Protein AF-A0A556N0R2-F1 (afdb_monomer)

Sequence (476 aa):
MLWTFSFSLSFCFFCSICLAQSNTWTENSEFFKDQSPYQIGSYLFEDGSFQLSEGNYRFKFNSQGVLDRSLIQLIVEVEGSPDQKTSGCTAFDMKKNIRYTLADNIIHIERMFPDRNNEYKAIPLEKQEHVVKSVWDEYSNNSNHVDAGIITSIEGKIILYQTYFAISTNTHPGMFKPKGINTYMRLSIVNLEDYTVSYEYLLIDVFNPAYGKKKEVLDLFDFKCIGMNAEQELLFSVSKTSFKDRDAPPLSLSDYKGVDYCKSGIDIWSVNLSDYSQKKVYSTVIESVKSASSVSLVFGNGGWLLSWTEPREDYYTFHARRFKLDRDYDVQEATVHFPSREFKLEKSQTPNIRVYKDLIGRELYCTAIPNDPTIFMMDENSVLKIGHNDLLKWDLNKNFVLSDADLLCLPCLKDLSLEENKLLSDLPEAIPSQVPHTRILKLRKVGNTILVLHLESLEEAGKTKQLFLKTGKIEL

Mean predicted aligned error: 12.52 Å

Organism: NCBI:txid2597671

Nearest PDB structures (foldseek):
  8tv0-assembly1_E  TM=2.833E-01  e=6.458E-03  Xenorhabdus nematophila
  3f9s-assembly1_B  TM=4.931E-01  e=8.541E+00  Acidithiobacillus ferrooxidans ATCC 23270

Structure (mmCIF, N/CA/C/O backbone):
data_AF-A0A556N0R2-F1
#
_entry.id   AF-A0A556N0R2-F1
#
loop_
_atom_site.group_PDB
_atom_site.id
_atom_site.type_symbol
_atom_site.label_atom_id
_atom_site.label_alt_id
_atom_site.label_comp_id
_atom_site.label_asym_id
_atom_site.label_entity_id
_atom_site.label_seq_id
_atom_site.pdbx_PDB_ins_code
_atom_site.Cartn_x
_atom_site.Cartn_y
_atom_site.Cartn_z
_atom_site.occupancy
_atom_site.B_iso_or_equiv
_atom_site.auth_seq_id
_atom_site.auth_comp_id
_atom_site.auth_asym_id
_atom_site.auth_atom_id
_atom_site.pdbx_PDB_model_num
ATOM 1 N N . MET A 1 1 ? -45.059 59.357 -23.881 1.00 31.97 1 MET A N 1
ATOM 2 C CA . MET A 1 1 ? -46.206 58.732 -23.189 1.00 31.97 1 MET A CA 1
ATOM 3 C C . MET A 1 1 ? -45.993 57.225 -23.263 1.00 31.97 1 MET A C 1
ATOM 5 O O . MET A 1 1 ? -45.603 56.765 -24.325 1.00 31.97 1 MET A O 1
ATOM 9 N N . LEU A 1 2 ? -46.113 56.541 -22.119 1.00 32.69 2 LEU A N 1
ATOM 10 C CA . LEU A 1 2 ? -45.949 55.093 -21.871 1.00 32.69 2 LEU A CA 1
ATOM 11 C C . LEU A 1 2 ? -46.563 54.204 -22.990 1.00 32.69 2 LEU A C 1
ATOM 13 O O . LEU A 1 2 ? -47.506 54.644 -23.637 1.00 32.69 2 LEU A O 1
ATOM 17 N N . TRP A 1 3 ? -46.113 52.975 -23.277 1.00 27.77 3 TRP A N 1
ATOM 18 C CA . TRP A 1 3 ? -46.082 51.818 -22.368 1.00 27.77 3 TRP A CA 1
ATOM 19 C C . TRP A 1 3 ? -45.034 50.742 -22.727 1.00 27.77 3 TRP A C 1
ATOM 21 O O . TRP A 1 3 ? -44.687 50.510 -23.880 1.00 27.77 3 TRP A O 1
ATOM 31 N N . THR A 1 4 ? -44.590 50.087 -21.657 1.00 37.09 4 THR A N 1
ATOM 32 C CA . THR A 1 4 ? -43.730 48.910 -21.473 1.00 37.09 4 THR A CA 1
ATOM 33 C C . THR A 1 4 ? -44.309 47.593 -21.997 1.00 37.09 4 THR A C 1
ATOM 35 O O . THR A 1 4 ? -45.511 47.378 -21.875 1.00 37.09 4 THR A O 1
ATOM 38 N N . PHE A 1 5 ? -43.438 46.648 -22.371 1.00 31.53 5 PHE A N 1
ATOM 39 C CA . PHE A 1 5 ? -43.649 45.222 -22.088 1.00 31.53 5 PHE A CA 1
ATOM 40 C C . PHE A 1 5 ? -42.327 44.558 -21.678 1.00 31.53 5 PHE A C 1
ATOM 42 O O . PHE A 1 5 ? -41.337 44.593 -22.405 1.00 31.53 5 PHE A O 1
ATOM 49 N N . SER A 1 6 ? -42.338 43.997 -20.471 1.00 35.47 6 SER A N 1
ATOM 50 C CA . SER A 1 6 ? -41.269 43.226 -19.841 1.00 35.47 6 SER A CA 1
ATOM 51 C C . SER A 1 6 ? -41.214 41.811 -20.412 1.00 35.47 6 SER A C 1
ATOM 53 O O . SER A 1 6 ? -42.241 41.141 -20.444 1.00 35.47 6 SER A O 1
ATOM 55 N N . PHE A 1 7 ? -40.022 41.326 -20.764 1.00 31.05 7 PHE A N 1
ATOM 56 C CA . PHE A 1 7 ? -39.732 39.891 -20.874 1.00 31.05 7 PHE A CA 1
ATOM 57 C C . PHE A 1 7 ? -38.234 39.650 -20.649 1.00 31.05 7 PHE A C 1
ATOM 59 O O . PHE A 1 7 ? -37.439 39.597 -21.581 1.00 31.05 7 PHE A O 1
ATOM 66 N N . SER A 1 8 ? -37.835 39.531 -19.385 1.00 38.53 8 SER A N 1
ATOM 67 C CA . SER A 1 8 ? -36.486 39.086 -19.019 1.00 38.53 8 SER A CA 1
ATOM 68 C C . SER A 1 8 ? -36.459 38.627 -17.566 1.00 38.53 8 SER A C 1
ATOM 70 O O . SER A 1 8 ? -36.029 39.362 -16.686 1.00 38.53 8 SER A O 1
ATOM 72 N N . LEU A 1 9 ? -36.937 37.405 -17.301 1.00 30.64 9 LEU A N 1
ATOM 73 C CA . LEU A 1 9 ? -36.637 36.713 -16.040 1.00 30.64 9 LEU A CA 1
ATOM 74 C C . LEU A 1 9 ? -36.921 35.200 -16.088 1.00 30.64 9 LEU A C 1
ATOM 76 O O . LEU A 1 9 ? -37.638 34.682 -15.240 1.00 30.64 9 LEU A O 1
ATOM 80 N N . SER A 1 10 ? -36.428 34.455 -17.084 1.00 29.67 10 SER A N 1
ATOM 81 C CA . SER A 1 10 ? -36.564 32.977 -17.052 1.00 29.67 10 SER A CA 1
ATOM 82 C C . SER A 1 10 ? -35.460 32.180 -17.761 1.00 29.67 10 SER A C 1
ATOM 84 O O . SER A 1 10 ? -35.628 30.982 -17.945 1.00 29.67 10 SER A O 1
ATOM 86 N N . PHE A 1 11 ? -34.319 32.777 -18.131 1.00 30.83 11 PHE A N 1
ATOM 87 C CA . PHE A 1 11 ? -33.275 32.055 -18.888 1.00 30.83 11 PHE A CA 1
ATOM 88 C C . PHE A 1 11 ? -31.900 31.954 -18.200 1.00 30.83 11 PHE A C 1
ATOM 90 O O . PHE A 1 11 ? -30.912 31.657 -18.859 1.00 30.83 11 PHE A O 1
ATOM 97 N N . CYS A 1 12 ? -31.818 32.161 -16.878 1.00 31.48 12 CYS A N 1
ATOM 98 C CA . CYS A 1 12 ? -30.542 32.101 -16.139 1.00 31.48 12 CYS A CA 1
ATOM 99 C C . CYS A 1 12 ? -30.458 31.013 -15.051 1.00 31.48 12 CYS A C 1
ATOM 101 O O . CYS A 1 12 ? -29.541 31.073 -14.242 1.00 31.48 12 CYS A O 1
ATOM 103 N N . PHE A 1 13 ? -31.370 30.032 -14.987 1.00 33.03 13 PHE A N 1
ATOM 104 C CA . PHE A 1 13 ? -31.418 29.103 -13.838 1.00 33.03 13 PHE A CA 1
ATOM 105 C C . PHE A 1 13 ? -31.115 27.623 -14.112 1.00 33.03 13 PHE A C 1
ATOM 107 O O . PHE A 1 13 ? -31.261 26.809 -13.210 1.00 33.03 13 PHE A O 1
ATOM 114 N N . PHE A 1 14 ? -30.638 27.256 -15.303 1.00 32.34 14 PHE A N 1
ATOM 115 C CA . PHE A 1 14 ? -30.213 25.877 -15.583 1.00 32.34 14 PHE A CA 1
ATOM 116 C C . PHE A 1 14 ? -28.912 25.831 -16.393 1.00 32.34 14 PHE A C 1
ATOM 118 O O . PHE A 1 14 ? -28.831 25.226 -17.454 1.00 32.34 14 PHE A O 1
ATOM 125 N N . CYS A 1 15 ? -27.866 26.461 -15.859 1.00 28.64 15 CYS A N 1
ATOM 126 C CA . CYS A 1 15 ? -26.525 25.905 -15.995 1.00 28.64 15 CYS A CA 1
ATOM 127 C C . CYS A 1 15 ? -26.230 25.224 -14.661 1.00 28.64 15 CYS A C 1
ATOM 129 O O . CYS A 1 15 ? -25.943 25.894 -13.673 1.00 28.64 15 CYS A O 1
ATOM 131 N N . SER A 1 16 ? -26.357 23.900 -14.610 1.00 31.83 16 SER A N 1
ATOM 132 C CA . SER A 1 16 ? -25.751 23.093 -13.555 1.00 31.83 16 SER A CA 1
ATOM 133 C C . SER A 1 16 ? -24.237 23.246 -13.694 1.00 31.83 16 SER A C 1
ATOM 135 O O . SER A 1 16 ? -23.599 22.519 -14.447 1.00 31.83 16 SER A O 1
ATOM 137 N N . ILE A 1 17 ? -23.681 24.277 -13.056 1.00 38.41 17 ILE A N 1
ATOM 138 C CA . ILE A 1 17 ? -22.241 24.489 -12.995 1.00 38.41 17 ILE A CA 1
ATOM 139 C C . ILE A 1 17 ? -21.702 23.428 -12.034 1.00 38.41 17 ILE A C 1
ATOM 141 O O . ILE A 1 17 ? -21.929 23.503 -10.827 1.00 38.41 17 ILE A O 1
ATOM 145 N N . CYS A 1 18 ? -21.017 22.425 -12.575 1.00 36.31 18 CYS A N 1
ATOM 146 C CA . CYS A 1 18 ? -20.079 21.606 -11.819 1.00 36.31 18 CYS A CA 1
ATOM 147 C C . CYS A 1 18 ? -18.981 22.546 -11.294 1.00 36.31 18 CYS A C 1
ATOM 149 O O . CYS A 1 18 ? -18.075 22.915 -12.037 1.00 36.31 18 CYS A O 1
ATOM 151 N N . LEU A 1 19 ? -19.127 23.023 -10.056 1.00 44.66 19 LEU A N 1
ATOM 152 C CA . LEU A 1 19 ? -18.196 23.958 -9.422 1.00 44.66 19 LEU A CA 1
ATOM 153 C C . LEU A 1 19 ? -17.159 23.182 -8.614 1.00 44.66 19 LEU A C 1
ATOM 155 O O . LEU A 1 19 ? -17.518 22.397 -7.736 1.00 44.66 19 LEU A O 1
ATOM 159 N N . ALA A 1 20 ? -15.880 23.470 -8.847 1.00 50.41 20 ALA A N 1
ATOM 160 C CA . ALA A 1 20 ? -14.851 23.163 -7.867 1.00 50.41 20 ALA A CA 1
ATOM 161 C C . ALA A 1 20 ? -15.043 24.084 -6.654 1.00 50.41 20 ALA A C 1
ATOM 163 O O . ALA A 1 20 ? -15.220 25.294 -6.797 1.00 50.41 20 ALA A O 1
ATOM 164 N N . GLN A 1 21 ? -15.025 23.520 -5.449 1.00 57.56 21 GLN A N 1
ATOM 165 C CA . GLN A 1 21 ? -15.114 24.297 -4.211 1.00 57.56 21 GLN A CA 1
ATOM 166 C C . GLN A 1 21 ? -13.819 24.120 -3.421 1.00 57.56 21 GLN A C 1
ATOM 168 O O . GLN A 1 21 ? -13.419 22.989 -3.143 1.00 57.56 21 GLN A O 1
ATOM 173 N N . SER A 1 22 ? -13.179 25.238 -3.062 1.00 62.50 22 SER A N 1
ATOM 174 C CA . SER A 1 22 ? -12.029 25.282 -2.143 1.00 62.50 22 SER A CA 1
ATOM 175 C C . SER A 1 22 ? -12.413 25.983 -0.860 1.00 62.50 22 SER A C 1
ATOM 177 O O . SER A 1 22 ? -13.106 26.999 -0.910 1.00 62.50 22 SER A O 1
ATOM 179 N N . ASN A 1 23 ? -11.820 25.553 0.247 1.00 75.38 23 ASN A N 1
ATOM 180 C CA . ASN A 1 23 ? -11.706 26.408 1.424 1.00 75.38 23 ASN A CA 1
ATOM 181 C C . ASN A 1 23 ? -10.421 27.248 1.379 1.00 75.38 23 ASN A C 1
ATOM 183 O O . ASN A 1 23 ? -9.516 27.008 0.574 1.00 75.38 23 ASN A O 1
ATOM 187 N N . THR A 1 24 ? -10.358 28.262 2.240 1.00 76.50 24 THR A N 1
ATOM 188 C CA . THR A 1 24 ? -9.143 29.046 2.480 1.00 76.50 24 THR A CA 1
ATOM 189 C C . THR A 1 24 ? -8.084 28.210 3.191 1.00 76.50 24 THR A C 1
ATOM 191 O O . THR A 1 24 ? -8.408 27.262 3.904 1.00 76.50 24 THR A O 1
ATOM 194 N N . TRP A 1 25 ? -6.819 28.599 3.044 1.00 81.44 25 TRP A N 1
ATOM 195 C CA . TRP A 1 25 ? -5.718 28.004 3.794 1.00 81.44 25 TRP A CA 1
ATOM 196 C C . TRP A 1 25 ? -5.876 28.216 5.305 1.00 81.44 25 TRP A C 1
ATOM 198 O O . TRP A 1 25 ? -6.157 29.327 5.754 1.00 81.44 25 TRP A O 1
ATOM 208 N N . THR A 1 26 ? -5.642 27.161 6.084 1.00 81.50 26 THR A N 1
ATOM 209 C CA . THR A 1 26 ? -5.604 27.208 7.554 1.00 81.50 26 THR A CA 1
ATOM 210 C C . THR A 1 26 ? -4.230 26.779 8.066 1.00 81.50 26 THR A C 1
ATOM 212 O O . THR A 1 26 ? -3.767 25.689 7.720 1.00 81.50 26 THR A O 1
ATOM 215 N N . GLU A 1 27 ? -3.584 27.603 8.895 1.00 83.31 27 GLU A N 1
ATOM 216 C CA . GLU A 1 27 ? -2.310 27.270 9.550 1.00 83.31 27 GLU A CA 1
ATOM 217 C C . GLU A 1 27 ? -2.547 26.418 10.809 1.00 83.31 27 GLU A C 1
ATOM 219 O O . GLU A 1 27 ? -3.364 26.766 11.658 1.00 83.31 27 GLU A O 1
ATOM 224 N N . ASN A 1 28 ? -1.819 25.307 10.937 1.00 81.69 28 ASN A N 1
ATOM 225 C CA . ASN A 1 28 ? -1.956 24.322 12.015 1.00 81.69 28 ASN A CA 1
ATOM 226 C C . ASN A 1 28 ? -0.588 23.856 12.550 1.00 81.69 28 ASN A C 1
ATOM 228 O O . ASN A 1 28 ? -0.343 22.671 12.765 1.00 81.69 28 ASN A O 1
ATOM 232 N N . SER A 1 29 ? 0.317 24.809 12.768 1.00 79.06 29 SER A N 1
ATOM 233 C CA . SER A 1 29 ? 1.717 24.565 13.142 1.00 79.06 29 SER A CA 1
ATOM 234 C C . SER A 1 29 ? 1.915 24.035 14.571 1.00 79.06 29 SER A C 1
ATOM 236 O O . SER A 1 29 ? 2.936 23.415 14.847 1.00 79.06 29 SER A O 1
ATOM 238 N N . GLU A 1 30 ? 0.961 24.265 15.483 1.00 82.38 30 GLU A N 1
ATOM 239 C CA . GLU A 1 30 ? 1.096 23.960 16.922 1.00 82.38 30 GLU A CA 1
ATOM 240 C C . GLU A 1 30 ? 1.386 22.474 17.194 1.00 82.38 30 GLU A C 1
ATOM 242 O O . GLU A 1 30 ? 2.231 22.161 18.028 1.00 82.38 30 GLU A O 1
ATOM 247 N N . PHE A 1 31 ? 0.726 21.571 16.463 1.00 81.81 31 PHE A N 1
ATOM 248 C CA . PHE A 1 31 ? 0.748 20.131 16.741 1.00 81.81 31 PHE A CA 1
ATOM 249 C C . PHE A 1 31 ? 1.758 19.339 15.914 1.00 81.81 31 PHE A C 1
ATOM 251 O O . PHE A 1 31 ? 2.041 18.206 16.246 1.00 81.81 31 PHE A O 1
ATOM 258 N N . PHE A 1 32 ? 2.297 19.894 14.830 1.00 85.75 32 PHE A N 1
ATOM 259 C CA . PHE A 1 32 ? 3.178 19.145 13.918 1.00 85.75 32 PHE A CA 1
ATOM 260 C C . PHE A 1 32 ? 4.583 19.735 13.849 1.00 85.75 32 PHE A C 1
ATOM 262 O O . PHE A 1 32 ? 5.372 19.385 12.970 1.00 85.75 32 PHE A O 1
ATOM 269 N N . LYS A 1 33 ? 4.896 20.658 14.760 1.00 82.81 33 LYS A N 1
ATOM 270 C CA . LYS A 1 33 ? 6.194 21.313 14.814 1.00 82.81 33 LYS A CA 1
ATOM 271 C C . LYS A 1 33 ? 7.297 20.283 15.049 1.00 82.81 33 LYS A C 1
ATOM 273 O O . LYS A 1 33 ? 7.153 19.365 15.847 1.00 82.81 33 LYS A O 1
ATOM 278 N N . ASP A 1 34 ? 8.412 20.457 14.352 1.00 83.25 34 ASP A N 1
ATOM 279 C CA . ASP A 1 34 ? 9.619 19.639 14.467 1.00 83.25 34 ASP A CA 1
ATOM 280 C C . ASP A 1 34 ? 9.484 18.175 13.989 1.00 83.25 34 ASP A C 1
ATOM 282 O O . ASP A 1 34 ? 10.440 17.401 14.122 1.00 83.25 34 ASP A O 1
ATOM 286 N N . GLN A 1 35 ? 8.353 17.813 13.369 1.00 82.50 35 GLN A N 1
ATOM 287 C CA . GLN A 1 35 ? 8.120 16.506 12.745 1.00 82.50 35 GLN A CA 1
ATOM 288 C C . GLN A 1 35 ? 8.557 16.487 11.283 1.00 82.50 35 GLN A C 1
ATOM 290 O O . GLN A 1 35 ? 8.437 17.492 10.576 1.00 82.50 35 GLN A O 1
ATOM 295 N N . SER A 1 36 ? 9.016 15.337 10.785 1.00 82.62 36 SER A N 1
ATOM 296 C CA . SER A 1 36 ? 9.219 15.196 9.341 1.00 82.62 36 SER A CA 1
ATOM 297 C C . SER A 1 36 ? 7.855 15.215 8.632 1.00 82.62 36 SER A C 1
ATOM 299 O O . SER A 1 36 ? 6.965 14.472 9.052 1.00 82.62 36 SER A O 1
ATOM 301 N N . PRO A 1 37 ? 7.662 15.993 7.548 1.00 76.06 37 PRO A N 1
ATOM 302 C CA . PRO A 1 37 ? 6.373 16.069 6.850 1.00 76.06 37 PRO A CA 1
ATOM 303 C C . PRO A 1 37 ? 5.814 14.697 6.441 1.00 76.06 37 PRO A C 1
ATOM 305 O O . PRO A 1 37 ? 4.616 14.443 6.537 1.00 76.06 37 PRO A O 1
ATOM 308 N N . TYR A 1 38 ? 6.694 13.769 6.057 1.00 73.75 38 TYR A N 1
ATOM 309 C CA . TYR A 1 38 ? 6.328 12.414 5.634 1.00 73.75 38 TYR A CA 1
ATOM 310 C C . TYR A 1 38 ? 5.860 11.503 6.780 1.00 73.75 38 TYR A C 1
ATOM 312 O O . TYR A 1 38 ? 5.322 10.430 6.520 1.00 73.75 38 TYR A O 1
ATOM 320 N N . GLN A 1 39 ? 6.060 11.908 8.038 1.00 78.06 39 GLN A N 1
ATOM 321 C CA . GLN A 1 39 ? 5.574 11.188 9.219 1.00 78.06 39 GLN A CA 1
ATOM 322 C C . GLN A 1 39 ? 4.146 11.595 9.608 1.00 78.06 39 GLN A C 1
ATOM 324 O O . GLN A 1 39 ? 3.543 10.945 10.461 1.00 78.06 39 GLN A O 1
ATOM 329 N N . ILE A 1 40 ? 3.584 12.634 8.979 1.00 81.62 40 ILE A N 1
ATOM 330 C CA . ILE A 1 40 ? 2.209 13.071 9.223 1.00 81.62 40 ILE A CA 1
ATOM 331 C C . ILE A 1 40 ? 1.255 12.084 8.540 1.00 81.62 40 ILE A C 1
ATOM 333 O O . ILE A 1 40 ? 1.015 12.130 7.329 1.00 81.62 40 ILE A O 1
ATOM 337 N N . GLY A 1 41 ? 0.690 11.173 9.333 1.00 81.56 41 GLY A N 1
ATOM 338 C CA . GLY A 1 41 ? -0.340 10.254 8.860 1.00 81.56 41 GLY A CA 1
ATOM 339 C C . GLY A 1 41 ? -1.593 11.036 8.475 1.00 81.56 41 GLY A C 1
ATOM 340 O O . GLY A 1 41 ? -2.022 11.912 9.218 1.00 81.56 41 GLY A O 1
ATOM 341 N N . SER A 1 42 ? -2.195 10.741 7.326 1.00 84.06 42 SER A N 1
ATOM 342 C CA . SER A 1 42 ? -3.386 11.451 6.842 1.00 84.06 42 SER A CA 1
ATOM 343 C C . SER A 1 42 ? -4.454 10.479 6.358 1.00 84.06 42 SER A C 1
ATOM 345 O O . SER A 1 42 ? -4.156 9.510 5.661 1.00 84.06 42 SER A O 1
ATOM 347 N N . TYR A 1 43 ? -5.703 10.755 6.731 1.00 86.75 43 TYR A N 1
ATOM 348 C CA . TYR A 1 43 ? -6.880 9.986 6.342 1.00 86.75 43 TYR A CA 1
ATOM 349 C C . TYR A 1 43 ? -8.022 10.929 5.950 1.00 86.75 43 TYR A C 1
ATOM 351 O O . TYR A 1 43 ? -8.370 11.814 6.727 1.00 86.75 43 TYR A O 1
ATOM 359 N N . LEU A 1 44 ? -8.603 10.748 4.762 1.00 87.00 44 LEU A N 1
ATOM 360 C CA . LEU A 1 44 ? -9.680 11.588 4.221 1.00 87.00 44 LEU A CA 1
ATOM 361 C C . LEU A 1 44 ? -11.006 10.812 4.232 1.00 87.00 44 LEU A C 1
ATOM 363 O O . LEU A 1 44 ? -11.087 9.724 3.656 1.00 87.00 44 LEU A O 1
ATOM 367 N N . PHE A 1 45 ? -12.038 11.349 4.884 1.00 89.38 45 PHE A N 1
ATOM 368 C CA . PHE A 1 45 ? -13.374 10.746 4.974 1.00 89.38 45 PHE A CA 1
ATOM 369 C C . PHE A 1 45 ? -14.253 11.114 3.766 1.00 89.38 45 PHE A C 1
ATOM 371 O O . PHE A 1 45 ? -13.912 11.995 2.979 1.00 89.38 45 PHE A O 1
ATOM 378 N N . GLU A 1 46 ? -15.393 10.432 3.601 1.00 88.81 46 GLU A N 1
ATOM 379 C CA . GLU A 1 46 ? -16.310 10.648 2.463 1.00 88.81 46 GLU A CA 1
ATOM 380 C C . GLU A 1 46 ? -17.093 11.961 2.521 1.00 88.81 46 GLU A C 1
ATOM 382 O O . GLU A 1 46 ? -17.564 12.449 1.497 1.00 88.81 46 GLU A O 1
ATOM 387 N N . ASP A 1 47 ? -17.226 12.556 3.704 1.00 88.88 47 ASP A N 1
ATOM 388 C CA . ASP A 1 47 ? -17.844 13.872 3.879 1.00 88.88 47 ASP A CA 1
ATOM 389 C C . ASP A 1 47 ? -16.866 15.031 3.582 1.00 88.88 47 ASP A C 1
ATOM 391 O O . ASP A 1 47 ? -17.276 16.191 3.480 1.00 88.88 47 ASP A O 1
ATOM 395 N N . GLY A 1 48 ? -15.579 14.721 3.377 1.00 87.25 48 GLY A N 1
ATOM 396 C CA . GLY A 1 48 ? -14.498 15.681 3.158 1.00 87.25 48 GLY A CA 1
ATOM 397 C C . GLY A 1 48 ? -13.818 16.166 4.439 1.00 87.25 48 GLY A C 1
ATOM 398 O O . GLY A 1 48 ? -12.857 16.926 4.346 1.00 87.25 48 GLY A O 1
ATOM 399 N N . SER A 1 49 ? -14.280 15.735 5.617 1.00 92.81 49 SER A N 1
ATOM 400 C CA . SER A 1 49 ? -13.502 15.846 6.854 1.00 92.81 49 SER A CA 1
ATOM 401 C C . SER A 1 49 ? -12.263 14.952 6.776 1.00 92.81 49 SER A C 1
ATOM 403 O O . SER A 1 49 ? -12.172 14.045 5.940 1.00 92.81 49 SER A O 1
ATOM 405 N N . PHE A 1 50 ? -11.277 15.196 7.632 1.00 92.06 50 PHE A N 1
ATOM 406 C CA . PHE A 1 50 ? -10.044 14.418 7.615 1.00 92.06 50 PHE A CA 1
ATOM 407 C C . PHE A 1 50 ? -9.408 14.308 8.993 1.00 92.06 50 PHE A C 1
ATOM 409 O O . PHE A 1 50 ? -9.665 15.090 9.907 1.00 92.06 50 PHE A O 1
ATOM 416 N N . GLN A 1 51 ? -8.546 13.310 9.128 1.00 92.62 51 GLN A N 1
ATOM 417 C CA . GLN A 1 51 ? -7.746 13.072 10.312 1.00 92.62 51 GLN A CA 1
ATOM 418 C C . GLN A 1 51 ? -6.268 13.192 9.964 1.00 92.62 51 GLN A C 1
ATOM 420 O O . GLN A 1 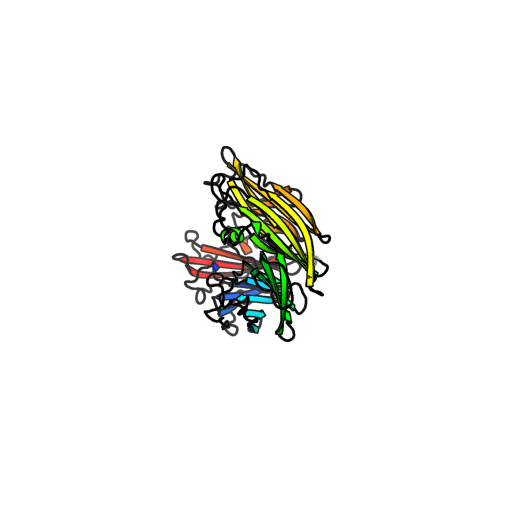51 ? -5.799 12.567 9.009 1.00 92.62 51 GLN A O 1
ATOM 425 N N . LEU A 1 52 ? -5.532 13.944 10.778 1.00 91.69 52 LEU A N 1
ATOM 426 C CA . LEU A 1 52 ? -4.075 13.922 10.800 1.00 91.69 52 LEU A CA 1
ATOM 427 C C . LEU A 1 52 ? -3.595 13.167 12.039 1.00 91.69 52 LEU A C 1
ATOM 429 O O . LEU A 1 52 ? -4.222 13.221 13.098 1.00 91.69 52 LEU A O 1
ATOM 433 N N . SER A 1 53 ? -2.500 12.430 11.894 1.00 87.62 53 SER A N 1
ATOM 434 C CA . SER A 1 53 ? -1.913 11.615 12.956 1.00 87.62 53 SER A CA 1
ATOM 435 C C . SER A 1 53 ? -0.463 12.012 13.182 1.00 87.62 53 SER A C 1
ATOM 437 O O . SER A 1 53 ? 0.315 12.085 12.231 1.00 87.62 53 SER A O 1
ATOM 439 N N . GLU A 1 54 ? -0.110 12.219 14.447 1.00 86.12 54 GLU A N 1
ATOM 440 C CA . GLU A 1 54 ? 1.260 12.440 14.910 1.00 86.12 54 GLU A CA 1
ATOM 441 C C . GLU A 1 54 ? 1.579 11.363 15.951 1.00 86.12 54 GLU A C 1
ATOM 443 O O . GLU A 1 54 ? 1.111 11.421 17.091 1.00 86.12 54 GLU A O 1
ATOM 448 N N . GLY A 1 55 ? 2.306 10.321 15.541 1.00 83.19 55 GLY A N 1
ATOM 449 C CA . GLY A 1 55 ? 2.509 9.136 16.377 1.00 83.19 55 GLY A CA 1
ATOM 450 C C . GLY A 1 55 ? 1.175 8.571 16.882 1.00 83.19 55 GLY A C 1
ATOM 451 O O . GLY A 1 55 ? 0.344 8.111 16.097 1.00 83.19 55 GLY A O 1
ATOM 452 N N . ASN A 1 56 ? 0.948 8.663 18.193 1.00 87.06 56 ASN A N 1
ATOM 453 C CA . ASN A 1 56 ? -0.249 8.166 18.877 1.00 87.06 56 ASN A CA 1
ATOM 454 C C . ASN A 1 56 ? -1.415 9.165 18.914 1.00 87.06 56 ASN A C 1
ATOM 456 O O . ASN A 1 56 ? -2.538 8.783 19.243 1.00 87.06 56 ASN A O 1
ATOM 460 N N . TYR A 1 57 ? -1.188 10.433 18.576 1.00 91.00 57 TYR A N 1
ATOM 461 C CA . TYR A 1 57 ? -2.245 11.438 18.562 1.00 91.00 57 TYR A CA 1
ATOM 462 C C . TYR A 1 57 ? -3.046 11.391 17.262 1.00 91.00 57 TYR A C 1
ATOM 464 O O . TYR A 1 57 ? -2.509 11.128 16.181 1.00 91.00 57 TYR A O 1
ATOM 472 N N . ARG A 1 58 ? -4.350 11.645 17.380 1.00 93.81 58 ARG A N 1
ATOM 473 C CA . ARG A 1 58 ? -5.304 11.822 16.285 1.00 93.81 58 ARG A CA 1
ATOM 474 C C . ARG A 1 58 ? -5.936 13.199 16.413 1.00 93.81 58 ARG A C 1
ATOM 476 O O . ARG A 1 58 ? -6.491 13.535 17.458 1.00 93.81 58 ARG A O 1
ATOM 483 N N . PHE A 1 59 ? -5.865 13.964 15.334 1.00 94.75 59 PHE A N 1
ATOM 484 C CA . PHE A 1 59 ? -6.420 15.306 15.216 1.00 94.75 59 PHE A CA 1
ATOM 485 C C . PHE A 1 59 ? -7.467 15.298 14.109 1.00 94.75 59 PHE A C 1
ATOM 487 O O . PHE A 1 59 ? -7.152 14.918 12.979 1.00 94.75 59 PHE A O 1
ATOM 494 N N . LYS A 1 60 ? -8.704 15.691 14.424 1.00 95.19 60 LYS A N 1
ATOM 495 C CA . LYS A 1 60 ? -9.816 15.671 13.466 1.00 95.19 60 LYS A CA 1
ATOM 496 C C . LYS A 1 60 ? -10.177 17.061 13.008 1.00 95.19 60 LYS A C 1
ATOM 498 O O . LYS A 1 60 ? -10.371 17.964 13.815 1.00 95.19 60 LYS A O 1
ATOM 503 N N . PHE A 1 61 ? -10.297 17.201 11.704 1.00 94.06 61 PHE A N 1
ATOM 504 C CA . PHE A 1 61 ? -10.596 18.451 11.044 1.00 94.06 61 PHE A CA 1
ATOM 505 C C . PHE A 1 61 ? -11.893 18.287 10.276 1.00 94.06 61 PHE A C 1
ATOM 507 O O . PHE A 1 61 ? -12.097 17.287 9.585 1.00 94.06 61 PHE A O 1
ATOM 514 N N . ASN A 1 62 ? -12.767 19.282 10.373 1.00 91.56 62 ASN A N 1
ATOM 515 C CA . ASN A 1 62 ? -13.951 19.318 9.531 1.00 91.56 62 ASN A CA 1
ATOM 516 C C . ASN A 1 62 ? -13.567 19.549 8.057 1.00 91.56 62 ASN A C 1
ATOM 518 O O . ASN A 1 62 ? -12.408 19.790 7.708 1.00 91.56 62 ASN A O 1
ATOM 522 N N . SER A 1 63 ? -14.564 19.527 7.173 1.00 88.88 63 SER A N 1
ATOM 523 C CA . SER A 1 63 ? -14.344 19.736 5.739 1.00 88.88 63 SER A CA 1
ATOM 524 C C . SER A 1 63 ? -13.736 21.096 5.377 1.00 88.88 63 SER A C 1
ATOM 526 O O . SER A 1 63 ? -13.288 21.258 4.249 1.00 88.88 63 SER A O 1
ATOM 528 N N . GLN A 1 64 ? -13.700 22.062 6.301 1.00 85.75 64 GLN A N 1
ATOM 529 C CA . GLN A 1 64 ? -13.128 23.400 6.141 1.00 85.75 64 GLN A CA 1
ATOM 530 C C . GLN A 1 64 ? -11.679 23.500 6.648 1.00 85.75 64 GLN A C 1
ATOM 532 O O . GLN A 1 64 ? -11.094 24.576 6.575 1.00 85.75 64 GLN A O 1
ATOM 537 N N . GLY A 1 65 ? -11.096 22.412 7.164 1.00 86.38 65 GLY A N 1
ATOM 538 C CA . GLY A 1 65 ? -9.744 22.425 7.734 1.00 86.38 65 GLY A CA 1
ATOM 539 C C . GLY A 1 65 ? -9.671 22.976 9.159 1.00 86.38 65 GLY A C 1
ATOM 540 O O . GLY A 1 65 ? -8.580 23.243 9.658 1.00 86.38 65 GLY A O 1
ATOM 541 N N . VAL A 1 66 ? 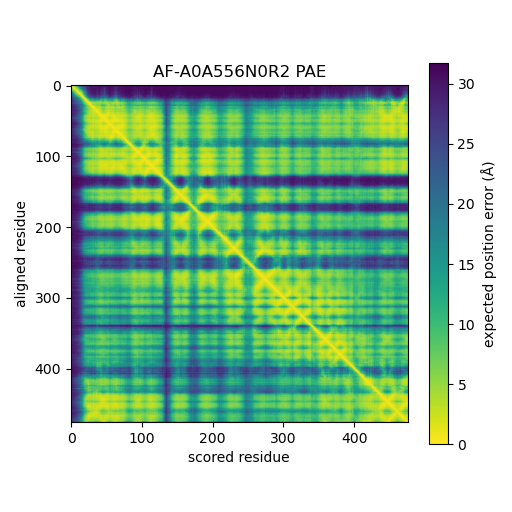-10.810 23.134 9.841 1.00 88.75 66 VAL A N 1
ATOM 542 C CA . VAL A 1 66 ? -10.849 23.580 11.239 1.00 88.75 66 VAL A CA 1
ATOM 543 C C . VAL A 1 66 ? -10.750 22.369 12.162 1.00 88.75 66 VAL A C 1
ATOM 545 O O . VAL A 1 66 ? -11.566 21.450 12.070 1.00 88.75 66 VAL A O 1
ATOM 548 N N . LEU A 1 67 ? -9.760 22.388 13.058 1.00 91.62 67 LEU A N 1
ATOM 549 C CA . LEU A 1 67 ? -9.552 21.371 14.089 1.00 91.62 67 LEU A CA 1
ATOM 550 C C . LEU A 1 67 ? -10.701 21.368 15.102 1.00 91.62 67 LEU A C 1
ATOM 552 O O . LEU A 1 67 ? -10.960 22.380 15.758 1.00 91.62 67 LEU A O 1
ATOM 556 N N . ASP A 1 68 ? -11.311 20.207 15.311 1.00 93.75 68 ASP A N 1
ATOM 557 C CA . ASP A 1 68 ? -12.183 19.973 16.453 1.00 93.75 68 ASP A CA 1
ATOM 558 C C . ASP A 1 68 ? -11.346 19.543 17.664 1.00 93.75 68 ASP A C 1
ATOM 560 O O . ASP A 1 68 ? -10.935 18.388 17.805 1.00 93.75 68 ASP A O 1
ATOM 564 N N . ARG A 1 69 ? -11.089 20.498 18.565 1.00 92.56 69 ARG A N 1
ATOM 565 C CA . ARG A 1 69 ? -10.294 20.255 19.777 1.00 92.56 69 ARG A CA 1
ATOM 566 C C . ARG A 1 69 ? -10.950 19.252 20.733 1.00 92.56 69 ARG A C 1
ATOM 568 O O . ARG A 1 69 ? -10.238 18.662 21.540 1.00 92.56 69 ARG A O 1
ATOM 575 N N . SER A 1 70 ? -12.268 19.040 20.650 1.00 94.00 70 SER A N 1
ATOM 576 C CA . SER A 1 70 ? -12.972 18.051 21.479 1.00 94.00 70 SER A CA 1
ATOM 577 C C . SER A 1 70 ? -12.729 16.606 21.029 1.00 94.00 70 SER A C 1
ATOM 579 O O . SER A 1 70 ? -12.928 15.680 21.814 1.00 94.00 70 SER A O 1
ATOM 581 N N . LEU A 1 71 ? -12.244 16.423 19.795 1.00 95.19 71 LEU A N 1
ATOM 582 C CA . LEU A 1 71 ? -11.958 15.129 19.175 1.00 95.19 71 LEU A CA 1
ATOM 583 C C . LEU A 1 71 ? -10.456 14.824 19.076 1.00 95.19 71 LEU A C 1
ATOM 585 O O . LEU A 1 71 ? -10.050 13.915 18.348 1.00 95.19 71 LEU A O 1
ATOM 589 N N . ILE A 1 72 ? -9.617 15.579 19.795 1.00 94.50 72 ILE A N 1
ATOM 590 C CA . ILE A 1 72 ? -8.204 15.229 19.956 1.00 94.50 72 ILE A CA 1
ATOM 591 C C . ILE A 1 72 ? -8.131 13.968 20.812 1.00 94.50 72 ILE A C 1
ATOM 593 O O . ILE A 1 72 ? -8.571 13.949 21.962 1.00 94.50 72 ILE A O 1
ATOM 597 N N . GLN A 1 73 ? -7.546 12.916 20.252 1.00 95.00 73 GLN A N 1
ATOM 598 C CA . GLN A 1 73 ? -7.481 11.608 20.889 1.00 95.00 73 GLN A CA 1
ATOM 599 C C . GLN A 1 73 ? -6.043 11.102 20.934 1.00 95.00 73 GLN A C 1
ATOM 601 O O . GLN A 1 73 ? -5.330 11.151 19.936 1.00 95.00 73 GLN A O 1
ATOM 606 N N . LEU A 1 74 ? -5.639 10.555 22.080 1.00 93.38 74 LEU A N 1
ATOM 607 C CA . LEU A 1 74 ? -4.434 9.741 22.207 1.00 93.38 74 LEU A CA 1
ATOM 608 C C . LEU A 1 74 ? -4.823 8.264 22.093 1.00 93.38 74 LEU A C 1
ATOM 610 O O . LEU A 1 74 ? -5.602 7.762 22.904 1.00 93.38 74 LEU A O 1
ATOM 614 N N . ILE A 1 75 ? -4.272 7.566 21.106 1.00 89.00 75 ILE A N 1
ATOM 615 C CA . ILE A 1 75 ? -4.370 6.113 20.988 1.00 89.00 75 ILE A CA 1
ATOM 616 C C . ILE A 1 75 ? -3.138 5.511 21.646 1.00 89.00 75 ILE A C 1
ATOM 618 O O . ILE A 1 75 ? -2.036 5.589 21.115 1.00 89.00 75 ILE A O 1
ATOM 622 N N . VAL A 1 76 ? -3.322 4.923 22.825 1.00 85.69 76 VAL A N 1
ATOM 623 C CA . VAL A 1 76 ? -2.253 4.186 23.502 1.00 85.69 76 VAL A CA 1
ATOM 624 C C . VAL A 1 76 ? -2.159 2.814 22.848 1.00 85.69 76 VAL A C 1
ATOM 626 O O . VAL A 1 76 ? -2.957 1.917 23.136 1.00 85.69 76 VAL A O 1
ATOM 629 N N . GLU A 1 77 ? -1.225 2.684 21.909 1.00 81.25 77 GLU A N 1
ATOM 630 C CA . GLU A 1 77 ? -0.960 1.409 21.256 1.00 81.25 77 GLU A CA 1
ATOM 631 C C . GLU A 1 77 ? -0.432 0.401 22.287 1.00 81.25 77 GLU A C 1
ATOM 633 O O . GLU A 1 77 ? 0.355 0.740 23.172 1.00 81.25 77 GLU A O 1
ATOM 638 N N . VAL A 1 78 ? -0.941 -0.833 22.232 1.00 81.00 78 VAL A N 1
ATOM 639 C CA . VAL A 1 78 ? -0.468 -1.896 23.125 1.00 81.00 78 VAL A CA 1
ATOM 640 C C . VAL A 1 78 ? 0.856 -2.374 22.558 1.00 81.00 78 VAL A C 1
ATOM 642 O O . VAL A 1 78 ? 0.879 -2.898 21.451 1.00 81.00 78 VAL A O 1
ATOM 645 N N . GLU A 1 79 ? 1.941 -2.175 23.294 1.00 75.50 79 GLU A N 1
ATOM 646 C CA . GLU A 1 79 ? 3.257 -2.631 22.859 1.00 75.50 79 GLU A CA 1
ATOM 647 C C . GLU A 1 79 ? 3.393 -4.145 23.049 1.00 75.50 79 GLU A C 1
ATOM 649 O O . GLU A 1 79 ? 2.931 -4.718 24.045 1.00 75.50 79 GLU A O 1
ATOM 654 N N . GLY A 1 80 ? 4.038 -4.800 22.083 1.00 67.31 80 GLY A N 1
ATOM 655 C CA . GLY A 1 80 ? 4.428 -6.194 22.226 1.00 67.31 80 GLY A CA 1
ATOM 656 C C . GLY A 1 80 ? 5.547 -6.371 23.251 1.00 67.31 80 GLY A C 1
ATOM 657 O O . GLY A 1 80 ? 6.206 -5.428 23.690 1.00 67.31 80 GLY A O 1
ATOM 658 N N . SER A 1 81 ? 5.785 -7.620 23.649 1.00 66.44 81 SER A N 1
ATOM 659 C CA . SER A 1 81 ? 6.937 -7.942 24.494 1.00 66.44 81 SER A CA 1
ATOM 660 C C . SER A 1 81 ? 8.245 -7.632 23.742 1.00 66.44 81 SER A C 1
ATOM 662 O O . SER A 1 81 ? 8.334 -7.960 22.558 1.00 66.44 81 SER A O 1
ATOM 664 N N . PRO A 1 82 ? 9.290 -7.083 24.400 1.00 60.69 82 PRO A N 1
ATOM 665 C CA . PRO A 1 82 ? 10.591 -6.824 23.768 1.00 60.69 82 PRO A CA 1
ATOM 666 C C . PRO A 1 82 ? 11.212 -8.055 23.097 1.00 60.69 82 PRO A C 1
ATOM 668 O O . PRO A 1 82 ? 11.981 -7.921 22.145 1.00 60.69 82 PRO A O 1
ATOM 671 N N . ASP A 1 83 ? 10.845 -9.245 23.578 1.00 56.03 83 ASP A N 1
ATOM 672 C CA . ASP A 1 83 ? 11.283 -10.542 23.066 1.00 56.03 83 ASP A CA 1
ATOM 673 C C . ASP A 1 83 ? 10.593 -10.930 21.742 1.00 56.03 83 ASP A C 1
ATOM 675 O O . ASP A 1 83 ? 10.864 -11.993 21.184 1.00 56.03 83 ASP A O 1
ATOM 679 N N . GLN A 1 84 ? 9.674 -10.100 21.234 1.00 54.72 84 GLN A N 1
ATOM 680 C CA . GLN A 1 84 ? 8.810 -10.403 20.097 1.00 54.72 84 GLN A CA 1
ATOM 681 C C . GLN A 1 84 ? 8.703 -9.224 19.134 1.00 54.72 84 GLN A C 1
ATOM 683 O 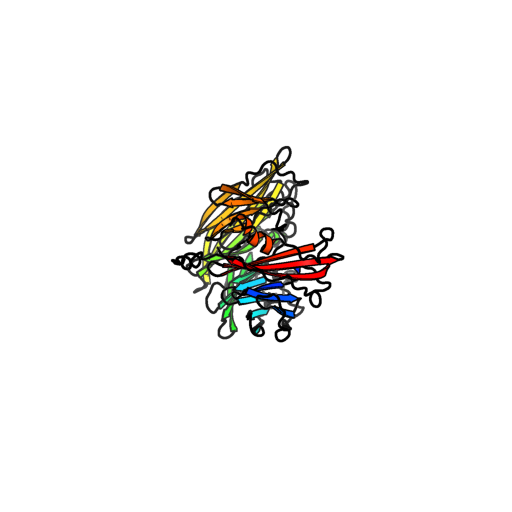O . GLN A 1 84 ? 7.708 -8.510 19.117 1.00 54.72 84 GLN A O 1
ATOM 688 N N . LYS A 1 85 ? 9.709 -9.062 18.274 1.00 56.44 85 LYS A N 1
ATOM 689 C CA . LYS A 1 85 ? 9.627 -8.123 17.151 1.00 56.44 85 LYS A CA 1
ATOM 690 C C . LYS A 1 85 ? 9.272 -8.867 15.875 1.00 56.44 85 LYS A C 1
ATOM 692 O O . LYS A 1 85 ? 10.032 -9.720 15.421 1.00 56.44 85 LYS A O 1
ATOM 697 N N . THR A 1 86 ? 8.131 -8.530 15.287 1.00 57.09 86 THR A N 1
ATOM 698 C CA . THR A 1 86 ? 7.741 -8.996 13.948 1.00 57.09 86 THR A CA 1
ATOM 699 C C . THR A 1 86 ? 7.702 -7.821 12.986 1.00 57.09 86 THR A C 1
ATOM 701 O O . THR A 1 86 ? 7.434 -6.696 13.397 1.00 57.09 86 THR A O 1
ATOM 704 N N . SER A 1 87 ? 7.928 -8.067 11.694 1.00 59.97 87 SER A N 1
ATOM 705 C CA . SER A 1 87 ? 7.664 -7.062 10.662 1.00 59.97 87 SER A CA 1
ATOM 706 C C . SER A 1 87 ? 6.218 -6.571 10.766 1.00 59.97 87 SER A C 1
ATOM 708 O O . SER A 1 87 ? 5.297 -7.385 10.872 1.00 59.97 87 SER A O 1
ATOM 710 N N . GLY A 1 88 ? 6.025 -5.254 10.747 1.00 71.44 88 GLY A N 1
ATOM 711 C CA . GLY A 1 88 ? 4.699 -4.651 10.775 1.00 71.44 88 GLY A CA 1
ATOM 712 C C . GLY A 1 88 ? 4.121 -4.455 9.379 1.00 71.44 88 GLY A C 1
ATOM 713 O O . GLY A 1 88 ? 4.854 -4.287 8.405 1.00 71.44 88 GLY A O 1
ATOM 714 N N . CYS A 1 89 ? 2.797 -4.454 9.283 1.00 77.94 89 CYS A N 1
ATOM 715 C CA . CYS A 1 89 ? 2.090 -4.075 8.063 1.00 77.94 89 CYS A CA 1
ATOM 716 C C . CYS A 1 89 ? 0.805 -3.329 8.416 1.00 77.94 89 CYS A C 1
ATOM 718 O O . CYS A 1 89 ? 0.270 -3.465 9.518 1.00 77.94 89 CYS A O 1
ATOM 720 N N . THR A 1 90 ? 0.311 -2.519 7.485 1.00 82.81 90 THR A N 1
ATOM 721 C CA . THR A 1 90 ? -0.928 -1.764 7.668 1.00 82.81 90 THR A CA 1
ATOM 722 C C . THR A 1 90 ? -1.803 -1.920 6.438 1.00 82.81 90 THR A C 1
ATOM 724 O O . THR A 1 90 ? -1.323 -1.778 5.317 1.00 82.81 90 THR A O 1
ATOM 727 N N . ALA A 1 91 ? -3.087 -2.185 6.654 1.00 82.88 91 ALA A N 1
ATOM 728 C CA . ALA A 1 91 ? -4.112 -2.211 5.622 1.00 82.88 91 ALA A CA 1
ATOM 729 C C . ALA A 1 91 ? -5.273 -1.296 6.014 1.00 82.88 91 ALA A C 1
ATOM 731 O O . ALA A 1 91 ? -5.554 -1.097 7.199 1.00 82.88 91 ALA A O 1
ATOM 732 N N . PHE A 1 92 ? -5.959 -0.751 5.015 1.00 80.00 92 PHE A N 1
ATOM 733 C CA . PHE A 1 92 ? -7.101 0.133 5.207 1.00 80.00 92 PHE A CA 1
ATOM 734 C C . PHE A 1 92 ? -8.325 -0.453 4.508 1.00 80.00 92 PHE A C 1
ATOM 736 O O . PHE A 1 92 ? -8.292 -0.725 3.316 1.00 80.00 92 PHE A O 1
ATOM 743 N N . ASP A 1 93 ? -9.420 -0.621 5.244 1.00 82.75 93 ASP A N 1
ATOM 744 C CA . ASP A 1 93 ? -10.748 -0.802 4.664 1.00 82.75 93 ASP A CA 1
ATOM 745 C C . ASP A 1 93 ? -11.399 0.579 4.577 1.00 82.75 93 ASP A C 1
ATOM 747 O O . ASP A 1 93 ? -12.027 1.064 5.523 1.00 82.75 93 ASP A O 1
ATOM 751 N N . MET A 1 94 ? -11.206 1.236 3.433 1.00 76.50 94 MET A N 1
ATOM 752 C CA . MET A 1 94 ? -11.705 2.592 3.196 1.00 76.50 94 MET A CA 1
ATOM 753 C C . MET A 1 94 ? -13.238 2.665 3.224 1.00 76.50 94 MET A C 1
ATOM 755 O O . MET A 1 94 ? -13.787 3.699 3.606 1.00 76.50 94 MET A O 1
ATOM 759 N N . LYS A 1 95 ? -13.939 1.578 2.862 1.00 79.69 95 LYS A N 1
ATOM 760 C CA . LYS A 1 95 ? -15.412 1.526 2.874 1.00 79.69 95 LYS A CA 1
ATOM 761 C C . LYS A 1 95 ? -15.950 1.545 4.298 1.00 79.69 95 LYS A C 1
ATOM 763 O O . LYS A 1 95 ? -16.933 2.223 4.577 1.00 79.69 95 LYS A O 1
ATOM 768 N N . LYS A 1 96 ? -15.304 0.813 5.207 1.00 84.50 96 LYS A N 1
ATOM 769 C CA . LYS A 1 96 ? -15.689 0.772 6.627 1.00 84.50 96 LYS A CA 1
ATOM 770 C C . LYS A 1 96 ? -14.973 1.825 7.476 1.00 84.50 96 LYS A C 1
ATOM 772 O O . LYS A 1 96 ? -15.302 1.970 8.653 1.00 84.50 96 LYS A O 1
ATOM 777 N N . ASN A 1 97 ? -14.030 2.558 6.882 1.00 88.06 97 ASN A N 1
ATOM 778 C CA . ASN A 1 97 ? -13.095 3.467 7.540 1.00 88.06 97 ASN A CA 1
ATOM 779 C C . ASN A 1 97 ? -12.323 2.792 8.682 1.00 88.06 97 ASN A C 1
ATOM 781 O O . ASN A 1 97 ? -12.272 3.304 9.797 1.00 88.06 97 ASN A O 1
ATOM 785 N N . ILE A 1 98 ? -11.737 1.624 8.419 1.00 88.75 98 ILE A N 1
ATOM 786 C CA . ILE A 1 98 ? -10.974 0.871 9.421 1.00 88.75 98 ILE A CA 1
ATOM 787 C C . ILE A 1 98 ? -9.516 0.773 8.990 1.00 88.75 98 ILE A C 1
ATOM 789 O O . ILE A 1 98 ? -9.219 0.406 7.857 1.00 88.75 98 ILE A O 1
ATOM 793 N N . ARG A 1 99 ? -8.608 1.081 9.914 1.00 88.88 99 ARG A N 1
ATOM 794 C CA . ARG A 1 99 ? -7.174 0.844 9.790 1.00 88.88 99 ARG A CA 1
ATOM 795 C C . ARG A 1 99 ? -6.815 -0.389 10.606 1.00 88.88 99 ARG A C 1
ATOM 797 O O . ARG A 1 99 ? -7.100 -0.446 11.800 1.00 88.88 99 ARG A O 1
ATOM 804 N N . TYR A 1 100 ? -6.169 -1.345 9.960 1.00 89.50 100 TYR A N 1
ATOM 805 C CA . TYR A 1 100 ? -5.621 -2.532 10.595 1.00 89.50 100 TYR A CA 1
ATOM 806 C C . TYR A 1 100 ? -4.105 -2.432 10.564 1.00 89.50 100 TYR A C 1
ATOM 808 O O . TYR A 1 100 ? -3.533 -2.305 9.485 1.00 89.50 100 TYR A O 1
ATOM 816 N N . THR A 1 101 ? -3.460 -2.514 11.719 1.00 88.50 101 THR A N 1
ATOM 817 C CA . THR A 1 101 ? -2.001 -2.536 11.827 1.00 88.50 101 THR A CA 1
ATOM 818 C C . THR A 1 101 ? -1.580 -3.796 12.560 1.00 88.50 101 THR A C 1
ATOM 820 O O . THR A 1 101 ? -2.038 -4.049 13.668 1.00 88.50 101 THR A O 1
ATOM 823 N N . LEU A 1 102 ? -0.705 -4.585 11.947 1.00 85.56 102 LEU A N 1
ATOM 824 C CA . LEU A 1 102 ? 0.056 -5.609 12.648 1.00 85.56 102 LEU A CA 1
ATOM 825 C C . LEU A 1 102 ? 1.342 -4.965 13.158 1.00 85.56 102 LEU A C 1
ATOM 827 O O . LEU A 1 102 ? 2.120 -4.458 12.351 1.00 85.56 102 LEU A O 1
ATOM 831 N N . ALA A 1 103 ? 1.583 -5.043 14.459 1.00 83.12 103 ALA A N 1
ATOM 832 C CA . ALA A 1 103 ? 2.866 -4.726 15.074 1.00 83.12 103 ALA A CA 1
ATOM 833 C C . ALA A 1 103 ? 3.106 -5.705 16.226 1.00 83.12 103 ALA A C 1
ATOM 835 O O . ALA A 1 103 ? 2.192 -5.974 16.994 1.00 83.12 103 ALA A O 1
ATOM 836 N N . ASP A 1 104 ? 4.300 -6.292 16.308 1.00 77.38 104 ASP A N 1
ATOM 837 C CA . ASP A 1 104 ? 4.711 -7.167 17.418 1.00 77.38 104 ASP A CA 1
ATOM 838 C C . ASP A 1 104 ? 3.699 -8.277 17.793 1.00 77.38 104 ASP A C 1
ATOM 840 O O . ASP A 1 104 ? 3.414 -8.525 18.964 1.00 77.38 104 ASP A O 1
ATOM 844 N N . ASN A 1 105 ? 3.140 -8.966 16.785 1.00 78.75 105 ASN A N 1
ATOM 845 C CA . ASN A 1 105 ? 2.062 -9.965 16.933 1.00 78.75 105 ASN A CA 1
ATOM 846 C C . ASN A 1 105 ? 0.777 -9.448 17.607 1.00 78.75 105 ASN A C 1
ATOM 848 O O . ASN A 1 105 ? -0.016 -10.228 18.135 1.00 78.75 105 ASN A O 1
ATOM 852 N N . ILE A 1 106 ? 0.533 -8.147 17.552 1.00 87.06 106 ILE A N 1
ATOM 853 C CA . ILE A 1 106 ? -0.710 -7.516 17.972 1.00 87.06 106 ILE A CA 1
ATOM 854 C C . ILE A 1 106 ? -1.390 -6.965 16.727 1.00 87.06 106 ILE A C 1
ATOM 856 O O . ILE A 1 106 ? -0.783 -6.266 15.914 1.00 87.06 106 ILE A O 1
ATOM 860 N N . ILE A 1 107 ? -2.670 -7.296 16.568 1.00 91.06 107 ILE A N 1
ATOM 861 C CA . ILE A 1 107 ? -3.517 -6.643 15.578 1.00 91.06 107 ILE A CA 1
ATOM 862 C C . ILE A 1 107 ? -4.198 -5.456 16.239 1.00 91.06 107 ILE A C 1
ATOM 864 O O . ILE A 1 107 ? -5.067 -5.603 17.099 1.00 91.06 107 ILE A O 1
ATOM 868 N N . HIS A 1 108 ? -3.799 -4.273 15.805 1.00 92.25 108 HIS A N 1
ATOM 869 C CA . HIS A 1 108 ? -4.410 -3.003 16.140 1.00 92.25 108 HIS A CA 1
ATOM 870 C C . HIS A 1 108 ? -5.511 -2.718 15.123 1.00 92.25 108 HIS A C 1
ATOM 872 O O . HIS A 1 108 ? -5.253 -2.606 13.925 1.00 92.25 108 HIS A O 1
ATOM 878 N N . ILE A 1 109 ? -6.742 -2.605 15.600 1.00 93.62 109 ILE A N 1
ATOM 879 C CA . ILE A 1 109 ? -7.915 -2.261 14.806 1.00 93.62 109 ILE A CA 1
ATOM 880 C C . ILE A 1 109 ? -8.369 -0.881 15.252 1.00 93.62 109 ILE A C 1
ATOM 882 O O . ILE A 1 109 ? -8.842 -0.704 16.374 1.00 93.62 109 ILE A O 1
ATOM 886 N N . GLU A 1 110 ? -8.223 0.098 14.370 1.00 93.19 110 GLU A N 1
ATOM 887 C CA . GLU A 1 110 ? -8.685 1.461 14.586 1.00 93.19 110 GLU A CA 1
ATOM 888 C C . GLU A 1 110 ? -9.815 1.762 13.608 1.00 93.19 110 GLU A C 1
ATOM 890 O O . GLU A 1 110 ? -9.597 1.948 12.410 1.00 93.19 110 GLU A O 1
ATOM 895 N N . ARG A 1 111 ? -11.041 1.814 14.123 1.00 93.69 111 ARG A N 1
ATOM 896 C CA . ARG A 1 111 ? -12.195 2.269 13.359 1.00 93.69 111 ARG A CA 1
ATOM 897 C C . ARG A 1 111 ? -12.305 3.780 13.489 1.00 93.69 111 ARG A C 1
ATOM 899 O O . ARG A 1 111 ? -12.468 4.324 14.583 1.00 93.69 111 ARG A O 1
ATOM 906 N N . MET A 1 112 ? -12.201 4.443 12.350 1.00 92.69 112 MET A N 1
ATOM 907 C CA . MET A 1 112 ? -12.131 5.886 12.243 1.00 92.69 112 MET A CA 1
ATOM 908 C C . MET A 1 112 ? -13.518 6.469 11.991 1.00 92.69 112 MET A C 1
ATOM 910 O O . MET A 1 112 ? -14.252 6.004 11.118 1.00 92.69 112 MET A O 1
ATOM 914 N N . PHE A 1 113 ? -13.858 7.514 12.740 1.00 94.25 113 PHE A N 1
ATOM 915 C CA . PHE A 1 113 ? -15.113 8.256 12.586 1.00 94.25 113 PHE A CA 1
ATOM 916 C C . PHE A 1 113 ? -14.829 9.731 12.292 1.00 94.25 113 PHE A C 1
ATOM 918 O O . PHE A 1 113 ? -13.873 10.268 12.850 1.00 94.25 113 PHE A O 1
ATOM 925 N N . PRO A 1 114 ? -15.628 10.412 11.464 1.00 92.00 114 PRO A N 1
ATOM 926 C CA . PRO A 1 114 ? -15.436 11.839 11.211 1.00 92.00 114 PRO A CA 1
ATOM 927 C C . PRO A 1 114 ? -15.882 12.727 12.391 1.00 92.00 114 PRO A C 1
ATOM 929 O O . PRO A 1 114 ? -15.289 13.771 12.637 1.00 92.00 114 PRO A O 1
ATOM 932 N N . ASP A 1 115 ? -16.889 12.295 13.153 1.00 92.81 115 ASP A N 1
ATOM 933 C CA . ASP A 1 115 ? -17.705 13.125 14.057 1.00 92.81 115 ASP A CA 1
ATOM 934 C C . ASP A 1 115 ? -17.577 12.778 15.552 1.00 92.81 115 ASP A C 1
ATOM 936 O O . ASP A 1 115 ? -18.163 13.430 16.413 1.00 92.81 115 ASP A O 1
ATOM 940 N N . ARG A 1 116 ? -16.816 11.736 15.884 1.00 95.12 116 ARG A N 1
ATOM 941 C CA . ARG A 1 116 ? -16.576 11.260 17.258 1.00 95.12 116 ARG A CA 1
ATOM 942 C C . ARG A 1 116 ? -15.213 10.603 17.355 1.00 95.12 116 ARG A C 1
ATOM 944 O O . ARG A 1 116 ? -14.649 10.278 16.322 1.00 95.12 116 ARG A O 1
ATOM 951 N N . ASN A 1 117 ? -14.679 10.359 18.550 1.00 96.00 117 ASN A N 1
ATOM 952 C CA . ASN A 1 117 ? -13.388 9.671 18.724 1.00 96.00 117 ASN A CA 1
ATOM 953 C C . ASN A 1 117 ? -13.337 8.307 18.011 1.00 96.00 117 ASN A C 1
ATOM 955 O O . ASN A 1 117 ? -14.355 7.633 17.857 1.00 96.00 117 ASN A O 1
ATOM 959 N N . ASN A 1 118 ? -12.143 7.906 17.570 1.00 95.50 118 ASN A N 1
ATOM 960 C CA . ASN A 1 118 ? -11.924 6.591 16.974 1.00 95.50 118 ASN A CA 1
ATOM 961 C C . ASN A 1 118 ? -12.155 5.496 18.007 1.00 95.50 118 ASN A C 1
ATOM 963 O O . ASN A 1 118 ? -11.801 5.634 19.182 1.00 95.50 118 ASN A O 1
ATOM 967 N N . GLU A 1 119 ? -12.700 4.381 17.540 1.00 94.81 119 GLU A N 1
ATOM 968 C CA . GLU A 1 119 ? -12.745 3.152 18.318 1.00 94.81 119 GLU A CA 1
ATOM 969 C C . GLU A 1 119 ? -11.445 2.392 18.066 1.00 94.81 119 GLU A C 1
ATOM 971 O O . GLU A 1 119 ? -11.042 2.192 16.920 1.00 94.81 119 GLU A O 1
ATOM 976 N N . TYR A 1 120 ? -10.784 1.978 19.141 1.00 94.44 120 TYR A N 1
ATOM 977 C CA . TYR A 1 120 ? -9.515 1.270 19.075 1.00 94.44 120 TYR A CA 1
ATOM 978 C C . TYR A 1 120 ? -9.604 -0.045 19.845 1.00 94.44 120 TYR A C 1
ATOM 980 O O . TYR A 1 120 ? -10.059 -0.086 20.991 1.00 94.44 120 TYR A O 1
ATOM 988 N N . LYS A 1 121 ? -9.148 -1.121 19.208 1.00 93.56 121 LYS A N 1
ATOM 989 C CA . LYS A 1 121 ? -9.055 -2.461 19.781 1.00 93.56 121 LYS A CA 1
ATOM 990 C C . LYS A 1 121 ? -7.683 -3.031 19.449 1.00 93.56 121 LYS A C 1
ATOM 992 O O . LYS A 1 121 ? -7.270 -3.009 18.297 1.00 93.56 121 LYS A O 1
ATOM 997 N N . ALA A 1 122 ? -7.003 -3.576 20.447 1.00 92.81 122 ALA A N 1
ATOM 998 C CA . ALA A 1 122 ? -5.810 -4.386 20.248 1.00 92.81 122 ALA A CA 1
ATOM 999 C C . ALA A 1 122 ? -6.161 -5.847 20.518 1.00 92.81 122 ALA A C 1
ATOM 1001 O O . ALA A 1 122 ? -6.786 -6.159 21.535 1.00 92.81 122 ALA A O 1
ATOM 1002 N N . ILE A 1 123 ? -5.776 -6.727 19.603 1.00 91.75 123 ILE A N 1
ATOM 1003 C CA . ILE A 1 123 ? -6.003 -8.163 19.709 1.00 91.75 123 ILE A CA 1
ATOM 1004 C C . ILE A 1 123 ? -4.629 -8.830 19.730 1.00 91.75 123 ILE A C 1
ATOM 1006 O O . ILE A 1 123 ? -3.958 -8.856 18.693 1.00 91.75 123 ILE A O 1
ATOM 1010 N N . PRO A 1 124 ? -4.176 -9.332 20.892 1.00 88.94 124 PRO A N 1
ATOM 1011 C CA . PRO A 1 124 ? -2.940 -10.090 20.953 1.00 88.94 124 PRO A CA 1
ATOM 1012 C C . PRO A 1 124 ? -3.130 -11.398 20.190 1.00 88.94 124 PRO A C 1
ATOM 1014 O O . PRO A 1 124 ? -4.112 -12.112 20.397 1.00 88.94 124 PRO A O 1
ATOM 1017 N N . LEU A 1 125 ? -2.193 -11.713 19.303 1.00 85.69 125 LEU A N 1
ATOM 1018 C CA . LEU A 1 125 ? -2.165 -13.003 18.637 1.00 85.69 125 LEU A CA 1
ATOM 1019 C C . LEU A 1 125 ? -1.380 -14.011 19.475 1.00 85.69 125 LEU A C 1
ATOM 1021 O O . LEU A 1 125 ? -0.493 -13.647 20.248 1.00 85.69 125 LEU A O 1
ATOM 1025 N N . GLU A 1 126 ? -1.674 -15.296 19.281 1.00 79.94 126 GLU A N 1
ATOM 1026 C CA . GLU A 1 126 ? -0.868 -16.378 19.821 1.00 79.94 126 GLU A CA 1
ATOM 1027 C C . GLU A 1 126 ? 0.590 -16.143 19.429 1.00 79.94 126 GLU A C 1
ATOM 1029 O O . GLU A 1 126 ? 0.942 -15.895 18.266 1.00 79.94 126 GLU A O 1
ATOM 1034 N N . LYS A 1 127 ? 1.440 -16.197 20.443 1.00 71.56 127 LYS A N 1
ATOM 1035 C CA . LYS A 1 127 ? 2.867 -16.059 20.273 1.00 71.56 127 LYS A CA 1
ATOM 1036 C C . LYS A 1 127 ? 3.396 -17.266 19.512 1.00 71.56 127 LYS A C 1
ATOM 1038 O O . LYS A 1 127 ? 3.108 -18.405 19.863 1.00 71.56 127 LYS A O 1
ATOM 1043 N N . GLN A 1 128 ? 4.260 -17.031 18.533 1.00 64.94 128 GLN A N 1
ATOM 1044 C CA . GLN A 1 128 ? 5.016 -18.114 17.908 1.00 64.94 128 GLN A CA 1
ATOM 1045 C C . GLN A 1 128 ? 6.176 -18.555 18.822 1.00 64.94 128 GLN A C 1
ATOM 1047 O O . GLN A 1 128 ? 7.340 -18.409 18.475 1.00 64.94 128 GLN A O 1
ATOM 1052 N N . GLU A 1 129 ? 5.880 -19.062 20.024 1.00 50.72 129 GLU A N 1
ATOM 1053 C CA . GLU A 1 129 ? 6.910 -19.517 20.981 1.00 50.72 129 GLU A CA 1
ATOM 1054 C C . GLU A 1 129 ? 7.566 -20.843 20.551 1.00 50.72 129 GLU A C 1
ATOM 1056 O O . GLU A 1 129 ? 8.644 -21.200 21.037 1.00 50.72 129 GLU A O 1
ATOM 1061 N N . HIS A 1 130 ? 6.918 -21.601 19.653 1.00 44.56 130 HIS A N 1
ATOM 1062 C CA . HIS A 1 130 ? 7.185 -23.028 19.452 1.00 44.56 130 HIS A CA 1
ATOM 1063 C C . HIS A 1 130 ? 7.213 -23.497 17.989 1.00 44.56 130 HIS A C 1
ATOM 1065 O O . HIS A 1 130 ? 6.763 -24.600 17.680 1.00 44.56 130 HIS A O 1
ATOM 1071 N N . VAL A 1 131 ? 7.905 -22.774 17.105 1.00 41.22 131 VAL A N 1
ATOM 1072 C CA . VAL A 1 131 ? 8.574 -23.433 15.958 1.00 41.22 131 VAL A CA 1
ATOM 1073 C C . VAL A 1 131 ? 9.854 -24.128 16.492 1.00 41.22 131 VAL A C 1
ATOM 1075 O O . VAL A 1 131 ? 10.977 -23.772 16.176 1.00 41.22 131 VAL A O 1
ATOM 1078 N N . VAL A 1 132 ? 9.614 -25.057 17.432 1.00 36.69 132 VAL A N 1
ATOM 1079 C CA . VAL A 1 132 ? 10.452 -26.010 18.193 1.00 36.69 132 VAL A CA 1
ATOM 1080 C C . VAL A 1 132 ? 11.861 -25.567 18.638 1.00 36.69 132 VAL A C 1
ATOM 1082 O O . VAL A 1 132 ? 12.849 -25.760 17.935 1.00 36.69 132 VAL A O 1
ATOM 1085 N N . LYS A 1 133 ? 11.981 -25.197 19.926 1.00 32.41 133 LYS A N 1
ATOM 1086 C CA . LYS A 1 133 ? 13.179 -25.500 20.735 1.00 32.41 133 LYS A CA 1
ATOM 1087 C C . LYS A 1 133 ? 13.438 -27.011 20.677 1.00 32.41 133 LYS A C 1
ATOM 1089 O O . LYS A 1 133 ? 12.700 -27.789 21.280 1.00 32.41 133 LYS A O 1
ATOM 1094 N N . SER A 1 134 ? 14.487 -27.432 19.981 1.00 31.86 134 SER A N 1
ATOM 1095 C CA . SER A 1 134 ? 15.057 -28.771 20.129 1.00 31.86 134 SER A CA 1
ATOM 1096 C C . SER A 1 134 ? 16.151 -28.708 21.189 1.00 31.86 134 SER A C 1
ATOM 1098 O O . SER A 1 134 ? 17.088 -27.929 21.066 1.00 31.86 134 SER A O 1
ATOM 1100 N N . VAL A 1 135 ? 16.075 -29.568 22.203 1.00 32.62 135 VAL A N 1
ATOM 1101 C CA . VAL A 1 135 ? 17.111 -29.749 23.244 1.00 32.62 135 VAL A CA 1
ATOM 1102 C C . VAL A 1 135 ? 18.404 -30.379 22.669 1.00 32.62 135 VAL A C 1
ATOM 1104 O O . VAL A 1 135 ? 19.282 -30.796 23.413 1.00 32.62 135 VAL A O 1
ATOM 1107 N N . TRP A 1 136 ? 18.528 -30.477 21.340 1.00 32.72 136 TRP A N 1
ATOM 1108 C CA . TRP A 1 136 ? 19.578 -31.226 20.646 1.00 32.72 136 TRP A CA 1
ATOM 1109 C C . TRP A 1 136 ? 20.261 -30.457 19.503 1.00 32.72 136 TRP A C 1
ATOM 1111 O O . TRP A 1 136 ? 21.041 -31.065 18.775 1.00 32.72 136 TRP A O 1
ATOM 1121 N N . ASP A 1 137 ? 19.982 -29.160 19.308 1.00 31.03 137 ASP A N 1
ATOM 1122 C CA . ASP A 1 137 ? 20.625 -28.373 18.241 1.00 31.03 137 ASP A CA 1
ATOM 1123 C C . ASP A 1 137 ? 20.849 -26.907 18.670 1.00 31.03 137 ASP A C 1
ATOM 1125 O O . ASP A 1 137 ? 19.899 -26.149 18.849 1.00 31.03 137 ASP A O 1
ATOM 1129 N N . GLU A 1 138 ? 22.112 -26.503 18.846 1.00 32.25 138 GLU A N 1
ATOM 1130 C CA . GLU A 1 138 ? 22.527 -25.152 19.278 1.00 32.25 138 GLU A CA 1
ATOM 1131 C C . GLU A 1 138 ? 22.490 -24.096 18.148 1.00 32.25 138 GLU A C 1
ATOM 1133 O O . GLU A 1 138 ? 22.783 -22.927 18.396 1.00 32.25 138 GLU A O 1
ATOM 1138 N N . TYR A 1 139 ? 22.113 -24.459 16.911 1.00 36.06 139 TYR A N 1
ATOM 1139 C CA . TYR A 1 139 ? 22.321 -23.595 15.732 1.00 36.06 139 TYR A CA 1
ATOM 1140 C C . TYR A 1 139 ? 21.074 -23.221 14.904 1.00 36.06 139 TYR A C 1
ATOM 1142 O O . TYR A 1 139 ? 21.220 -22.635 13.831 1.00 36.06 139 TYR A O 1
ATOM 1150 N N . SER A 1 140 ? 19.846 -23.486 15.362 1.00 33.91 140 SER A N 1
ATOM 1151 C CA . SER A 1 140 ? 18.620 -23.159 14.602 1.00 33.91 140 SER A CA 1
ATOM 1152 C C . SER A 1 140 ? 17.611 -22.364 15.439 1.00 33.91 140 SER A C 1
ATOM 1154 O O . SER A 1 140 ? 16.640 -22.927 15.936 1.00 33.91 140 SER A O 1
ATOM 1156 N N . ASN A 1 141 ? 17.828 -21.050 15.566 1.00 36.03 141 ASN A N 1
ATOM 1157 C CA . ASN A 1 141 ? 17.020 -20.159 16.417 1.00 36.03 141 ASN A CA 1
ATOM 1158 C C . ASN A 1 141 ? 16.130 -19.136 15.687 1.00 36.03 141 ASN A C 1
ATOM 1160 O O . ASN A 1 141 ? 15.476 -18.350 16.362 1.00 36.03 141 ASN A O 1
ATOM 1164 N N . ASN A 1 142 ? 16.056 -19.110 14.353 1.00 42.31 142 ASN A N 1
ATOM 1165 C CA . ASN A 1 142 ? 15.364 -18.011 13.669 1.00 42.31 142 ASN A CA 1
ATOM 1166 C C . ASN A 1 142 ? 14.222 -18.493 12.767 1.00 42.31 142 ASN A C 1
ATOM 1168 O O . ASN A 1 142 ? 14.437 -18.804 11.596 1.00 42.31 142 ASN A O 1
ATOM 1172 N N . SER A 1 143 ? 12.987 -18.446 13.276 1.00 47.69 143 SER A N 1
ATOM 1173 C CA . SER A 1 143 ? 11.816 -18.201 12.428 1.00 47.69 143 SER A CA 1
ATOM 1174 C C . SER A 1 143 ? 11.874 -16.740 11.974 1.00 47.69 143 SER A C 1
ATOM 1176 O O . SER A 1 143 ? 11.250 -15.858 12.562 1.00 47.69 143 SER A O 1
ATOM 1178 N N . ASN A 1 144 ? 12.695 -16.449 10.965 1.00 50.72 144 ASN A N 1
ATOM 1179 C CA . ASN A 1 144 ? 12.628 -15.149 10.313 1.00 50.72 144 ASN A CA 1
ATOM 1180 C C . ASN A 1 144 ? 11.291 -15.102 9.563 1.00 50.72 144 ASN A C 1
ATOM 1182 O O . ASN A 1 144 ? 11.093 -15.858 8.609 1.00 50.72 144 ASN A O 1
ATOM 1186 N N . HIS A 1 145 ? 10.370 -14.252 10.013 1.00 53.06 145 HIS A N 1
ATOM 1187 C CA . HIS A 1 145 ? 9.244 -13.848 9.181 1.00 53.06 145 HIS A CA 1
ATOM 1188 C C . HIS A 1 145 ? 9.792 -13.166 7.931 1.00 53.06 145 HIS A C 1
ATOM 1190 O O . HIS A 1 145 ? 10.645 -12.284 8.042 1.00 53.06 145 HIS A O 1
ATOM 1196 N N . VAL A 1 146 ? 9.335 -13.597 6.760 1.00 58.38 146 VAL A N 1
ATOM 1197 C CA . VAL A 1 146 ? 9.821 -13.065 5.474 1.00 58.38 146 VAL A CA 1
ATOM 1198 C C . VAL A 1 146 ? 8.811 -12.094 4.888 1.00 58.38 146 VAL A C 1
ATOM 1200 O O . VAL A 1 146 ? 9.189 -11.076 4.315 1.00 58.38 146 VAL A O 1
ATOM 1203 N N . ASP A 1 147 ? 7.526 -12.371 5.098 1.00 69.00 147 ASP A N 1
ATOM 1204 C CA . ASP A 1 147 ? 6.453 -11.481 4.696 1.00 69.00 147 ASP A CA 1
ATOM 1205 C C . ASP A 1 147 ? 5.265 -11.562 5.652 1.00 69.00 147 ASP A C 1
ATOM 1207 O O . ASP A 1 147 ? 4.995 -12.600 6.271 1.00 69.00 147 ASP A O 1
ATOM 1211 N N . ALA A 1 148 ? 4.553 -10.445 5.756 1.00 76.12 148 ALA A N 1
ATOM 1212 C CA . ALA A 1 148 ? 3.304 -10.347 6.485 1.00 76.12 148 ALA A CA 1
ATOM 1213 C C . ALA A 1 148 ? 2.371 -9.359 5.787 1.00 76.12 148 ALA A C 1
ATOM 1215 O O . ALA A 1 148 ? 2.805 -8.321 5.287 1.00 76.12 148 ALA A O 1
ATOM 1216 N N . GLY A 1 149 ? 1.079 -9.662 5.803 1.00 80.69 149 GLY A N 1
ATOM 1217 C CA . GLY A 1 149 ? 0.064 -8.778 5.248 1.00 80.69 149 GLY A CA 1
ATOM 1218 C C . GLY A 1 149 ? -1.321 -9.082 5.791 1.00 80.69 149 GLY A C 1
ATOM 1219 O O . GLY A 1 149 ? -1.565 -10.134 6.385 1.00 80.69 149 GLY A O 1
ATOM 1220 N N . ILE A 1 150 ? -2.230 -8.130 5.597 1.00 85.06 150 ILE A N 1
ATOM 1221 C CA . ILE A 1 150 ? -3.600 -8.180 6.106 1.00 85.06 150 ILE A CA 1
ATOM 1222 C C . ILE A 1 150 ? -4.552 -8.195 4.915 1.00 85.06 150 ILE A C 1
ATOM 1224 O O . ILE A 1 150 ? -4.507 -7.316 4.057 1.00 85.06 150 ILE A O 1
ATOM 1228 N N . ILE A 1 151 ? -5.431 -9.187 4.888 1.00 84.12 151 ILE A N 1
ATOM 1229 C CA . ILE A 1 151 ? -6.497 -9.336 3.904 1.00 84.12 151 ILE A CA 1
ATOM 1230 C C . ILE A 1 151 ? -7.807 -8.914 4.569 1.00 84.12 151 ILE A C 1
ATOM 1232 O O . ILE A 1 151 ? -8.209 -9.480 5.587 1.00 84.12 151 ILE A O 1
ATOM 1236 N N . THR A 1 152 ? -8.470 -7.921 3.980 1.00 83.12 152 THR A N 1
ATOM 1237 C CA . THR A 1 152 ? -9.714 -7.303 4.480 1.00 83.12 152 THR A CA 1
ATOM 1238 C C . THR A 1 152 ? -10.910 -7.535 3.552 1.00 83.12 152 THR A C 1
ATOM 1240 O O . THR A 1 152 ? -12.011 -7.059 3.816 1.00 83.12 152 THR A O 1
ATOM 1243 N N . SER A 1 153 ? -10.712 -8.269 2.455 1.00 77.06 153 SER A N 1
ATOM 1244 C CA . SER A 1 153 ? -11.708 -8.498 1.400 1.00 77.06 153 SER A CA 1
ATOM 1245 C C . SER A 1 153 ? -12.855 -9.432 1.801 1.00 77.06 153 SER A C 1
ATOM 1247 O O . SER A 1 153 ? -13.818 -9.565 1.047 1.00 77.06 153 SER A O 1
ATOM 1249 N N . ILE A 1 154 ? -12.767 -10.081 2.964 1.00 82.00 154 ILE A N 1
ATOM 1250 C CA . ILE A 1 154 ? -13.772 -11.020 3.465 1.00 82.00 154 ILE A CA 1
ATOM 1251 C C . ILE A 1 154 ? -14.657 -10.298 4.468 1.00 82.00 154 ILE A C 1
ATOM 1253 O O . ILE A 1 154 ? -14.194 -9.719 5.448 1.00 82.00 154 ILE A O 1
ATOM 1257 N N . GLU A 1 155 ? -15.962 -10.331 4.231 1.00 84.88 155 GLU A N 1
ATOM 1258 C CA . GLU A 1 155 ? -16.906 -9.689 5.130 1.00 84.88 155 GLU A CA 1
ATOM 1259 C C . GLU A 1 155 ? -16.858 -10.312 6.536 1.00 84.88 155 GLU A C 1
ATOM 1261 O O . GLU A 1 155 ? -16.743 -11.525 6.700 1.00 84.88 155 GLU A O 1
ATOM 1266 N N . GLY A 1 156 ? -16.897 -9.457 7.562 1.00 86.88 156 GLY A N 1
ATOM 1267 C CA . GLY A 1 156 ? -16.863 -9.870 8.967 1.00 86.88 156 GLY A CA 1
ATOM 1268 C C . GLY A 1 156 ? -15.523 -10.427 9.462 1.00 86.88 156 GLY A C 1
ATOM 1269 O O . GLY A 1 156 ? -15.426 -10.765 10.638 1.00 86.88 156 GLY A O 1
ATOM 1270 N N . LYS A 1 157 ? -14.481 -10.516 8.624 1.00 90.31 157 LYS A N 1
ATOM 1271 C CA . LYS A 1 157 ? -13.192 -11.108 9.007 1.00 90.31 157 LYS A CA 1
ATOM 1272 C C . LYS A 1 157 ? -12.011 -10.292 8.499 1.00 90.31 157 LYS A C 1
ATOM 1274 O O . LYS A 1 157 ? -12.086 -9.631 7.469 1.00 90.31 157 LYS A O 1
ATOM 1279 N N . ILE A 1 158 ? -10.888 -10.408 9.194 1.00 91.06 158 ILE A N 1
ATOM 1280 C CA . ILE A 1 158 ? -9.575 -10.113 8.616 1.00 91.06 158 ILE A CA 1
ATOM 1281 C C . ILE A 1 158 ? -8.714 -11.364 8.681 1.00 91.06 158 ILE A C 1
ATOM 1283 O O . ILE A 1 158 ? -8.791 -12.137 9.639 1.00 91.06 158 ILE A O 1
ATOM 1287 N N . ILE A 1 159 ? -7.888 -11.556 7.661 1.00 89.12 159 ILE A N 1
ATOM 1288 C CA . ILE A 1 159 ? -6.899 -12.629 7.634 1.00 89.12 159 ILE A CA 1
ATOM 1289 C C . ILE A 1 159 ? -5.526 -11.984 7.628 1.00 89.12 159 ILE A C 1
ATOM 1291 O O . ILE A 1 159 ? -5.135 -11.341 6.657 1.00 89.12 159 ILE A O 1
ATOM 1295 N N . LEU A 1 160 ? -4.789 -12.164 8.717 1.00 88.19 160 LEU A N 1
ATOM 1296 C CA . LEU A 1 160 ? -3.362 -11.907 8.730 1.00 88.19 160 LEU A CA 1
ATOM 1297 C C . LEU A 1 160 ? -2.654 -13.147 8.197 1.00 88.19 160 LEU A C 1
ATOM 1299 O O . LEU A 1 160 ? -2.812 -14.228 8.762 1.00 88.19 160 LEU A O 1
ATOM 1303 N N . TYR A 1 161 ? -1.817 -12.986 7.182 1.00 83.88 161 TYR A N 1
ATOM 1304 C CA . TYR A 1 161 ? -0.879 -14.028 6.790 1.00 83.88 161 TYR A CA 1
ATOM 1305 C C . TYR A 1 161 ? 0.533 -13.663 7.260 1.00 83.88 161 TYR A C 1
ATOM 1307 O O . TYR A 1 161 ? 0.937 -12.502 7.216 1.00 83.88 161 TYR A O 1
ATOM 1315 N N . GLN A 1 162 ? 1.282 -14.660 7.724 1.00 79.56 162 GLN A N 1
ATOM 1316 C CA . GLN A 1 162 ? 2.697 -14.552 8.081 1.00 79.56 162 GLN A CA 1
ATOM 1317 C C . GLN A 1 162 ? 3.431 -15.750 7.478 1.00 79.56 162 GLN A C 1
ATOM 1319 O O . GLN A 1 162 ? 3.074 -16.895 7.770 1.00 79.56 162 GLN A O 1
ATOM 1324 N N . THR A 1 163 ? 4.459 -15.520 6.664 1.00 74.69 163 THR A N 1
ATOM 1325 C CA . THR A 1 163 ? 5.279 -16.604 6.097 1.00 74.69 163 THR A CA 1
ATOM 1326 C C . THR A 1 163 ? 6.583 -16.762 6.864 1.00 74.69 163 THR A C 1
ATOM 1328 O O . THR A 1 163 ? 7.179 -15.782 7.318 1.00 74.69 163 THR A O 1
ATOM 1331 N N . TYR A 1 164 ? 7.020 -18.009 7.044 1.00 70.06 164 TYR A N 1
ATOM 1332 C CA . TYR A 1 164 ? 8.266 -18.332 7.738 1.00 70.06 164 TYR A CA 1
ATOM 1333 C C . TYR A 1 164 ? 8.863 -19.654 7.246 1.00 70.06 164 TYR A C 1
ATOM 1335 O O . TYR A 1 164 ? 8.165 -20.538 6.746 1.00 70.06 164 TYR A O 1
ATOM 1343 N N . PHE A 1 165 ? 10.173 -19.808 7.423 1.00 67.88 165 PHE A N 1
ATOM 1344 C CA . PHE A 1 165 ? 10.887 -21.050 7.138 1.00 67.88 165 PHE A CA 1
ATOM 1345 C C . PHE A 1 165 ? 11.126 -21.850 8.419 1.00 67.88 165 PHE A C 1
ATOM 1347 O O . PHE A 1 165 ? 11.411 -21.272 9.467 1.00 67.88 165 PHE A O 1
ATOM 1354 N N . ALA A 1 166 ? 11.089 -23.180 8.330 1.00 63.53 166 ALA A N 1
ATOM 1355 C CA . ALA A 1 166 ? 11.603 -24.047 9.388 1.00 63.53 166 ALA A CA 1
ATOM 1356 C C . ALA A 1 166 ? 12.366 -25.247 8.815 1.00 63.53 166 ALA A C 1
ATOM 1358 O O . ALA A 1 166 ? 11.957 -25.853 7.824 1.00 63.53 166 ALA A O 1
ATOM 1359 N N . ILE A 1 167 ? 13.472 -25.616 9.462 1.00 57.34 167 ILE A N 1
ATOM 1360 C CA . ILE A 1 167 ? 14.244 -26.819 9.135 1.00 57.34 167 ILE A CA 1
ATOM 1361 C C . ILE A 1 167 ? 13.616 -27.984 9.899 1.00 57.34 167 ILE A C 1
ATOM 1363 O O . ILE A 1 167 ? 13.700 -28.045 11.123 1.00 57.34 167 ILE A O 1
ATOM 1367 N N . SER A 1 168 ? 12.963 -28.913 9.202 1.00 52.31 168 SER A N 1
ATOM 1368 C CA . SER A 1 168 ? 12.285 -30.021 9.875 1.00 52.31 168 SER A CA 1
ATOM 1369 C C . SER A 1 168 ? 13.250 -31.167 10.193 1.00 52.31 168 SER A C 1
ATOM 1371 O O . SER A 1 168 ? 13.818 -31.799 9.298 1.00 52.31 168 SER A O 1
ATOM 1373 N N . THR A 1 169 ? 13.395 -31.465 11.487 1.00 49.00 169 THR A N 1
ATOM 1374 C CA . THR A 1 169 ? 13.819 -32.783 11.999 1.00 49.00 169 THR A CA 1
ATOM 1375 C C . THR A 1 169 ? 12.676 -33.531 12.688 1.00 49.00 169 THR A C 1
ATOM 1377 O O . THR A 1 169 ? 12.703 -34.757 12.699 1.00 49.00 169 THR A O 1
ATOM 1380 N N . ASN A 1 170 ? 11.664 -32.807 13.181 1.00 48.59 170 ASN A N 1
ATOM 1381 C CA . ASN A 1 170 ? 10.350 -33.288 13.603 1.00 48.59 170 ASN A CA 1
ATOM 1382 C C . ASN A 1 170 ? 9.279 -32.286 13.142 1.00 48.59 170 ASN A C 1
ATOM 1384 O O . ASN A 1 170 ? 9.560 -31.124 12.845 1.00 48.59 170 ASN A O 1
ATOM 1388 N N . THR A 1 171 ? 8.065 -32.784 12.992 1.00 46.94 171 THR A N 1
ATOM 1389 C CA . THR A 1 171 ? 6.958 -32.179 12.248 1.00 46.94 171 THR A CA 1
ATOM 1390 C C . THR A 1 171 ? 6.176 -31.158 13.071 1.00 46.94 171 THR A C 1
ATOM 1392 O O . THR A 1 171 ? 6.019 -31.340 14.276 1.00 46.94 171 THR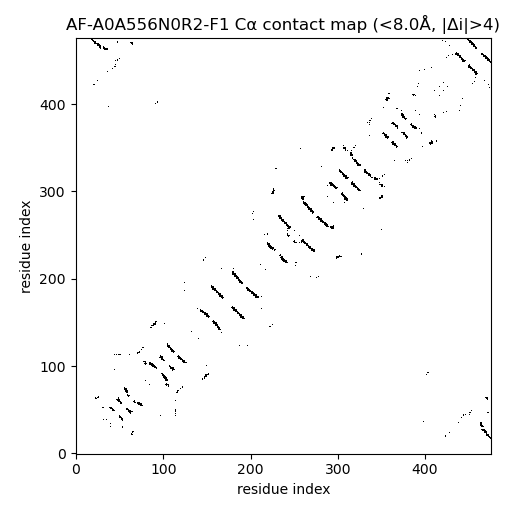 A O 1
ATOM 1395 N N . HIS A 1 172 ? 5.643 -30.114 12.420 1.00 49.47 172 HIS A N 1
ATOM 1396 C CA . HIS A 1 172 ? 4.617 -29.240 13.011 1.00 49.47 172 HIS A CA 1
ATOM 1397 C C . HIS A 1 172 ? 3.431 -30.097 13.518 1.00 49.47 172 HIS A C 1
ATOM 1399 O O . HIS A 1 172 ? 3.183 -31.164 12.937 1.00 49.47 172 HIS A O 1
ATOM 1405 N N . PRO A 1 173 ? 2.687 -29.673 14.561 1.00 45.28 173 PRO A N 1
ATOM 1406 C CA . PRO A 1 173 ? 1.523 -30.416 15.041 1.00 45.28 173 PRO A CA 1
ATOM 1407 C C . PRO A 1 173 ? 0.559 -30.709 13.880 1.00 45.28 173 PRO A C 1
ATOM 1409 O O . PRO A 1 173 ? 0.075 -29.788 13.233 1.00 45.28 173 PRO A O 1
ATOM 1412 N N . GLY A 1 174 ? 0.332 -31.992 13.575 1.00 45.81 174 GLY A N 1
ATOM 1413 C CA . GLY A 1 174 ? -0.648 -32.435 12.573 1.00 45.81 174 GLY A CA 1
ATOM 1414 C C . GLY A 1 174 ? -0.151 -32.707 11.143 1.00 45.81 174 GLY A C 1
ATOM 1415 O O . GLY A 1 174 ? -0.934 -33.230 10.356 1.00 45.81 174 GLY A O 1
ATOM 1416 N N . MET A 1 175 ? 1.114 -32.446 10.776 1.00 49.84 175 MET A N 1
ATOM 1417 C CA . MET A 1 175 ? 1.599 -32.690 9.398 1.00 49.84 175 MET A CA 1
ATOM 1418 C C . MET A 1 175 ? 2.931 -33.447 9.337 1.00 49.84 175 MET A C 1
ATOM 1420 O O . MET A 1 175 ? 3.997 -32.847 9.453 1.00 49.84 175 MET A O 1
ATOM 1424 N N . PHE A 1 176 ? 2.894 -34.760 9.082 1.00 47.28 176 PHE A N 1
ATOM 1425 C CA . PHE A 1 176 ? 4.102 -35.568 8.866 1.00 47.28 176 PHE A CA 1
ATOM 1426 C C . PHE A 1 176 ? 4.711 -35.321 7.471 1.00 47.28 176 PHE A C 1
ATOM 1428 O O . PHE A 1 176 ? 4.050 -35.613 6.477 1.00 47.28 176 PHE A O 1
ATOM 1435 N N . LYS A 1 177 ? 5.953 -34.811 7.370 1.00 54.31 177 LYS A N 1
ATOM 1436 C CA . LYS A 1 177 ? 6.669 -34.536 6.098 1.00 54.31 177 LYS A CA 1
ATOM 1437 C C . LYS A 1 177 ? 8.202 -34.746 6.218 1.00 54.31 177 LYS A C 1
ATOM 1439 O O . LYS A 1 177 ? 8.717 -34.762 7.335 1.00 54.31 177 LYS A O 1
ATOM 1444 N N . PRO A 1 178 ? 8.929 -34.969 5.095 1.00 49.81 178 PRO A N 1
ATOM 1445 C CA . PRO A 1 178 ? 10.341 -35.391 5.085 1.00 49.81 178 PRO A CA 1
ATOM 1446 C C . PRO A 1 178 ? 11.341 -34.322 5.568 1.00 49.81 178 PRO A C 1
ATOM 1448 O O . PRO A 1 178 ? 11.039 -33.132 5.602 1.00 49.81 178 PRO A O 1
ATOM 1451 N N . LYS A 1 179 ? 12.565 -34.763 5.906 1.00 56.75 179 LYS A N 1
ATOM 1452 C CA . LYS A 1 179 ? 13.692 -33.906 6.323 1.00 56.75 179 LYS A CA 1
ATOM 1453 C C . LYS A 1 179 ? 14.054 -32.895 5.222 1.00 56.75 179 LYS A C 1
ATOM 1455 O O . LYS A 1 179 ? 14.432 -33.303 4.126 1.00 56.75 179 LYS A O 1
ATOM 1460 N N . GLY A 1 180 ? 14.007 -31.600 5.537 1.00 59.16 180 GLY A N 1
ATOM 1461 C CA . GLY A 1 180 ? 14.302 -30.506 4.605 1.00 59.16 180 GLY A CA 1
ATOM 1462 C C . GLY A 1 180 ? 14.064 -29.127 5.225 1.00 59.16 180 GLY A C 1
ATOM 1463 O O . GLY A 1 180 ? 13.613 -29.025 6.369 1.00 59.16 180 GLY A O 1
ATOM 1464 N N . ILE A 1 181 ? 14.387 -28.067 4.481 1.00 65.06 181 ILE A N 1
ATOM 1465 C CA . ILE A 1 181 ? 13.866 -26.726 4.781 1.00 65.06 181 ILE A CA 1
ATOM 1466 C C . ILE A 1 181 ? 12.422 -26.718 4.270 1.00 65.06 181 ILE A C 1
ATOM 1468 O O . ILE A 1 181 ? 12.164 -27.175 3.161 1.00 65.06 181 ILE A O 1
ATOM 1472 N N . ASN A 1 182 ? 11.487 -26.218 5.063 1.00 69.12 182 ASN A N 1
ATOM 1473 C CA . ASN A 1 182 ? 10.071 -26.144 4.723 1.00 69.12 182 ASN A CA 1
ATOM 1474 C C . ASN A 1 182 ? 9.603 -24.697 4.858 1.00 69.12 182 ASN A C 1
ATOM 1476 O O . ASN A 1 182 ? 9.991 -24.027 5.819 1.00 69.12 182 ASN A O 1
ATOM 1480 N N . THR A 1 183 ? 8.750 -24.234 3.942 1.00 71.69 183 THR A N 1
ATOM 1481 C CA . THR A 1 183 ? 8.043 -22.960 4.126 1.00 71.69 183 THR A CA 1
ATOM 1482 C C . THR A 1 183 ? 6.652 -23.194 4.659 1.00 71.69 183 THR A C 1
ATOM 1484 O O . THR A 1 183 ? 5.866 -23.950 4.089 1.00 71.69 183 THR A O 1
ATOM 1487 N N . TYR A 1 184 ? 6.328 -22.457 5.707 1.00 75.94 184 TYR A N 1
ATOM 1488 C CA . TYR A 1 184 ? 5.009 -22.426 6.289 1.00 75.94 184 TYR A CA 1
ATOM 1489 C C . TYR A 1 184 ? 4.390 -21.048 6.120 1.00 75.94 184 TYR A C 1
ATOM 1491 O O . TYR A 1 184 ? 5.063 -20.016 6.110 1.00 75.94 184 TYR A O 1
ATOM 1499 N N . MET A 1 185 ? 3.074 -21.057 6.027 1.00 78.88 185 MET A N 1
ATOM 1500 C CA . MET A 1 185 ? 2.233 -19.893 6.139 1.00 78.88 185 MET A CA 1
ATOM 1501 C C . MET A 1 185 ? 1.340 -20.083 7.350 1.00 78.88 185 MET A C 1
ATOM 1503 O O . MET A 1 185 ? 0.646 -21.091 7.468 1.00 78.88 185 MET A O 1
ATOM 1507 N N . ARG A 1 186 ? 1.350 -19.103 8.244 1.00 82.12 186 ARG A N 1
ATOM 1508 C CA . ARG A 1 186 ? 0.352 -18.989 9.293 1.00 82.12 186 ARG A CA 1
ATOM 1509 C C . ARG A 1 186 ? -0.719 -18.020 8.833 1.00 82.12 186 ARG A C 1
ATOM 1511 O O . ARG A 1 186 ? -0.402 -16.881 8.497 1.00 82.12 186 ARG A O 1
ATOM 1518 N N . LEU A 1 187 ? -1.968 -18.453 8.880 1.00 86.81 187 LEU A N 1
ATOM 1519 C CA . LEU A 1 187 ? -3.129 -17.586 8.774 1.00 86.81 187 LEU A CA 1
ATOM 1520 C C . LEU A 1 187 ? -3.668 -17.349 10.183 1.00 86.81 187 LEU A C 1
ATOM 1522 O O . LEU A 1 187 ? -3.969 -18.300 10.898 1.00 86.81 187 LEU A O 1
ATOM 1526 N N . SER A 1 188 ? -3.761 -16.089 10.593 1.00 89.56 188 SER A N 1
ATOM 1527 C CA . SER A 1 188 ? -4.491 -15.680 11.793 1.00 89.56 188 SER A CA 1
ATOM 1528 C C . SER A 1 188 ? -5.786 -15.027 11.337 1.00 89.56 188 SER A C 1
ATOM 1530 O O . SER A 1 188 ? -5.770 -13.943 10.752 1.00 89.56 188 SER A O 1
ATOM 1532 N N . ILE A 1 189 ? -6.900 -15.713 11.556 1.00 91.94 189 ILE A N 1
ATOM 1533 C CA . ILE A 1 189 ? -8.221 -15.290 11.107 1.00 91.94 189 ILE A CA 1
ATOM 1534 C C . ILE A 1 189 ? -8.922 -14.669 12.306 1.00 91.94 189 ILE A C 1
ATOM 1536 O O . ILE A 1 189 ? -9.249 -15.366 13.268 1.00 91.94 189 ILE A O 1
ATOM 1540 N N . VAL A 1 190 ? -9.140 -13.359 12.247 1.00 93.50 190 VAL A N 1
ATOM 1541 C CA . VAL A 1 190 ? -9.841 -12.611 13.291 1.00 93.50 190 VAL A CA 1
ATOM 1542 C C . VAL A 1 190 ? -11.280 -12.395 12.842 1.00 93.50 190 VAL A C 1
ATOM 1544 O O . VAL A 1 190 ? -11.523 -11.777 11.802 1.00 93.50 190 VAL A O 1
ATOM 1547 N N . ASN A 1 191 ? -12.233 -12.886 13.630 1.00 92.75 191 ASN A N 1
ATOM 1548 C CA . ASN A 1 191 ? -13.641 -12.546 13.474 1.00 92.75 191 ASN A CA 1
ATOM 1549 C C . ASN A 1 191 ? -13.875 -11.141 14.045 1.00 92.75 191 ASN A C 1
ATOM 1551 O O . ASN A 1 191 ? -13.531 -10.864 15.189 1.00 92.75 191 ASN A O 1
ATOM 1555 N N . LEU A 1 192 ? -14.426 -10.229 13.248 1.00 90.44 192 LEU A N 1
ATOM 1556 C CA . LEU A 1 192 ? -14.632 -8.837 13.650 1.00 90.44 192 LEU A CA 1
ATOM 1557 C C . LEU A 1 192 ? -15.892 -8.626 14.504 1.00 90.44 192 LEU A C 1
ATOM 1559 O O . LEU A 1 192 ? -16.044 -7.544 15.068 1.00 90.44 192 LEU A O 1
ATOM 1563 N N . GLU A 1 193 ? -16.786 -9.614 14.601 1.00 90.88 193 GLU A N 1
ATOM 1564 C CA . GLU A 1 193 ? -18.007 -9.528 15.415 1.00 90.88 193 GLU A CA 1
ATOM 1565 C C . GLU A 1 193 ? -17.721 -9.741 16.905 1.00 90.88 193 GLU A C 1
ATOM 1567 O O . GLU A 1 193 ? -18.211 -8.992 17.750 1.00 90.88 193 GLU A O 1
ATOM 1572 N N . ASP A 1 194 ? -16.904 -10.744 17.231 1.00 93.06 194 ASP A N 1
ATOM 1573 C CA . ASP A 1 194 ? -16.587 -11.146 18.606 1.00 93.06 194 ASP A CA 1
ATOM 1574 C C . ASP A 1 194 ? -15.094 -11.021 18.958 1.00 93.06 194 ASP A C 1
ATOM 1576 O O . ASP A 1 194 ? -14.707 -11.236 20.109 1.00 93.06 194 ASP A O 1
ATOM 1580 N N . TYR A 1 195 ? -14.256 -10.624 17.992 1.00 91.38 195 TYR A N 1
ATOM 1581 C CA . TYR A 1 195 ? -12.799 -10.507 18.116 1.00 91.38 195 TYR A CA 1
ATOM 1582 C C . TYR A 1 195 ? -12.090 -11.819 18.466 1.00 91.38 195 TYR A C 1
ATOM 1584 O O . TYR A 1 195 ? -10.957 -11.799 18.953 1.00 91.38 195 TYR A O 1
ATOM 1592 N N . THR A 1 196 ? -12.732 -12.962 18.210 1.00 93.88 196 THR A N 1
ATOM 1593 C CA . THR A 1 196 ? -12.090 -14.269 18.340 1.00 93.88 196 THR A CA 1
ATOM 1594 C C . THR A 1 196 ? -11.050 -14.464 17.243 1.00 93.88 196 THR A C 1
ATOM 1596 O O . THR A 1 196 ? -11.189 -13.965 16.122 1.00 93.88 196 THR A O 1
ATOM 1599 N N . VAL A 1 197 ? -9.981 -15.188 17.576 1.00 93.06 197 VAL A N 1
ATOM 1600 C CA . VAL A 1 197 ? -8.899 -15.494 16.641 1.00 93.06 197 VAL A CA 1
ATOM 1601 C C . VAL A 1 197 ? -8.781 -16.999 16.484 1.00 93.06 197 VAL A C 1
ATOM 1603 O O . VAL A 1 197 ? -8.755 -17.734 17.469 1.00 93.06 197 VAL A O 1
ATOM 1606 N N . SER A 1 198 ? -8.692 -17.444 15.237 1.00 91.00 198 SER A N 1
ATOM 1607 C CA . SER A 1 198 ? -8.347 -18.818 14.875 1.00 91.00 198 SER A CA 1
ATOM 1608 C C . SER A 1 198 ? -7.051 -18.831 14.071 1.00 91.00 198 SER A C 1
ATOM 1610 O O . SER A 1 198 ? -6.701 -17.836 13.428 1.00 91.00 198 SER A O 1
ATOM 1612 N N . TYR A 1 199 ? -6.320 -19.941 14.144 1.00 86.31 199 TYR A N 1
ATOM 1613 C CA . TYR A 1 199 ? -5.013 -20.085 13.516 1.00 86.31 199 TYR A CA 1
ATOM 1614 C C . TYR A 1 199 ? -4.981 -21.306 12.622 1.00 86.31 199 TYR A C 1
ATOM 1616 O O . TYR A 1 199 ? -5.362 -22.392 13.047 1.00 86.31 199 TYR A O 1
ATOM 1624 N N . GLU A 1 200 ? -4.439 -21.124 11.425 1.00 85.25 200 GLU A N 1
ATOM 1625 C CA . GLU A 1 200 ? -4.179 -22.208 10.489 1.00 85.25 200 GLU A CA 1
ATOM 1626 C C . GLU A 1 200 ? -2.728 -22.179 10.045 1.00 85.25 200 GLU A C 1
ATOM 1628 O O . GLU A 1 200 ? -2.158 -21.116 9.783 1.00 85.25 200 GLU A O 1
ATOM 1633 N N . TYR A 1 201 ? -2.129 -23.362 9.960 1.00 79.69 201 TYR A N 1
ATOM 1634 C CA . TYR A 1 201 ? -0.721 -23.535 9.629 1.00 79.69 201 TYR A CA 1
ATOM 1635 C C . TYR A 1 201 ? -0.594 -24.404 8.389 1.00 79.69 201 TYR A C 1
ATOM 1637 O O . TYR A 1 201 ? -0.915 -25.590 8.390 1.00 79.69 201 TYR A O 1
ATOM 1645 N N . LEU A 1 202 ? -0.094 -23.799 7.321 1.00 76.38 202 LEU A N 1
ATOM 1646 C CA . LEU A 1 202 ? -0.120 -24.353 5.981 1.00 76.38 202 LEU A CA 1
ATOM 1647 C C . LEU A 1 202 ? 1.298 -24.537 5.467 1.00 76.38 202 LEU A C 1
ATOM 1649 O O . LEU A 1 202 ? 2.088 -23.601 5.440 1.00 76.38 202 LEU A O 1
ATOM 1653 N N . LEU A 1 203 ? 1.633 -25.761 5.066 1.00 76.56 203 LEU A N 1
ATOM 1654 C CA . LEU A 1 203 ? 2.932 -26.080 4.482 1.00 76.56 203 LEU A CA 1
ATOM 1655 C C . LEU A 1 203 ? 2.883 -25.886 2.968 1.00 76.56 203 LEU A C 1
ATOM 1657 O O . LEU A 1 203 ? 2.353 -26.753 2.277 1.00 76.56 203 LEU A O 1
ATOM 1661 N N . ILE A 1 204 ? 3.476 -24.785 2.502 1.00 72.94 204 ILE A N 1
ATOM 1662 C CA . ILE A 1 204 ? 3.392 -24.299 1.119 1.00 72.94 204 ILE A CA 1
ATOM 1663 C C . ILE A 1 204 ? 4.377 -25.018 0.192 1.00 72.94 204 ILE A C 1
ATOM 1665 O O . ILE A 1 204 ? 3.982 -25.541 -0.843 1.00 72.94 204 ILE A O 1
ATOM 1669 N N . ASP A 1 205 ? 5.662 -25.072 0.555 1.00 68.50 205 ASP A N 1
ATOM 1670 C CA . ASP A 1 205 ? 6.696 -25.724 -0.262 1.00 68.50 205 ASP A CA 1
ATOM 1671 C C . ASP A 1 205 ? 7.686 -26.495 0.624 1.00 68.50 205 ASP A C 1
ATOM 1673 O O . ASP A 1 205 ? 7.952 -26.127 1.774 1.00 68.50 205 ASP A O 1
ATOM 1677 N N . VAL A 1 206 ? 8.216 -27.589 0.079 1.00 59.53 206 VAL A N 1
ATOM 1678 C CA . VAL A 1 206 ? 9.226 -28.445 0.715 1.00 59.53 206 VAL A CA 1
ATOM 1679 C C . VAL A 1 206 ? 10.496 -28.331 -0.114 1.00 59.53 206 VAL A C 1
ATOM 1681 O O . VAL A 1 206 ? 10.547 -28.786 -1.258 1.00 59.53 206 VAL A O 1
ATOM 1684 N N . PHE A 1 207 ? 11.541 -27.730 0.449 1.00 64.38 207 PHE A N 1
ATOM 1685 C CA . PHE A 1 207 ? 12.786 -27.534 -0.281 1.00 64.38 207 PHE A CA 1
ATOM 1686 C C . PHE A 1 207 ? 13.589 -28.825 -0.382 1.00 64.38 207 PHE A C 1
ATOM 1688 O O . PHE A 1 207 ? 13.713 -29.604 0.567 1.00 64.38 207 PHE A O 1
ATOM 1695 N N . ASN A 1 208 ? 14.202 -29.010 -1.551 1.00 53.53 208 ASN A N 1
ATOM 1696 C CA . ASN A 1 208 ? 15.082 -30.136 -1.807 1.00 53.53 208 ASN A CA 1
ATOM 1697 C C . ASN A 1 208 ? 16.307 -30.075 -0.864 1.00 53.53 208 ASN A C 1
ATOM 1699 O O . ASN A 1 208 ? 17.001 -29.054 -0.840 1.00 53.53 208 ASN A O 1
ATOM 1703 N N . PRO A 1 209 ? 16.633 -31.161 -0.138 1.00 53.12 209 PRO A N 1
ATOM 1704 C CA . PRO A 1 209 ? 17.818 -31.225 0.719 1.00 53.12 209 PRO A CA 1
ATOM 1705 C C . PRO A 1 209 ? 19.148 -30.955 -0.013 1.00 53.12 209 PRO A C 1
ATOM 1707 O O . PRO A 1 209 ? 20.134 -30.613 0.640 1.00 53.12 209 PRO A O 1
ATOM 1710 N N . ALA A 1 210 ? 19.185 -31.045 -1.349 1.00 48.81 210 ALA A N 1
ATOM 1711 C CA . ALA A 1 210 ? 20.347 -30.718 -2.178 1.00 48.81 210 ALA A CA 1
ATOM 1712 C C . ALA A 1 210 ? 20.793 -29.245 -2.095 1.00 48.81 210 ALA A C 1
ATOM 1714 O O . ALA A 1 210 ? 21.965 -28.965 -2.338 1.00 48.81 210 ALA A O 1
ATOM 1715 N N . TYR A 1 211 ? 19.908 -28.311 -1.719 1.00 50.41 211 TYR A N 1
ATOM 1716 C CA . TYR A 1 211 ? 20.283 -26.903 -1.518 1.00 50.41 211 TYR A CA 1
ATOM 1717 C C . TYR A 1 211 ? 21.114 -26.681 -0.240 1.00 50.41 211 TYR A C 1
ATOM 1719 O O . TYR A 1 211 ? 21.708 -25.622 -0.060 1.00 50.41 211 TYR A O 1
ATOM 1727 N N . GLY A 1 212 ? 21.249 -27.702 0.614 1.00 48.38 212 GLY A N 1
ATOM 1728 C CA . GLY A 1 212 ? 22.011 -27.623 1.855 1.00 48.38 212 GLY A CA 1
ATOM 1729 C C . GLY A 1 212 ? 21.342 -26.728 2.904 1.00 48.38 212 GLY A C 1
ATOM 1730 O O . GLY A 1 212 ? 20.470 -25.915 2.619 1.00 48.38 212 GLY A O 1
ATOM 1731 N N . LYS A 1 213 ? 21.751 -26.873 4.166 1.00 52.97 213 LYS A N 1
ATOM 1732 C CA . LYS A 1 213 ? 21.211 -26.109 5.309 1.00 52.97 213 LYS A CA 1
ATOM 1733 C C . LYS A 1 213 ? 21.705 -24.646 5.365 1.00 52.97 213 LYS A C 1
ATOM 1735 O O . LYS A 1 213 ? 21.821 -24.088 6.452 1.00 52.97 213 LYS A O 1
ATOM 1740 N N . LYS A 1 214 ? 22.105 -24.041 4.242 1.00 53.84 214 LYS A N 1
ATOM 1741 C CA . LYS A 1 214 ? 22.824 -22.758 4.252 1.00 53.84 214 LYS A CA 1
ATOM 1742 C C . LYS A 1 214 ? 21.861 -21.572 4.218 1.00 53.84 214 LYS A C 1
ATOM 1744 O O . LYS A 1 214 ? 20.980 -21.519 3.369 1.00 53.84 214 LYS A O 1
ATOM 1749 N N . LYS A 1 215 ? 22.070 -20.601 5.114 1.00 51.44 215 LYS A N 1
ATOM 1750 C CA . LYS A 1 215 ? 21.298 -19.348 5.207 1.00 51.44 215 LYS A CA 1
ATOM 1751 C C . LYS A 1 215 ? 21.255 -18.579 3.878 1.00 51.44 215 LYS A C 1
ATOM 1753 O O . LYS A 1 215 ? 20.209 -18.045 3.543 1.00 51.44 215 LYS A O 1
ATOM 1758 N N . GLU A 1 216 ? 22.336 -18.627 3.096 1.00 54.94 216 GLU A N 1
ATOM 1759 C CA . GLU A 1 216 ? 22.441 -17.982 1.774 1.00 54.94 216 GLU A CA 1
ATOM 1760 C C . GLU A 1 216 ? 21.374 -18.458 0.773 1.00 54.94 216 GLU A C 1
ATOM 1762 O O . GLU A 1 216 ? 21.060 -17.754 -0.179 1.00 54.94 216 GLU A O 1
ATOM 1767 N N . VAL A 1 217 ? 20.808 -19.654 0.977 1.00 57.03 217 VAL A N 1
ATOM 1768 C CA . VAL A 1 217 ? 19.690 -20.158 0.174 1.00 57.03 217 VAL A CA 1
ATOM 1769 C C . VAL A 1 217 ? 18.432 -19.360 0.486 1.00 57.03 217 VAL A C 1
ATOM 1771 O O . VAL A 1 217 ? 17.764 -18.946 -0.445 1.00 57.03 217 VAL A O 1
ATOM 1774 N N . LEU A 1 218 ? 18.130 -19.094 1.762 1.00 55.88 218 LEU A N 1
ATOM 1775 C CA . LEU A 1 218 ? 16.902 -18.408 2.189 1.00 55.88 218 LEU A CA 1
ATOM 1776 C C . LEU A 1 218 ? 16.801 -16.981 1.639 1.00 55.88 218 LEU A C 1
ATOM 1778 O O . LEU A 1 218 ? 15.707 -16.545 1.297 1.00 55.88 218 LEU A O 1
ATOM 1782 N N . ASP A 1 219 ? 17.936 -16.298 1.482 1.00 54.72 219 ASP A N 1
ATOM 1783 C CA . ASP A 1 219 ? 18.000 -14.924 0.970 1.00 54.72 219 ASP A CA 1
ATOM 1784 C C . ASP A 1 219 ? 17.672 -14.807 -0.535 1.00 54.72 219 ASP A C 1
ATOM 1786 O O . ASP A 1 219 ? 17.592 -13.696 -1.058 1.00 54.72 219 ASP A O 1
ATOM 1790 N N . LEU A 1 220 ? 17.473 -15.936 -1.232 1.00 60.06 220 LEU A N 1
ATOM 1791 C CA . LEU A 1 220 ? 17.061 -16.007 -2.642 1.00 60.06 220 LEU A CA 1
ATOM 1792 C C . LEU A 1 220 ? 15.547 -16.199 -2.821 1.00 60.06 220 LEU A C 1
ATOM 1794 O O . LEU A 1 220 ? 15.069 -16.254 -3.956 1.00 60.06 220 LEU A O 1
ATOM 1798 N N . PHE A 1 221 ? 14.789 -16.352 -1.733 1.00 64.00 221 PHE A N 1
ATOM 1799 C CA . PHE A 1 221 ? 13.360 -16.647 -1.796 1.00 64.00 221 PHE A CA 1
ATOM 1800 C C . PHE A 1 221 ? 12.537 -15.508 -1.218 1.00 64.00 221 PHE A C 1
ATOM 1802 O O . PHE A 1 221 ? 12.821 -15.018 -0.130 1.00 64.00 221 PHE A O 1
ATOM 1809 N N . ASP A 1 222 ? 11.473 -15.143 -1.927 1.00 69.00 222 ASP A N 1
ATOM 1810 C CA . ASP A 1 222 ? 10.489 -14.182 -1.437 1.00 69.00 222 ASP A CA 1
ATOM 1811 C C . ASP A 1 222 ? 9.083 -14.766 -1.562 1.00 69.00 222 ASP A C 1
ATOM 1813 O O . ASP A 1 222 ? 8.748 -15.405 -2.565 1.00 69.00 222 ASP A O 1
ATOM 1817 N N . PHE A 1 223 ? 8.280 -14.551 -0.526 1.00 72.06 223 PHE A N 1
ATOM 1818 C CA . PHE A 1 223 ? 6.906 -15.022 -0.429 1.00 72.06 223 PHE A CA 1
ATOM 1819 C C . PHE A 1 223 ? 6.002 -13.807 -0.363 1.00 72.06 223 PHE A C 1
ATOM 1821 O O . PHE A 1 223 ? 6.180 -12.975 0.518 1.00 72.06 223 PHE A O 1
ATOM 1828 N N . LYS A 1 224 ? 5.031 -13.699 -1.268 1.00 76.62 224 LYS A N 1
ATOM 1829 C CA . LYS A 1 224 ? 4.122 -12.547 -1.303 1.00 76.62 224 LYS A CA 1
ATOM 1830 C C . LYS A 1 224 ? 2.699 -13.008 -1.542 1.00 76.62 224 LYS A C 1
ATOM 1832 O O . LYS A 1 224 ? 2.453 -13.764 -2.481 1.00 76.62 224 LYS A O 1
ATOM 1837 N N . CYS A 1 225 ? 1.755 -12.535 -0.732 1.00 77.50 225 CYS A N 1
ATOM 1838 C CA . CYS A 1 225 ? 0.352 -12.594 -1.128 1.00 77.50 225 CYS A CA 1
ATOM 1839 C C . CYS A 1 225 ? 0.170 -11.681 -2.338 1.00 77.50 225 CYS A C 1
ATOM 1841 O O . CYS A 1 225 ? 0.565 -10.516 -2.313 1.00 77.50 225 CYS A O 1
ATOM 1843 N N . ILE A 1 226 ? -0.402 -12.221 -3.404 1.00 76.81 226 ILE A N 1
ATOM 1844 C CA . ILE A 1 226 ? -0.662 -11.482 -4.641 1.00 76.81 226 ILE A CA 1
ATOM 1845 C C . ILE A 1 226 ? -2.156 -11.294 -4.877 1.00 76.81 226 ILE A C 1
ATOM 1847 O O . ILE A 1 226 ? -2.549 -10.820 -5.936 1.00 76.81 226 ILE A O 1
ATOM 1851 N N . GLY A 1 227 ? -3.001 -11.644 -3.908 1.00 77.12 227 GLY A N 1
ATOM 1852 C CA . GLY A 1 227 ? -4.424 -11.329 -3.912 1.00 77.12 227 GLY A CA 1
ATOM 1853 C C . GLY A 1 227 ? -5.315 -12.519 -3.578 1.00 77.12 227 GLY A C 1
ATOM 1854 O O . GLY A 1 227 ? -4.876 -13.532 -3.041 1.00 77.12 227 GLY A O 1
ATOM 1855 N N . MET A 1 228 ? -6.594 -12.368 -3.903 1.00 79.62 228 MET A N 1
ATOM 1856 C CA . MET A 1 228 ? -7.641 -13.364 -3.699 1.00 79.62 228 MET A CA 1
ATOM 1857 C C . MET A 1 228 ? -8.486 -13.439 -4.970 1.00 79.62 228 MET A C 1
ATOM 1859 O O . MET A 1 228 ? -8.791 -12.398 -5.560 1.00 79.62 228 MET A O 1
ATOM 1863 N N . ASN A 1 229 ? -8.849 -14.646 -5.402 1.00 77.50 229 ASN A N 1
ATOM 1864 C CA . ASN A 1 229 ? -9.707 -14.823 -6.572 1.00 77.50 229 ASN A CA 1
ATOM 1865 C C . ASN A 1 229 ? -11.204 -14.669 -6.209 1.00 77.50 229 ASN A C 1
ATOM 1867 O O . ASN A 1 229 ? -11.578 -14.451 -5.055 1.00 77.50 229 ASN A O 1
ATOM 1871 N N . ALA A 1 230 ? -12.080 -14.775 -7.212 1.00 75.88 230 ALA A N 1
ATOM 1872 C CA . ALA A 1 230 ? -13.530 -14.667 -7.013 1.00 75.88 230 ALA A CA 1
ATOM 1873 C C . ALA A 1 230 ? -14.124 -15.819 -6.175 1.00 75.88 230 ALA A C 1
ATOM 1875 O O . ALA A 1 230 ? -15.187 -15.654 -5.582 1.00 75.88 230 ALA A O 1
ATOM 1876 N N . GLU A 1 231 ? -13.428 -16.954 -6.101 1.00 79.19 231 GLU A N 1
ATOM 1877 C CA . GLU A 1 231 ? -13.802 -18.137 -5.318 1.00 79.19 231 GLU A CA 1
ATOM 1878 C C . GLU A 1 231 ? -13.286 -18.074 -3.867 1.00 79.19 231 GLU A C 1
ATOM 1880 O O . GLU A 1 231 ? -13.377 -19.056 -3.136 1.00 79.19 231 GLU A O 1
ATOM 1885 N N . GLN A 1 232 ? -12.760 -16.919 -3.433 1.00 77.81 232 GLN A N 1
ATOM 1886 C CA . GLN A 1 232 ? -12.148 -16.709 -2.113 1.00 77.81 232 GLN A CA 1
ATOM 1887 C C . GLN A 1 232 ? -10.938 -17.608 -1.832 1.00 77.81 232 GLN A C 1
ATOM 1889 O O . GLN A 1 232 ? -10.601 -17.881 -0.678 1.00 77.81 232 GLN A O 1
ATOM 1894 N N . GLU A 1 233 ? -10.243 -18.039 -2.877 1.00 85.56 233 GLU A N 1
ATOM 1895 C CA . GLU A 1 233 ? -8.943 -18.660 -2.719 1.00 85.56 233 GLU A CA 1
ATOM 1896 C C . GLU A 1 233 ? -7.848 -17.586 -2.676 1.00 85.56 233 GLU A C 1
ATOM 1898 O O . GLU A 1 233 ? -7.784 -16.691 -3.529 1.00 85.56 233 GLU A O 1
ATOM 1903 N N . LEU A 1 234 ? -6.986 -17.664 -1.662 1.00 84.81 234 LEU A N 1
ATOM 1904 C CA . LEU A 1 234 ? -5.834 -16.783 -1.518 1.00 84.81 234 LEU A CA 1
ATOM 1905 C C . LEU A 1 234 ? -4.700 -17.225 -2.431 1.00 84.81 234 LEU A C 1
ATOM 1907 O O . LEU A 1 234 ? -4.327 -18.396 -2.444 1.00 84.81 234 LEU A O 1
ATOM 1911 N N . LEU A 1 235 ? -4.107 -16.266 -3.132 1.00 84.81 235 LEU A N 1
ATOM 1912 C CA . LEU A 1 235 ? -3.011 -16.490 -4.059 1.00 84.81 235 LEU A CA 1
ATOM 1913 C C . LEU A 1 235 ? -1.699 -16.013 -3.446 1.00 84.81 235 LEU A C 1
ATOM 1915 O O . LEU A 1 235 ? -1.541 -14.838 -3.107 1.00 84.81 235 LEU A O 1
ATOM 1919 N N . PHE A 1 236 ? -0.731 -16.919 -3.368 1.00 81.75 236 PHE A N 1
ATOM 1920 C CA . PHE A 1 236 ? 0.613 -16.644 -2.877 1.00 81.75 236 PHE A CA 1
ATOM 1921 C C . PHE A 1 236 ? 1.644 -16.940 -3.954 1.00 81.75 236 PHE A C 1
ATOM 1923 O O . PHE A 1 236 ? 1.654 -18.015 -4.550 1.00 81.75 236 PHE A O 1
ATOM 1930 N N . SER A 1 237 ? 2.536 -15.984 -4.174 1.00 80.00 237 SER A N 1
ATOM 1931 C CA . SER A 1 237 ? 3.737 -16.162 -4.975 1.00 80.00 237 SER A CA 1
ATOM 1932 C C . SER A 1 237 ? 4.872 -16.683 -4.107 1.00 80.00 237 SER A C 1
ATOM 1934 O O . SER A 1 237 ? 5.130 -16.153 -3.024 1.00 80.00 237 SER A O 1
ATOM 1936 N N . VAL A 1 238 ? 5.574 -17.684 -4.625 1.00 78.31 238 VAL A N 1
ATOM 1937 C CA . VAL A 1 238 ? 6.880 -18.137 -4.160 1.00 78.31 238 VAL A CA 1
ATOM 1938 C C . VAL A 1 238 ? 7.874 -17.819 -5.262 1.00 78.31 238 VAL A C 1
ATOM 1940 O O . VAL A 1 238 ? 7.924 -18.503 -6.286 1.00 78.31 238 VAL A O 1
ATOM 1943 N N . SER A 1 239 ? 8.660 -16.768 -5.058 1.00 73.12 239 SER A N 1
ATOM 1944 C CA . SER A 1 239 ? 9.710 -16.384 -5.991 1.00 73.12 239 SER A CA 1
ATOM 1945 C C . SER A 1 239 ? 11.052 -16.965 -5.554 1.00 73.12 239 SER A C 1
ATOM 1947 O O . SER A 1 239 ? 11.391 -16.973 -4.372 1.00 73.12 239 SER A O 1
ATOM 1949 N N . LYS A 1 240 ? 11.802 -17.484 -6.522 1.00 74.06 240 LYS A N 1
ATOM 1950 C CA . LYS A 1 240 ? 13.138 -18.070 -6.391 1.00 74.06 240 LYS A CA 1
ATOM 1951 C C . LYS A 1 240 ? 14.057 -17.188 -7.220 1.00 74.06 240 LYS A C 1
ATOM 1953 O O . LYS A 1 240 ? 14.334 -17.487 -8.385 1.00 74.06 240 LYS A O 1
ATOM 1958 N N . THR A 1 241 ? 14.409 -16.038 -6.662 1.00 64.88 241 THR A N 1
ATOM 1959 C CA . THR A 1 241 ? 15.050 -14.958 -7.404 1.00 64.88 241 THR A CA 1
ATOM 1960 C C . THR A 1 241 ? 16.555 -14.995 -7.219 1.00 64.88 241 THR A C 1
ATOM 1962 O O . THR A 1 241 ? 17.069 -14.949 -6.108 1.00 64.88 241 THR A O 1
ATOM 1965 N N . SER A 1 242 ? 17.279 -15.041 -8.333 1.00 57.84 242 SER A N 1
ATOM 1966 C CA . SER A 1 242 ? 18.707 -14.761 -8.355 1.00 57.84 242 SER A CA 1
ATOM 1967 C C . SER A 1 242 ? 18.903 -13.338 -8.866 1.00 57.84 242 SER A C 1
ATOM 1969 O O . SER A 1 242 ? 18.768 -13.073 -10.062 1.00 57.84 242 SER A O 1
ATOM 1971 N N . PHE A 1 243 ? 19.214 -12.431 -7.943 1.00 56.91 243 PHE A N 1
ATOM 1972 C CA . PHE A 1 243 ? 19.756 -11.114 -8.256 1.00 56.91 243 PHE A CA 1
ATOM 1973 C C . PHE A 1 243 ? 21.273 -11.248 -8.388 1.00 56.91 243 PHE A C 1
ATOM 1975 O O . PHE A 1 243 ? 21.922 -11.834 -7.518 1.00 56.91 243 PHE A O 1
ATOM 1982 N N . LYS A 1 244 ? 21.840 -10.782 -9.500 1.00 53.72 244 LYS A N 1
ATOM 1983 C CA . LYS A 1 244 ? 23.284 -10.860 -9.747 1.00 53.72 244 LYS A CA 1
ATOM 1984 C C . LYS A 1 244 ? 23.794 -9.535 -10.287 1.00 53.72 244 LYS A C 1
ATOM 1986 O O . LYS A 1 244 ? 23.270 -9.060 -11.294 1.00 53.72 244 LYS A O 1
ATOM 1991 N N . ASP A 1 245 ? 24.871 -9.029 -9.695 1.00 52.06 245 ASP A N 1
ATOM 1992 C CA . ASP A 1 245 ? 25.827 -8.237 -10.465 1.00 52.06 245 ASP A CA 1
ATOM 1993 C C . ASP A 1 245 ? 26.523 -9.189 -11.438 1.00 52.06 245 ASP A C 1
ATOM 1995 O O . ASP A 1 245 ? 26.873 -10.314 -11.074 1.00 52.06 245 ASP A O 1
ATOM 1999 N N . ARG A 1 246 ? 26.654 -8.774 -12.702 1.00 48.19 246 ARG A N 1
ATOM 2000 C CA . ARG A 1 246 ? 26.968 -9.652 -13.846 1.00 48.19 246 ARG A CA 1
ATOM 2001 C C . ARG A 1 246 ? 28.195 -10.557 -13.630 1.00 48.19 246 ARG A C 1
ATOM 2003 O O . ARG A 1 246 ? 28.200 -11.672 -14.149 1.00 48.19 246 ARG A O 1
ATOM 2010 N N . ASP A 1 247 ? 29.154 -10.112 -12.818 1.00 47.50 247 ASP A N 1
ATOM 2011 C CA . ASP A 1 247 ? 30.417 -10.800 -12.524 1.00 47.50 247 ASP A CA 1
ATOM 2012 C C . ASP A 1 247 ? 30.619 -11.135 -11.026 1.00 47.50 247 ASP A C 1
ATOM 2014 O O . ASP A 1 247 ? 31.732 -11.455 -10.605 1.00 47.50 247 ASP A O 1
ATOM 2018 N N . ALA A 1 248 ? 29.559 -11.091 -10.207 1.00 47.66 248 ALA A N 1
ATOM 2019 C CA . ALA A 1 248 ? 29.615 -11.361 -8.768 1.00 47.66 248 ALA A CA 1
ATOM 2020 C C . ALA A 1 248 ? 28.747 -12.571 -8.348 1.00 47.66 248 ALA A C 1
ATOM 2022 O O . ALA A 1 248 ? 27.864 -13.019 -9.091 1.00 47.66 248 ALA A O 1
ATOM 2023 N N . PRO A 1 249 ? 28.977 -13.139 -7.147 1.00 46.00 249 PRO A N 1
ATOM 2024 C CA . PRO A 1 249 ? 28.057 -14.097 -6.540 1.00 46.00 249 PRO A CA 1
ATOM 2025 C C . PRO A 1 249 ? 26.632 -13.515 -6.402 1.00 46.00 249 PRO A C 1
ATOM 2027 O O . PRO A 1 249 ? 26.481 -12.295 -6.362 1.00 46.00 249 PRO A O 1
ATOM 2030 N N . PRO A 1 250 ? 25.584 -14.360 -6.309 1.00 48.31 250 PRO A N 1
ATOM 2031 C CA . PRO A 1 250 ? 24.220 -13.897 -6.049 1.00 48.31 250 PRO A CA 1
ATOM 2032 C C . PRO A 1 250 ? 24.164 -13.000 -4.805 1.00 48.31 250 PRO A C 1
ATOM 2034 O O . PRO A 1 250 ? 24.697 -13.381 -3.762 1.00 48.31 250 PRO A O 1
ATOM 2037 N N . LEU A 1 251 ? 23.525 -11.836 -4.921 1.00 43.94 251 LEU A N 1
ATOM 2038 C CA . LEU A 1 251 ? 23.311 -10.912 -3.804 1.00 43.94 251 LEU A CA 1
ATOM 2039 C C . LEU A 1 251 ? 22.028 -11.291 -3.048 1.00 43.94 251 LEU A C 1
ATOM 2041 O O . LEU A 1 251 ? 21.066 -11.770 -3.654 1.00 43.94 251 LEU A O 1
ATOM 2045 N N . SER A 1 252 ? 22.007 -11.076 -1.731 1.00 43.81 252 SER A N 1
ATOM 2046 C CA . SER A 1 252 ? 20.808 -11.242 -0.902 1.00 43.81 252 SER A CA 1
ATOM 2047 C C . SER A 1 252 ? 19.765 -10.160 -1.205 1.00 43.81 252 SER A C 1
ATOM 2049 O O . SER A 1 252 ? 20.105 -9.034 -1.566 1.00 43.81 252 SER A O 1
ATOM 2051 N N . LEU A 1 253 ? 18.478 -10.468 -0.999 1.00 43.06 253 LEU A N 1
ATOM 2052 C CA . LEU A 1 253 ? 17.344 -9.542 -1.187 1.00 43.06 253 LEU A CA 1
ATOM 2053 C C . LEU A 1 253 ? 17.480 -8.186 -0.454 1.00 43.06 253 LEU A C 1
ATOM 2055 O O . LEU A 1 253 ? 16.859 -7.203 -0.858 1.00 43.06 253 LEU A O 1
ATOM 2059 N N . SER A 1 254 ? 18.304 -8.106 0.598 1.00 37.44 254 SER A N 1
ATOM 2060 C CA . SER A 1 254 ? 18.605 -6.868 1.333 1.00 37.44 254 SER A CA 1
ATOM 2061 C C . SER A 1 254 ? 19.352 -5.811 0.508 1.00 37.44 254 SER A C 1
ATOM 2063 O O . SER A 1 254 ? 19.282 -4.628 0.844 1.00 37.44 254 SER A O 1
ATOM 2065 N N . ASP A 1 255 ? 20.014 -6.216 -0.581 1.00 39.25 255 ASP A N 1
ATOM 2066 C CA . ASP A 1 255 ? 20.986 -5.396 -1.315 1.00 39.25 255 ASP A CA 1
ATOM 2067 C C . ASP A 1 255 ? 20.476 -5.001 -2.720 1.00 39.25 255 ASP A C 1
ATOM 2069 O O . ASP A 1 255 ? 21.248 -4.635 -3.599 1.00 39.25 255 ASP A O 1
ATOM 2073 N N . TYR A 1 256 ? 19.153 -5.035 -2.946 1.00 44.72 256 TYR A N 1
ATOM 2074 C CA . TYR A 1 256 ? 18.524 -4.929 -4.279 1.00 44.72 256 TYR A CA 1
ATOM 2075 C C . TYR A 1 256 ? 18.749 -3.602 -5.039 1.00 44.72 256 TYR A C 1
ATOM 2077 O O . TYR A 1 256 ? 18.388 -3.486 -6.214 1.00 44.72 256 TYR A O 1
ATOM 2085 N N . LYS A 1 257 ? 19.305 -2.568 -4.399 1.00 45.56 257 LYS A N 1
ATOM 2086 C CA . LYS A 1 257 ? 19.493 -1.263 -5.044 1.00 45.56 257 LYS A CA 1
ATOM 2087 C C . LYS A 1 257 ? 20.690 -1.312 -5.993 1.00 45.56 257 LYS A C 1
ATOM 2089 O O . LYS A 1 257 ? 21.823 -1.173 -5.552 1.00 45.56 257 LYS A O 1
ATOM 2094 N N . GLY A 1 258 ? 20.412 -1.402 -7.294 1.00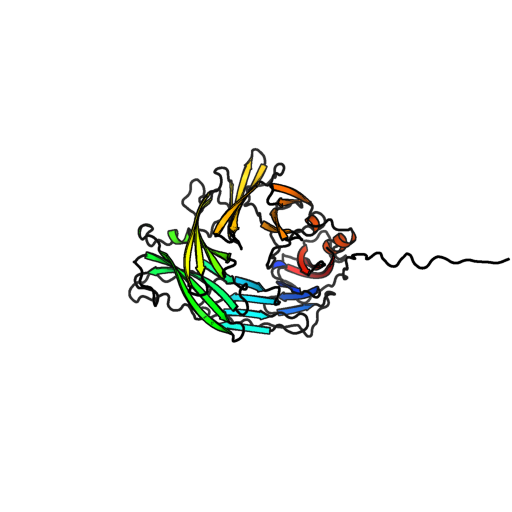 47.09 258 GLY A N 1
ATOM 2095 C CA . GLY A 1 258 ? 21.429 -1.279 -8.346 1.00 47.09 258 GLY A CA 1
ATOM 2096 C C . GLY A 1 258 ? 21.807 -2.577 -9.058 1.00 47.09 258 GLY A C 1
ATOM 2097 O O . GLY A 1 258 ? 22.825 -2.591 -9.727 1.00 47.09 258 GLY A O 1
ATOM 2098 N N . VAL A 1 259 ? 21.001 -3.637 -8.947 1.00 58.72 259 VAL A N 1
ATOM 2099 C CA . VAL A 1 259 ? 21.267 -4.904 -9.646 1.00 58.72 259 VAL A CA 1
ATOM 2100 C C . VAL A 1 259 ? 20.933 -4.775 -11.139 1.00 58.72 259 VAL A C 1
ATOM 2102 O O . VAL A 1 259 ? 19.828 -4.356 -11.495 1.00 58.72 259 VAL A O 1
ATOM 2105 N N . ASP A 1 260 ? 21.857 -5.180 -12.011 1.00 64.75 260 ASP A N 1
ATOM 2106 C CA . ASP A 1 260 ? 21.724 -5.068 -13.476 1.00 64.75 260 ASP A CA 1
ATOM 2107 C C . ASP A 1 260 ? 20.891 -6.194 -14.119 1.00 64.75 260 ASP A C 1
ATOM 2109 O O . ASP A 1 260 ? 20.526 -6.119 -15.292 1.00 64.75 260 ASP A O 1
ATOM 2113 N N . TYR A 1 261 ? 20.584 -7.266 -13.383 1.00 71.31 261 TYR A N 1
ATOM 2114 C CA . TYR A 1 261 ? 19.911 -8.443 -13.932 1.00 71.31 261 TYR A CA 1
ATOM 2115 C C . TYR A 1 261 ? 19.055 -9.194 -12.902 1.00 71.31 261 TYR A C 1
ATOM 2117 O O . TYR A 1 261 ? 19.469 -9.431 -11.766 1.00 71.31 261 TYR A O 1
ATOM 2125 N N . CYS A 1 262 ? 17.866 -9.627 -13.331 1.00 76.38 262 CYS A N 1
ATOM 2126 C CA . CYS A 1 262 ? 16.949 -10.451 -12.548 1.00 76.38 262 CYS A CA 1
ATOM 2127 C C . CYS A 1 262 ? 16.556 -11.705 -13.330 1.00 76.38 262 CYS A C 1
ATOM 2129 O O . CYS A 1 262 ? 16.078 -11.622 -14.463 1.00 76.38 262 CYS A O 1
ATOM 2131 N N . LYS A 1 263 ? 16.690 -12.867 -12.684 1.00 81.62 263 LYS A N 1
ATOM 2132 C CA . LYS A 1 263 ? 16.055 -14.117 -13.105 1.00 81.62 263 LYS A CA 1
ATOM 2133 C C . LYS A 1 263 ? 15.344 -14.735 -11.913 1.00 81.62 263 LYS A C 1
ATOM 2135 O O . LYS A 1 263 ? 15.986 -15.052 -10.912 1.00 81.62 263 LYS A O 1
ATOM 2140 N N . SER A 1 264 ? 14.036 -14.919 -12.026 1.00 77.44 264 SER A N 1
ATOM 2141 C CA . SER A 1 264 ? 13.203 -15.433 -10.944 1.00 77.44 264 SER A CA 1
ATOM 2142 C C . SER A 1 264 ? 12.315 -16.571 -11.419 1.00 77.44 264 SER A C 1
ATOM 2144 O O . SER A 1 264 ? 11.557 -16.413 -12.374 1.00 77.44 264 SER A O 1
ATOM 2146 N N . GLY A 1 265 ? 12.407 -17.721 -10.752 1.00 82.94 265 GLY A N 1
ATOM 2147 C CA . GLY A 1 265 ? 11.375 -18.751 -10.848 1.00 82.94 265 GLY A CA 1
ATOM 2148 C C . GLY A 1 265 ? 10.196 -18.362 -9.965 1.00 82.94 265 GLY A C 1
ATOM 2149 O O . GLY A 1 265 ? 10.396 -18.127 -8.781 1.00 82.94 265 GLY A O 1
ATOM 2150 N N . ILE A 1 266 ? 8.991 -18.288 -10.516 1.00 84.12 266 ILE A N 1
ATOM 2151 C CA . ILE A 1 266 ? 7.777 -17.891 -9.802 1.00 84.12 266 ILE A CA 1
ATOM 2152 C C . ILE A 1 266 ? 6.813 -19.068 -9.797 1.00 84.12 266 ILE A C 1
ATOM 2154 O O . ILE A 1 266 ? 6.348 -19.487 -10.854 1.00 84.12 266 ILE A O 1
ATOM 2158 N N . ASP A 1 267 ? 6.494 -19.564 -8.607 1.00 85.75 267 ASP A N 1
ATOM 2159 C CA . ASP A 1 267 ? 5.413 -20.519 -8.378 1.00 85.75 267 ASP A CA 1
ATOM 2160 C C . ASP A 1 267 ? 4.237 -19.795 -7.717 1.00 85.75 267 ASP A C 1
ATOM 2162 O O . ASP A 1 267 ? 4.424 -19.120 -6.707 1.00 85.75 267 ASP A O 1
ATOM 2166 N N . ILE A 1 268 ? 3.024 -19.964 -8.242 1.00 85.75 268 ILE A N 1
ATOM 2167 C CA . ILE A 1 268 ? 1.804 -19.458 -7.610 1.00 85.75 268 ILE A CA 1
ATOM 2168 C C . ILE A 1 268 ? 1.046 -20.613 -6.980 1.00 85.75 268 ILE A C 1
ATOM 2170 O O . ILE A 1 268 ? 0.727 -21.612 -7.632 1.00 85.75 268 ILE A O 1
ATOM 2174 N N . TRP A 1 269 ? 0.734 -20.440 -5.706 1.00 86.75 269 TRP A N 1
ATOM 2175 C CA . TRP A 1 269 ? -0.074 -21.345 -4.914 1.00 86.75 269 TRP A CA 1
ATOM 2176 C C . TRP A 1 269 ? -1.410 -20.695 -4.613 1.00 86.75 269 TRP A C 1
ATOM 2178 O O . TRP A 1 269 ? -1.467 -19.521 -4.254 1.00 86.75 269 TRP A O 1
ATOM 2188 N N . SER A 1 270 ? -2.469 -21.477 -4.748 1.00 87.25 270 SER A N 1
ATOM 2189 C CA . SER A 1 270 ? -3.798 -21.115 -4.296 1.00 87.25 270 SER A CA 1
ATOM 2190 C C . SER A 1 270 ? -4.128 -21.861 -3.011 1.00 87.25 270 SER A C 1
ATOM 2192 O O . SER A 1 270 ? -3.826 -23.053 -2.898 1.00 87.25 270 SER A O 1
ATOM 2194 N N . VAL A 1 271 ? -4.736 -21.159 -2.059 1.00 86.56 271 VAL A N 1
ATOM 2195 C CA . VAL A 1 271 ? -5.197 -21.688 -0.775 1.00 86.56 271 VAL A CA 1
ATOM 2196 C C . VAL A 1 271 ? -6.685 -21.418 -0.639 1.00 86.56 271 VAL A C 1
ATOM 2198 O O . VAL A 1 271 ? -7.101 -20.264 -0.521 1.00 86.56 271 VAL A O 1
ATOM 2201 N N . ASN A 1 272 ? -7.489 -22.476 -0.626 1.00 86.12 272 ASN A N 1
ATOM 2202 C CA . ASN A 1 272 ? -8.923 -22.359 -0.412 1.00 86.12 272 ASN A CA 1
ATOM 2203 C C . ASN A 1 272 ? -9.200 -22.044 1.062 1.00 86.12 272 ASN A C 1
ATOM 2205 O O . ASN A 1 272 ? -8.790 -22.780 1.949 1.00 86.12 272 ASN A O 1
ATOM 2209 N N . LEU A 1 273 ? -9.890 -20.944 1.350 1.00 83.69 273 LEU A N 1
ATOM 2210 C CA . LEU A 1 273 ? -10.114 -20.509 2.731 1.00 83.69 273 LEU A CA 1
ATOM 2211 C C . LEU A 1 273 ? -11.196 -21.286 3.491 1.00 83.69 273 LEU A C 1
ATOM 2213 O O . LEU A 1 273 ? -11.344 -21.082 4.694 1.00 83.69 273 LEU A O 1
ATOM 2217 N N . SER A 1 274 ? -11.968 -22.137 2.814 1.00 84.12 274 SER A N 1
ATOM 2218 C CA . SER A 1 274 ? -13.026 -22.932 3.447 1.00 84.12 274 SER A CA 1
ATOM 2219 C C . SER A 1 274 ? -12.517 -24.251 4.031 1.00 84.12 274 SER A C 1
ATOM 2221 O O . SER A 1 274 ? -13.000 -24.672 5.080 1.00 84.12 274 SER A O 1
ATOM 2223 N N . ASP A 1 275 ? -11.540 -24.881 3.376 1.00 86.44 275 ASP A N 1
ATOM 2224 C CA . ASP A 1 275 ? -10.984 -26.183 3.766 1.00 86.44 275 ASP A CA 1
ATOM 2225 C C . ASP A 1 275 ? -9.450 -26.191 3.883 1.00 86.44 275 ASP A C 1
ATOM 2227 O O . ASP A 1 275 ? -8.855 -27.213 4.230 1.00 86.44 275 ASP A O 1
ATOM 2231 N N . TYR A 1 276 ? -8.809 -25.056 3.595 1.00 82.69 276 TYR A N 1
ATOM 2232 C CA . TYR A 1 276 ? -7.362 -24.849 3.614 1.00 82.69 276 TYR A CA 1
ATOM 2233 C C . TYR A 1 276 ? -6.572 -25.775 2.684 1.00 82.69 276 TYR A C 1
ATOM 2235 O O . TYR A 1 276 ? -5.356 -25.947 2.840 1.00 82.69 276 TYR A O 1
ATOM 2243 N N . SER A 1 277 ? -7.245 -26.344 1.680 1.00 84.81 277 SER A N 1
ATOM 2244 C CA . SER A 1 277 ? -6.600 -27.089 0.608 1.00 84.81 277 SER A CA 1
ATOM 2245 C C . SER A 1 277 ? -5.693 -26.173 -0.215 1.00 84.81 277 SER A C 1
ATOM 2247 O O . SER A 1 277 ? -5.951 -24.980 -0.393 1.00 84.81 277 SER A O 1
ATOM 2249 N N . GLN A 1 278 ? -4.580 -26.736 -0.691 1.00 85.25 278 GLN A N 1
ATOM 2250 C CA . GLN A 1 278 ? -3.537 -25.995 -1.394 1.00 85.25 278 GLN A CA 1
ATOM 2251 C C . GLN A 1 278 ? -3.276 -26.627 -2.752 1.00 85.25 278 GLN A C 1
ATOM 2253 O O . GLN A 1 278 ? -3.122 -27.846 -2.860 1.00 85.25 278 GLN A O 1
ATOM 2258 N N . LYS A 1 279 ? -3.162 -25.795 -3.783 1.00 87.25 279 LYS A N 1
ATOM 2259 C CA . LYS A 1 279 ? -2.831 -26.233 -5.140 1.00 87.25 279 LYS A CA 1
ATOM 2260 C C . LYS A 1 279 ? -1.828 -25.273 -5.765 1.00 87.25 279 LYS A C 1
ATOM 2262 O O . LYS A 1 279 ? -2.006 -24.061 -5.705 1.00 87.25 279 LYS A O 1
ATOM 2267 N N . LYS A 1 280 ? -0.770 -25.800 -6.385 1.00 87.88 280 LYS A N 1
ATOM 2268 C CA . LYS A 1 280 ? 0.075 -24.989 -7.267 1.00 87.88 280 LYS A CA 1
ATOM 2269 C C . LYS A 1 280 ? -0.710 -24.755 -8.554 1.00 87.88 280 LYS A C 1
ATOM 2271 O O . LYS A 1 280 ? -1.019 -25.720 -9.246 1.00 87.88 280 LYS A O 1
ATOM 2276 N N . VAL A 1 281 ? -1.052 -23.503 -8.836 1.00 86.31 281 VAL A N 1
ATOM 2277 C CA . VAL A 1 281 ? -1.887 -23.129 -9.991 1.00 86.31 281 VAL A CA 1
ATOM 2278 C C . VAL A 1 281 ? -1.064 -22.641 -11.174 1.00 86.31 281 VAL A C 1
ATOM 2280 O O . VAL A 1 281 ? -1.497 -22.776 -12.309 1.00 86.31 281 VAL A O 1
ATOM 2283 N N . TYR A 1 282 ? 0.141 -22.120 -10.929 1.00 85.25 282 TYR A N 1
ATOM 2284 C CA . TYR A 1 282 ? 0.995 -21.591 -11.988 1.00 85.25 282 TYR A CA 1
ATOM 2285 C C . TYR A 1 282 ? 2.477 -21.732 -11.633 1.00 85.25 282 TYR A C 1
ATOM 2287 O O . TYR A 1 282 ? 2.852 -21.712 -10.460 1.00 85.25 282 TYR A O 1
ATOM 2295 N N . SER A 1 283 ? 3.327 -21.883 -12.647 1.00 86.50 283 SER A N 1
ATOM 2296 C CA . SER A 1 283 ? 4.783 -21.894 -12.502 1.00 86.50 283 SER A CA 1
ATOM 2297 C C . SER A 1 283 ? 5.420 -21.295 -13.748 1.00 86.50 283 SER A C 1
ATOM 2299 O O . SER A 1 283 ? 5.077 -21.670 -14.869 1.00 86.50 283 SER A O 1
ATOM 2301 N N . THR A 1 284 ? 6.341 -20.354 -13.569 1.00 85.75 284 THR A N 1
ATOM 2302 C CA . THR A 1 284 ? 7.062 -19.723 -14.674 1.00 85.75 284 THR A CA 1
ATOM 2303 C C . THR A 1 284 ? 8.469 -19.315 -14.268 1.00 85.75 284 THR A C 1
ATOM 2305 O O . THR A 1 284 ? 8.832 -19.325 -13.094 1.00 85.75 284 THR A O 1
ATOM 2308 N N . VAL A 1 285 ? 9.269 -18.915 -15.250 1.00 85.94 285 VAL A N 1
ATOM 2309 C CA . VAL A 1 285 ? 10.543 -18.239 -15.025 1.00 85.94 285 VAL A CA 1
ATOM 2310 C C . VAL A 1 285 ? 10.488 -16.904 -15.745 1.00 85.94 285 VAL A C 1
ATOM 2312 O O . VAL A 1 285 ? 10.336 -16.857 -16.965 1.00 85.94 285 VAL A O 1
ATOM 2315 N N . ILE A 1 286 ? 10.630 -15.821 -14.989 1.00 84.25 286 ILE A N 1
ATOM 2316 C CA . ILE A 1 286 ? 10.774 -14.478 -15.540 1.00 84.25 286 ILE A CA 1
ATOM 2317 C C . ILE A 1 286 ? 12.242 -14.075 -15.537 1.00 84.25 286 ILE A C 1
ATOM 2319 O O . ILE A 1 286 ? 13.009 -14.412 -14.634 1.00 84.25 286 ILE A O 1
ATOM 2323 N N . GLU A 1 287 ? 12.637 -13.351 -16.572 1.00 86.31 287 GLU A N 1
ATOM 2324 C CA . GLU A 1 287 ? 14.009 -12.910 -16.766 1.00 86.31 287 GLU A CA 1
ATOM 2325 C C . GLU A 1 287 ? 13.987 -11.507 -17.373 1.00 86.31 287 GLU A C 1
ATOM 2327 O O . GLU A 1 287 ? 13.207 -11.236 -18.294 1.00 86.31 287 GLU A O 1
ATOM 2332 N N . SER A 1 288 ? 14.810 -10.608 -16.836 1.00 83.06 288 SER A N 1
ATOM 2333 C CA . SER A 1 288 ? 15.057 -9.308 -17.453 1.00 83.06 288 SER A CA 1
ATOM 2334 C C . SER A 1 288 ? 15.899 -9.480 -18.715 1.00 83.06 288 SER A C 1
ATOM 2336 O O . SER A 1 288 ? 16.681 -10.425 -18.845 1.00 83.06 288 SER A O 1
ATOM 2338 N N . VAL A 1 289 ? 15.793 -8.541 -19.654 1.00 83.88 289 VAL A N 1
ATOM 2339 C CA . VAL A 1 289 ? 16.673 -8.541 -20.828 1.00 83.88 289 VAL A CA 1
ATOM 2340 C C . VAL A 1 289 ? 18.136 -8.403 -20.405 1.00 83.88 289 VAL A C 1
ATOM 2342 O O . VAL A 1 289 ? 18.455 -7.754 -19.409 1.00 83.88 289 VAL A O 1
ATOM 2345 N N . LYS A 1 290 ? 19.048 -8.987 -21.189 1.00 79.31 290 LYS A N 1
ATOM 2346 C CA . LYS A 1 290 ? 20.489 -8.916 -20.900 1.00 79.31 290 LYS A CA 1
ATOM 2347 C C . LYS A 1 290 ? 21.025 -7.488 -20.903 1.00 79.31 290 LYS A C 1
ATOM 2349 O O . LYS A 1 290 ? 22.031 -7.246 -20.257 1.00 79.31 290 LYS A O 1
ATOM 2354 N N . SER A 1 291 ? 20.403 -6.574 -21.640 1.00 77.88 291 SER A N 1
ATOM 2355 C CA . SER A 1 291 ? 20.816 -5.174 -21.731 1.00 77.88 291 SER A CA 1
ATOM 2356 C C . SER A 1 291 ? 20.366 -4.313 -20.547 1.00 77.88 291 SER A C 1
ATOM 2358 O O . SER A 1 291 ? 20.716 -3.141 -20.523 1.00 77.88 291 SER A O 1
ATOM 2360 N N . ALA A 1 292 ? 19.629 -4.847 -19.567 1.00 81.81 292 ALA A N 1
ATOM 2361 C CA . ALA A 1 292 ? 19.233 -4.073 -18.395 1.00 81.81 292 ALA A CA 1
ATOM 2362 C C . ALA A 1 292 ? 20.457 -3.554 -17.607 1.00 81.81 292 ALA A C 1
ATOM 2364 O O . ALA A 1 292 ? 21.477 -4.233 -17.502 1.00 81.81 292 ALA A O 1
ATOM 2365 N N . SER A 1 293 ? 20.338 -2.337 -17.074 1.00 75.44 293 SER A N 1
ATOM 2366 C CA . SER A 1 293 ? 21.307 -1.676 -16.181 1.00 75.44 293 SER A CA 1
ATOM 2367 C C . SER A 1 293 ? 20.720 -1.360 -14.801 1.00 75.44 293 SER A C 1
ATOM 2369 O O . SER A 1 293 ? 21.330 -0.666 -13.992 1.00 75.44 293 SER A O 1
ATOM 2371 N N . SER A 1 294 ? 19.455 -1.718 -14.580 1.00 76.62 294 SER A N 1
ATOM 2372 C CA . SER A 1 294 ? 18.795 -1.718 -13.277 1.00 76.62 294 SER A CA 1
ATOM 2373 C C . SER A 1 294 ? 17.452 -2.427 -13.399 1.00 76.62 294 SER A C 1
ATOM 2375 O O . SER A 1 294 ? 16.752 -2.221 -14.392 1.00 76.62 294 SER A O 1
ATOM 2377 N N . VAL A 1 295 ? 17.062 -3.220 -12.403 1.00 77.56 295 VAL A N 1
ATOM 2378 C CA . VAL A 1 295 ? 15.805 -3.986 -12.409 1.00 77.56 295 VAL A CA 1
ATOM 2379 C C . VAL A 1 295 ? 15.015 -3.805 -11.111 1.00 77.56 295 VAL A C 1
ATOM 2381 O O . VAL A 1 295 ? 15.584 -3.588 -10.044 1.00 77.56 295 VAL A O 1
ATOM 2384 N N . SER A 1 296 ? 13.691 -3.930 -11.187 1.00 77.19 296 SER A N 1
ATOM 2385 C CA . SER A 1 296 ? 12.792 -4.024 -10.036 1.00 77.19 296 SER A CA 1
ATOM 2386 C C . SER A 1 296 ? 11.765 -5.118 -10.278 1.00 77.19 296 SER A C 1
ATOM 2388 O O . SER A 1 296 ? 11.177 -5.191 -11.353 1.00 77.19 296 SER A O 1
ATOM 2390 N N . LEU A 1 297 ? 11.532 -5.962 -9.278 1.00 77.62 297 LEU A N 1
ATOM 2391 C CA . LEU A 1 297 ? 10.438 -6.925 -9.279 1.00 77.62 297 LEU A CA 1
ATOM 2392 C C . LEU A 1 297 ? 9.534 -6.608 -8.094 1.00 77.62 297 LEU A C 1
ATOM 2394 O O . LEU A 1 297 ? 9.967 -6.687 -6.947 1.00 77.62 297 LEU A O 1
ATOM 2398 N N . VAL A 1 298 ? 8.291 -6.233 -8.378 1.00 75.12 298 VAL A N 1
ATOM 2399 C CA . VAL A 1 298 ? 7.300 -5.868 -7.364 1.00 75.12 298 VAL A CA 1
ATOM 2400 C C . VAL A 1 298 ? 6.099 -6.796 -7.482 1.00 75.12 298 VAL A C 1
ATOM 2402 O O . VAL A 1 298 ? 5.552 -6.985 -8.568 1.00 75.12 298 VAL A O 1
ATOM 2405 N N . PHE A 1 299 ? 5.678 -7.358 -6.356 1.00 73.56 299 PHE A N 1
ATOM 2406 C CA . PHE A 1 299 ? 4.439 -8.120 -6.229 1.00 73.56 299 PHE A CA 1
ATOM 2407 C C . PHE A 1 299 ? 3.325 -7.202 -5.720 1.00 73.56 299 PHE A C 1
ATOM 2409 O O . PHE A 1 299 ? 3.574 -6.316 -4.904 1.00 73.56 299 PHE A O 1
ATOM 2416 N N . GLY A 1 300 ? 2.103 -7.399 -6.203 1.00 67.00 300 GLY A N 1
ATOM 2417 C CA . GLY A 1 300 ? 0.946 -6.613 -5.788 1.00 67.00 300 GLY A CA 1
ATOM 2418 C C . GLY A 1 300 ? -0.365 -7.356 -6.015 1.00 67.00 300 GLY A C 1
ATOM 2419 O O . GLY A 1 300 ? -0.386 -8.484 -6.510 1.00 67.00 300 GLY A O 1
ATOM 2420 N N . ASN A 1 301 ? -1.476 -6.706 -5.668 1.00 66.06 301 ASN A N 1
ATOM 2421 C CA . ASN A 1 301 ? -2.804 -7.284 -5.851 1.00 66.06 301 ASN A CA 1
ATOM 2422 C C . ASN A 1 301 ? -3.066 -7.589 -7.338 1.00 66.06 301 ASN A C 1
ATOM 2424 O O . ASN A 1 301 ? -3.053 -6.706 -8.195 1.00 66.06 301 ASN A O 1
ATOM 2428 N N . GLY A 1 302 ? -3.304 -8.863 -7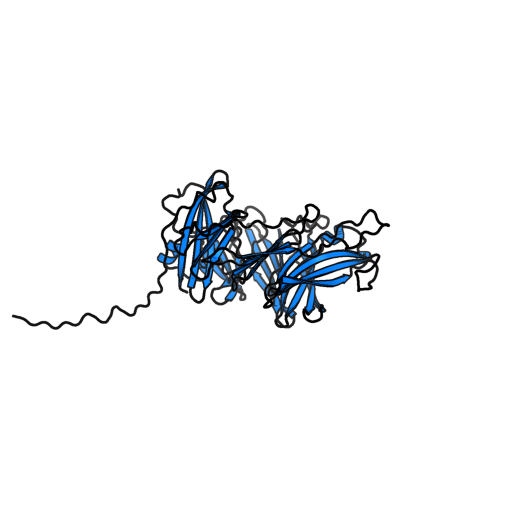.636 1.00 69.19 302 GLY A N 1
ATOM 2429 C CA . GLY A 1 302 ? -3.515 -9.407 -8.969 1.00 69.19 302 GLY A CA 1
ATOM 2430 C C . GLY A 1 302 ? -2.237 -9.741 -9.742 1.00 69.19 302 GLY A C 1
ATOM 2431 O O . GLY A 1 302 ? -2.305 -9.806 -10.966 1.00 69.19 302 GLY A O 1
ATOM 2432 N N . GLY A 1 303 ? -1.060 -9.881 -9.116 1.00 79.88 303 GLY A N 1
ATOM 2433 C CA . GLY A 1 303 ? 0.134 -10.465 -9.758 1.00 79.88 303 GLY A CA 1
ATOM 2434 C C . GLY A 1 303 ? 1.456 -9.736 -9.490 1.00 79.88 303 GLY A C 1
ATOM 2435 O O . GLY A 1 303 ? 1.712 -9.292 -8.376 1.00 79.88 303 GLY A O 1
ATOM 2436 N N . TRP A 1 304 ? 2.334 -9.645 -10.494 1.00 83.31 304 TRP A N 1
ATOM 2437 C CA . TRP A 1 304 ? 3.654 -9.011 -10.356 1.00 83.31 304 TRP A CA 1
ATOM 2438 C C . TRP A 1 304 ? 4.035 -8.116 -11.541 1.00 83.31 304 TRP A C 1
ATOM 2440 O O . TRP A 1 304 ? 3.450 -8.197 -12.627 1.00 83.31 304 TRP A O 1
ATOM 2450 N N . LEU A 1 305 ? 5.003 -7.230 -11.309 1.00 82.88 305 LEU A N 1
ATOM 2451 C CA . LEU A 1 305 ? 5.568 -6.279 -12.261 1.00 82.88 305 LEU A CA 1
ATOM 2452 C C . LEU A 1 305 ? 7.094 -6.396 -12.234 1.00 82.88 305 LEU A C 1
ATOM 2454 O O . LEU A 1 305 ? 7.717 -6.103 -11.215 1.00 82.88 305 LEU A O 1
ATOM 2458 N N . LEU A 1 306 ? 7.686 -6.801 -13.356 1.00 86.31 306 LEU A N 1
ATOM 2459 C CA . LEU A 1 306 ? 9.127 -6.712 -13.587 1.00 86.31 306 LEU A CA 1
ATOM 2460 C C . LEU A 1 306 ? 9.401 -5.452 -14.401 1.00 86.31 306 LEU A C 1
ATOM 2462 O O . LEU A 1 306 ? 8.974 -5.382 -15.548 1.00 86.31 306 LEU A O 1
ATOM 2466 N N . SER A 1 307 ? 10.119 -4.482 -13.852 1.00 85.44 307 SER A N 1
ATOM 2467 C CA . SER A 1 307 ? 10.562 -3.288 -14.569 1.00 85.44 307 SER A CA 1
ATOM 2468 C C . SER A 1 307 ? 12.080 -3.227 -14.676 1.00 85.44 307 SER A C 1
ATOM 2470 O O . SER A 1 307 ? 12.799 -3.769 -13.838 1.00 85.44 307 SER A O 1
ATOM 2472 N N . TRP A 1 308 ? 12.586 -2.597 -15.734 1.00 85.88 308 TRP A N 1
ATOM 2473 C CA . TRP A 1 308 ? 14.019 -2.394 -15.915 1.00 85.88 308 TRP A CA 1
ATOM 2474 C C . TRP A 1 308 ? 14.345 -1.128 -16.701 1.00 85.88 308 TRP A C 1
ATOM 2476 O O . TRP A 1 308 ? 13.536 -0.620 -17.484 1.00 85.88 308 TRP A O 1
ATOM 2486 N N . THR A 1 309 ? 15.554 -0.639 -16.462 1.00 83.19 309 THR A N 1
ATOM 2487 C CA . THR A 1 309 ? 16.178 0.451 -17.204 1.00 83.19 309 THR A CA 1
ATOM 2488 C C . THR A 1 309 ? 17.174 -0.141 -18.184 1.00 83.19 309 THR A C 1
ATOM 2490 O O . THR A 1 309 ? 17.929 -1.044 -17.826 1.00 83.19 309 THR A O 1
ATOM 2493 N N . GLU A 1 310 ? 17.169 0.345 -19.419 1.00 83.69 310 GLU A N 1
ATOM 2494 C CA . GLU A 1 310 ? 18.102 -0.066 -20.464 1.00 83.69 310 GLU A CA 1
ATOM 2495 C C . GLU A 1 310 ? 18.941 1.143 -20.920 1.00 83.69 310 GLU A C 1
ATOM 2497 O O . GLU A 1 310 ? 18.364 2.194 -21.216 1.00 83.69 310 GLU A O 1
ATOM 2502 N N . PRO A 1 311 ? 20.283 1.037 -20.972 1.00 77.75 311 PRO A N 1
ATOM 2503 C CA . PRO A 1 311 ? 21.141 2.095 -21.476 1.00 77.75 311 PRO A CA 1
ATOM 2504 C C . PRO A 1 311 ? 21.148 2.120 -23.012 1.00 77.75 311 PRO A C 1
ATOM 2506 O O . PRO A 1 311 ? 21.062 1.096 -23.700 1.00 77.75 311 PRO A O 1
ATOM 2509 N N . ARG A 1 312 ? 21.287 3.324 -23.553 1.00 78.88 312 ARG A N 1
ATOM 2510 C CA . ARG A 1 312 ? 21.470 3.668 -24.968 1.00 78.88 312 ARG A CA 1
ATOM 2511 C C . ARG A 1 312 ? 22.639 4.654 -25.067 1.00 78.88 312 ARG A C 1
ATOM 2513 O O . ARG A 1 312 ? 23.113 5.115 -24.035 1.00 78.88 312 ARG A O 1
ATOM 2520 N N . GLU A 1 313 ? 23.120 4.948 -26.278 1.00 72.38 313 GLU A N 1
ATOM 2521 C CA . GLU A 1 313 ? 24.384 5.688 -26.490 1.00 72.38 313 GLU A CA 1
ATOM 2522 C C . GLU A 1 313 ? 24.505 6.966 -25.640 1.00 72.38 313 GLU A C 1
ATOM 2524 O O . GLU A 1 313 ? 25.534 7.148 -24.998 1.00 72.38 313 GLU A O 1
ATOM 2529 N N . ASP A 1 314 ? 23.434 7.764 -25.534 1.00 69.69 314 ASP A N 1
ATOM 2530 C CA . ASP A 1 314 ? 23.418 9.017 -24.758 1.00 69.69 314 ASP A CA 1
ATOM 2531 C C . ASP A 1 314 ? 22.266 9.106 -23.729 1.00 69.69 314 ASP A C 1
ATOM 2533 O O . ASP A 1 314 ? 21.990 10.178 -23.181 1.00 69.69 314 ASP A O 1
ATOM 2537 N N . TYR A 1 315 ? 21.536 8.011 -23.484 1.00 74.75 315 TYR A N 1
ATOM 2538 C CA . TYR A 1 315 ? 20.273 8.049 -22.734 1.00 74.75 315 TYR A CA 1
ATOM 2539 C C . TYR A 1 315 ? 19.854 6.707 -22.132 1.00 74.75 315 TYR A C 1
ATOM 2541 O O . TYR A 1 315 ? 20.486 5.678 -22.352 1.00 74.75 315 TYR A O 1
ATOM 2549 N N . TYR A 1 316 ? 18.749 6.715 -21.385 1.00 76.75 316 TYR A N 1
ATOM 2550 C CA . TYR A 1 316 ? 18.126 5.517 -20.825 1.00 76.75 316 TYR A CA 1
ATOM 2551 C C . TYR A 1 316 ? 16.671 5.371 -21.275 1.00 76.75 316 TYR A C 1
ATOM 2553 O O . TYR A 1 316 ? 15.987 6.363 -21.534 1.00 76.75 316 TYR A O 1
ATOM 2561 N N . THR A 1 317 ? 16.184 4.133 -21.335 1.00 80.12 317 THR A N 1
ATOM 2562 C CA . THR A 1 317 ? 14.772 3.802 -21.574 1.00 80.12 317 THR A CA 1
ATOM 2563 C C . THR A 1 317 ? 14.215 2.942 -20.445 1.00 80.12 317 THR A C 1
ATOM 2565 O O . THR A 1 317 ? 14.935 2.140 -19.849 1.00 80.12 317 THR A O 1
ATOM 2568 N N . PHE A 1 318 ? 12.926 3.115 -20.138 1.00 84.00 318 PHE A N 1
ATOM 2569 C CA . PHE A 1 318 ? 12.235 2.357 -19.096 1.00 84.00 318 PHE A CA 1
ATOM 2570 C C . PHE A 1 318 ? 11.244 1.370 -19.698 1.00 84.00 318 PHE A C 1
ATOM 2572 O O . PHE A 1 318 ? 10.477 1.685 -20.611 1.00 84.00 318 PHE A O 1
ATOM 2579 N N . HIS A 1 319 ? 11.233 0.169 -19.140 1.00 86.06 319 HIS A N 1
ATOM 2580 C CA . HIS A 1 319 ? 10.410 -0.928 -19.613 1.00 86.06 319 HIS A CA 1
ATOM 2581 C C . HIS A 1 319 ? 9.797 -1.660 -18.428 1.00 86.06 319 HIS A C 1
ATOM 2583 O O . HIS A 1 319 ? 10.357 -1.669 -17.329 1.00 86.06 319 HIS A O 1
ATOM 2589 N N . ALA A 1 320 ? 8.664 -2.311 -18.659 1.00 86.81 320 ALA A N 1
ATOM 2590 C CA . ALA A 1 320 ? 8.101 -3.248 -17.711 1.00 86.81 320 ALA A CA 1
ATOM 2591 C C . ALA A 1 320 ? 7.352 -4.396 -18.388 1.00 86.81 320 ALA A C 1
ATOM 2593 O O . ALA A 1 320 ? 6.905 -4.297 -19.526 1.00 86.81 320 ALA A O 1
ATOM 2594 N N . ARG A 1 321 ? 7.200 -5.493 -17.653 1.00 87.75 321 ARG A N 1
ATOM 2595 C CA . ARG A 1 321 ? 6.315 -6.617 -17.949 1.00 87.75 321 ARG A CA 1
ATOM 2596 C C . ARG A 1 321 ? 5.414 -6.819 -16.741 1.00 87.75 321 ARG A C 1
ATOM 2598 O O . ARG A 1 321 ? 5.900 -7.107 -15.643 1.00 87.75 321 ARG A O 1
ATOM 2605 N N . ARG A 1 322 ? 4.113 -6.618 -16.927 1.00 86.50 322 ARG A N 1
ATOM 2606 C CA . ARG A 1 322 ? 3.079 -6.856 -15.920 1.00 86.50 322 ARG A CA 1
ATOM 2607 C C . ARG A 1 322 ? 2.455 -8.217 -16.189 1.00 86.50 322 ARG A C 1
ATOM 2609 O O . ARG A 1 322 ? 2.014 -8.483 -17.297 1.00 86.50 322 ARG A O 1
ATOM 2616 N N . PHE A 1 323 ? 2.382 -9.042 -15.157 1.00 85.88 323 PHE A N 1
ATOM 2617 C CA . PHE A 1 323 ? 1.800 -10.378 -15.214 1.00 85.88 323 PHE A CA 1
ATOM 2618 C C . PHE A 1 323 ? 0.572 -10.425 -14.319 1.00 85.88 323 PHE A C 1
ATOM 2620 O O . PHE A 1 323 ? 0.699 -10.474 -13.092 1.00 85.88 323 PHE A O 1
ATOM 2627 N N . LYS A 1 324 ? -0.615 -10.340 -14.911 1.00 83.94 324 LYS A N 1
ATOM 2628 C CA . LYS A 1 324 ? -1.882 -10.373 -14.185 1.00 83.94 324 LYS A CA 1
ATOM 2629 C C . LYS A 1 324 ? -2.409 -11.789 -14.116 1.00 83.94 324 LYS A C 1
ATOM 2631 O O . LYS A 1 324 ? -2.489 -12.444 -15.143 1.00 83.94 324 LYS A O 1
ATOM 2636 N N . LEU A 1 325 ? -2.797 -12.224 -12.928 1.00 77.88 325 LEU A N 1
ATOM 2637 C CA . LEU A 1 325 ? -3.608 -13.428 -12.786 1.00 77.88 325 LEU A CA 1
ATOM 2638 C C . LEU A 1 325 ? -5.065 -13.052 -13.010 1.00 77.88 325 LEU A C 1
ATOM 2640 O O . LEU A 1 325 ? -5.578 -12.156 -12.332 1.00 77.88 325 LEU A O 1
ATOM 2644 N N . ASP A 1 326 ? -5.711 -13.717 -13.956 1.00 73.75 326 ASP A N 1
ATOM 2645 C CA . ASP A 1 326 ? -7.152 -13.627 -14.106 1.00 73.75 326 ASP A CA 1
ATOM 2646 C C . ASP A 1 326 ? -7.882 -14.633 -13.198 1.00 73.75 326 ASP A C 1
ATOM 2648 O O . ASP A 1 326 ? -7.319 -15.193 -12.252 1.00 73.75 326 ASP A O 1
ATOM 2652 N N . ARG A 1 327 ? -9.190 -14.778 -13.423 1.00 68.38 327 ARG A N 1
ATOM 2653 C CA . ARG A 1 327 ? -10.071 -15.580 -12.568 1.00 68.38 327 ARG A CA 1
ATOM 2654 C C . ARG A 1 327 ? -9.824 -17.080 -12.695 1.00 68.38 327 ARG A C 1
ATOM 2656 O O . ARG A 1 327 ? -10.091 -17.781 -11.725 1.00 68.38 327 ARG A O 1
ATOM 2663 N N . ASP A 1 328 ? -9.290 -17.529 -13.826 1.00 68.50 328 ASP A N 1
ATOM 2664 C CA . ASP A 1 328 ? -9.052 -18.940 -14.138 1.00 68.50 328 ASP A CA 1
ATOM 2665 C C . ASP A 1 328 ? -7.591 -19.344 -13.850 1.00 68.50 328 ASP A C 1
ATOM 2667 O O . ASP A 1 328 ? -7.139 -20.422 -14.231 1.00 68.50 328 ASP A O 1
ATOM 2671 N N . TYR A 1 329 ? -6.858 -18.481 -13.130 1.00 72.25 329 TYR A N 1
ATOM 2672 C CA . TYR A 1 329 ? -5.408 -18.540 -12.899 1.00 72.25 329 TYR A CA 1
ATOM 2673 C C . TYR A 1 329 ? -4.563 -18.418 -14.167 1.00 72.25 329 TYR A C 1
ATOM 2675 O O . TYR A 1 329 ? -3.349 -18.649 -14.112 1.00 72.25 329 TYR A O 1
ATOM 2683 N N . ASP A 1 330 ? -5.163 -18.006 -15.282 1.00 75.69 330 ASP A N 1
ATOM 2684 C CA . ASP A 1 330 ? -4.405 -17.707 -16.478 1.00 75.69 330 ASP A CA 1
ATOM 2685 C C . ASP A 1 330 ? -3.639 -16.402 -16.262 1.00 75.69 330 ASP A C 1
ATOM 2687 O O . ASP A 1 330 ? -4.116 -15.422 -15.676 1.00 75.69 330 ASP A O 1
ATOM 2691 N N . VAL A 1 331 ? -2.380 -16.412 -16.696 1.00 77.62 331 VAL A N 1
ATOM 2692 C CA . VAL A 1 331 ? -1.497 -15.261 -16.552 1.00 77.62 331 VAL A CA 1
ATOM 2693 C C . VAL A 1 331 ? -1.509 -14.463 -17.840 1.00 77.62 331 VAL A C 1
ATOM 2695 O O . VAL A 1 331 ? -0.960 -14.878 -18.859 1.00 77.62 331 VAL A O 1
ATOM 2698 N N . GLN A 1 332 ? -2.103 -13.279 -17.770 1.00 83.12 332 GLN A N 1
ATOM 2699 C CA . GLN A 1 332 ? -2.082 -12.294 -18.836 1.00 83.12 332 GLN A CA 1
ATOM 2700 C C . GLN A 1 332 ? -0.837 -11.428 -18.695 1.00 83.12 332 GLN A C 1
ATOM 2702 O O . GLN A 1 332 ? -0.612 -10.778 -17.670 1.00 83.12 332 GLN A O 1
ATOM 2707 N N . GLU A 1 333 ? -0.016 -11.413 -19.737 1.00 85.12 333 GLU A N 1
ATOM 2708 C CA . GLU A 1 333 ? 1.181 -10.589 -19.786 1.00 85.12 333 GLU A CA 1
ATOM 2709 C C . GLU A 1 333 ? 0.925 -9.318 -20.600 1.00 85.12 333 GLU A C 1
ATOM 2711 O O . GLU A 1 333 ? 0.572 -9.380 -21.776 1.00 85.12 333 GLU A O 1
ATOM 2716 N N . ALA A 1 334 ? 1.166 -8.162 -19.986 1.00 81.56 334 ALA A N 1
ATOM 2717 C CA . ALA A 1 334 ? 1.248 -6.881 -20.669 1.00 81.56 334 ALA A CA 1
ATOM 2718 C C . ALA A 1 334 ? 2.705 -6.414 -20.673 1.00 81.56 334 ALA A C 1
ATOM 2720 O O . ALA A 1 334 ? 3.333 -6.265 -19.621 1.00 81.56 334 ALA A O 1
ATOM 2721 N N . THR A 1 335 ? 3.249 -6.178 -21.865 1.00 84.69 335 THR A N 1
ATOM 2722 C CA . THR A 1 335 ? 4.570 -5.566 -22.014 1.00 84.69 335 THR A CA 1
ATOM 2723 C C . THR A 1 335 ? 4.410 -4.071 -22.225 1.00 84.69 335 THR A C 1
ATOM 2725 O O . THR A 1 335 ? 3.644 -3.619 -23.069 1.00 84.69 335 THR A O 1
ATOM 2728 N N . VAL A 1 336 ? 5.158 -3.312 -21.438 1.00 80.31 336 VAL A N 1
ATOM 2729 C CA . VAL A 1 336 ? 5.108 -1.862 -21.352 1.00 80.31 336 VAL A CA 1
ATOM 2730 C C . VAL A 1 336 ? 6.476 -1.338 -21.769 1.00 80.31 336 VAL A C 1
ATOM 2732 O O . VAL A 1 336 ? 7.500 -1.633 -21.150 1.00 80.31 336 VAL A O 1
ATOM 2735 N N . HIS A 1 337 ? 6.510 -0.557 -22.838 1.00 82.69 337 HIS A N 1
ATOM 2736 C CA . HIS A 1 337 ? 7.702 0.148 -23.284 1.00 82.69 337 HIS A CA 1
ATOM 2737 C C . HIS A 1 337 ? 7.403 1.630 -23.248 1.00 82.69 337 HIS A C 1
ATOM 2739 O O . HIS A 1 337 ? 6.686 2.100 -24.121 1.00 82.69 337 HIS A O 1
ATOM 2745 N N . PHE A 1 338 ? 7.924 2.353 -22.254 1.00 74.56 338 PHE A N 1
ATOM 2746 C CA . PHE A 1 338 ? 7.765 3.802 -22.232 1.00 74.56 338 PHE A CA 1
ATOM 2747 C C . PHE A 1 338 ? 8.572 4.378 -23.398 1.00 74.56 338 PHE A C 1
ATOM 2749 O O . PHE A 1 338 ? 9.807 4.327 -23.372 1.00 74.56 338 PHE A O 1
ATOM 2756 N N . PRO A 1 339 ? 7.907 4.877 -24.454 1.00 63.91 339 PRO A N 1
ATOM 2757 C CA . PRO A 1 339 ? 8.586 5.455 -25.585 1.00 63.91 339 PRO A CA 1
ATOM 2758 C C . PRO A 1 339 ? 8.793 6.918 -25.249 1.00 63.91 339 PRO A C 1
ATOM 2760 O O . PRO A 1 339 ? 7.912 7.745 -25.455 1.00 63.91 339 PRO A O 1
ATOM 2763 N N . SER A 1 340 ? 9.936 7.281 -24.710 1.00 54.12 340 SER A N 1
ATOM 2764 C CA . SER A 1 340 ? 10.194 8.694 -24.478 1.00 54.12 340 SER A CA 1
ATOM 2765 C C . SER A 1 340 ? 11.606 8.987 -24.887 1.00 54.12 340 SER A C 1
ATOM 2767 O O . SER A 1 340 ? 12.544 8.377 -24.387 1.00 54.12 340 SER A O 1
ATOM 2769 N N . ARG A 1 341 ? 11.698 9.897 -25.862 1.00 52.09 341 ARG A N 1
ATOM 2770 C CA . ARG A 1 341 ? 12.882 10.671 -26.225 1.00 52.09 341 ARG A CA 1
ATOM 2771 C C . ARG A 1 341 ? 13.882 10.677 -25.072 1.00 52.09 341 ARG A C 1
ATOM 2773 O O . ARG A 1 341 ? 13.682 11.393 -24.102 1.00 52.09 341 ARG A O 1
ATOM 2780 N N . GLU A 1 342 ? 14.889 9.829 -25.198 1.00 53.03 342 GLU A N 1
ATOM 2781 C CA . GLU A 1 342 ? 16.205 9.981 -24.599 1.00 53.03 342 GLU A CA 1
ATOM 2782 C C . GLU A 1 342 ? 16.205 10.604 -23.189 1.00 53.03 342 GLU A C 1
ATOM 2784 O O . GLU A 1 342 ? 16.517 11.783 -23.016 1.00 53.03 342 GLU A O 1
ATOM 2789 N N . PHE A 1 343 ? 15.850 9.826 -22.158 1.00 57.22 343 PHE A N 1
ATOM 2790 C CA . PHE A 1 343 ? 15.981 10.296 -20.780 1.00 57.22 343 PHE A CA 1
ATOM 2791 C C . PHE A 1 343 ? 17.456 10.546 -20.452 1.00 57.22 343 PHE A C 1
ATOM 2793 O O . PHE A 1 343 ? 18.241 9.601 -20.319 1.00 57.22 343 PHE A O 1
ATOM 2800 N N . LYS A 1 344 ? 17.834 11.817 -20.285 1.00 58.56 344 LYS A N 1
ATOM 2801 C CA . LYS A 1 344 ? 19.153 12.207 -19.776 1.00 58.56 344 LYS A CA 1
ATOM 2802 C C . LYS A 1 344 ? 19.198 11.992 -18.268 1.00 58.56 344 LYS A C 1
ATOM 2804 O O . LYS A 1 344 ? 18.989 12.919 -17.491 1.00 58.56 344 LYS A O 1
ATOM 2809 N N . LEU A 1 345 ? 19.438 10.753 -17.852 1.00 60.41 345 LEU A N 1
ATOM 2810 C CA . LEU A 1 345 ? 19.746 10.450 -16.457 1.00 60.41 345 LEU A CA 1
ATOM 2811 C C . LEU A 1 345 ? 21.246 10.646 -16.221 1.00 60.41 345 LEU A C 1
ATOM 2813 O O . LEU A 1 345 ? 22.062 10.181 -17.012 1.00 60.41 345 LEU A O 1
ATOM 2817 N N . GLU A 1 346 ? 21.617 11.260 -15.097 1.00 61.34 346 GLU A N 1
ATOM 2818 C CA . GLU A 1 346 ? 23.026 11.374 -14.680 1.00 61.34 346 GLU A CA 1
ATOM 2819 C C . GLU A 1 346 ? 23.675 9.999 -14.422 1.00 61.34 346 GLU A C 1
ATOM 2821 O O . GLU A 1 346 ? 24.891 9.850 -14.516 1.00 61.34 346 GLU A O 1
ATOM 2826 N N . LYS A 1 347 ? 22.863 8.985 -14.088 1.00 67.25 347 LYS A N 1
ATOM 2827 C CA . LYS A 1 347 ? 23.266 7.591 -13.853 1.00 67.25 347 LYS A CA 1
ATOM 2828 C C . LYS A 1 347 ? 22.091 6.638 -14.072 1.00 67.25 347 LYS A C 1
ATOM 2830 O O . LYS A 1 347 ? 20.942 7.069 -13.993 1.00 67.25 347 LYS A O 1
ATOM 2835 N N . SER A 1 348 ? 22.376 5.346 -14.254 1.00 68.12 348 SER A N 1
ATOM 2836 C CA . SER A 1 348 ? 21.349 4.296 -14.239 1.00 68.12 348 SER A CA 1
ATOM 2837 C C . SER A 1 348 ? 20.530 4.370 -12.946 1.00 68.12 348 SER A C 1
ATOM 2839 O O . SER A 1 348 ? 21.082 4.527 -11.852 1.00 68.12 348 SER A O 1
ATOM 2841 N N . GLN A 1 349 ? 19.209 4.271 -13.071 1.00 68.56 349 GLN A N 1
ATOM 2842 C CA . GLN A 1 349 ? 18.296 4.239 -11.934 1.00 68.56 349 GLN A CA 1
ATOM 2843 C C . GLN A 1 349 ? 17.279 3.125 -12.105 1.00 68.56 349 GLN A C 1
ATOM 2845 O O . GLN A 1 349 ? 16.847 2.840 -13.219 1.00 68.56 349 GLN A O 1
ATOM 2850 N N . THR A 1 350 ? 16.870 2.519 -10.995 1.00 69.31 350 THR A N 1
ATOM 2851 C CA . THR A 1 350 ? 15.755 1.574 -10.986 1.00 69.31 350 THR A CA 1
ATOM 2852 C C . THR A 1 350 ? 14.483 2.314 -11.395 1.00 69.31 350 THR A C 1
ATOM 2854 O O . THR A 1 350 ? 14.157 3.328 -10.771 1.00 69.31 350 THR A O 1
ATOM 2857 N N . PRO A 1 351 ? 13.760 1.857 -12.428 1.00 69.25 351 PRO A N 1
ATOM 2858 C CA . PRO A 1 351 ? 12.608 2.594 -12.917 1.00 69.25 351 PRO A CA 1
ATOM 2859 C C . PRO A 1 351 ? 11.483 2.505 -11.888 1.00 69.25 351 PRO A C 1
ATOM 2861 O O . PRO A 1 351 ? 11.016 1.411 -11.553 1.00 69.25 351 PRO A O 1
ATOM 2864 N N . ASN A 1 352 ? 11.018 3.655 -11.395 1.00 72.50 352 ASN A N 1
ATOM 2865 C CA . ASN A 1 352 ? 9.850 3.693 -10.522 1.00 72.50 352 ASN A CA 1
ATOM 2866 C C . ASN A 1 352 ? 8.571 3.707 -11.365 1.00 72.50 352 ASN A C 1
ATOM 2868 O O . ASN A 1 352 ? 7.904 4.732 -11.510 1.00 72.50 352 ASN A O 1
ATOM 2872 N N . ILE A 1 353 ? 8.287 2.571 -12.002 1.00 78.19 353 ILE A N 1
ATOM 2873 C CA . ILE A 1 353 ? 7.017 2.339 -12.689 1.00 78.19 353 ILE A CA 1
ATOM 2874 C C . ILE A 1 353 ? 6.011 1.862 -11.648 1.00 78.19 353 ILE A C 1
ATOM 2876 O O . ILE A 1 353 ? 6.239 0.889 -10.925 1.00 78.19 353 ILE A O 1
ATOM 2880 N N . ARG A 1 354 ? 4.886 2.563 -11.580 1.00 77.44 354 ARG A N 1
ATOM 2881 C CA . ARG A 1 354 ? 3.774 2.273 -10.682 1.00 77.44 354 ARG A CA 1
ATOM 2882 C C . ARG A 1 354 ? 2.518 2.016 -11.500 1.00 77.44 354 ARG A C 1
ATOM 2884 O O . ARG A 1 354 ? 2.354 2.556 -12.592 1.00 77.44 354 ARG A O 1
ATOM 2891 N N . VAL A 1 355 ? 1.658 1.156 -10.972 1.00 76.94 355 VAL A N 1
ATOM 2892 C CA . VAL A 1 355 ? 0.395 0.781 -11.602 1.00 76.94 355 VAL A CA 1
ATOM 2893 C C . VAL A 1 355 ? -0.721 1.533 -10.895 1.00 76.94 355 VAL A C 1
ATOM 2895 O O . VAL A 1 355 ? -0.847 1.437 -9.679 1.00 76.94 355 VAL A O 1
ATOM 2898 N N . TYR A 1 356 ? -1.517 2.268 -11.658 1.00 75.12 356 TYR A N 1
ATOM 2899 C CA . TYR A 1 356 ? -2.620 3.094 -11.183 1.00 75.12 356 TYR A CA 1
ATOM 2900 C C . TYR A 1 356 ? -3.908 2.712 -11.901 1.00 75.12 356 TYR A C 1
ATOM 2902 O O . TYR A 1 356 ? -3.876 2.048 -12.938 1.00 75.12 356 TYR A O 1
ATOM 2910 N N . LYS A 1 357 ? -5.052 3.156 -11.378 1.00 73.06 357 LYS A N 1
ATOM 2911 C CA . LYS A 1 357 ? -6.308 3.157 -12.132 1.00 73.06 357 LYS A CA 1
ATOM 2912 C C . LYS A 1 357 ? -6.697 4.579 -12.501 1.00 73.06 357 LYS A C 1
ATOM 2914 O O . LYS A 1 357 ? -6.468 5.513 -11.737 1.00 73.06 357 LYS A O 1
ATOM 2919 N N . ASP A 1 358 ? -7.288 4.747 -13.676 1.00 70.00 358 ASP A N 1
ATOM 2920 C CA . ASP A 1 358 ? -7.914 6.000 -14.069 1.00 70.00 358 ASP A CA 1
ATOM 2921 C C . ASP A 1 358 ? -9.296 6.180 -13.415 1.00 70.00 358 ASP A C 1
ATOM 2923 O O . ASP A 1 358 ? -9.791 5.326 -12.673 1.00 70.00 358 ASP A O 1
ATOM 2927 N N . LEU A 1 359 ? -9.948 7.308 -13.707 1.00 69.19 359 LEU A N 1
ATOM 2928 C CA . LEU A 1 359 ? -11.247 7.675 -13.132 1.00 69.19 359 LEU A CA 1
ATOM 2929 C C . LEU A 1 359 ? -12.373 6.678 -13.436 1.00 69.19 359 LEU A C 1
ATOM 2931 O O . LEU A 1 359 ? -13.342 6.608 -12.670 1.00 69.19 359 LEU A O 1
ATOM 2935 N N . ILE A 1 360 ? -12.244 5.910 -14.520 1.00 70.38 360 ILE A N 1
ATOM 2936 C CA . ILE A 1 360 ? -13.201 4.884 -14.943 1.00 70.38 360 ILE A CA 1
ATOM 2937 C C . ILE A 1 360 ? -12.708 3.460 -14.635 1.00 70.38 360 ILE A C 1
ATOM 2939 O O . ILE A 1 360 ? -13.378 2.492 -14.985 1.00 70.38 360 ILE A O 1
ATOM 2943 N N . GLY A 1 361 ? -11.580 3.322 -13.931 1.00 70.88 361 GLY A N 1
ATOM 2944 C CA . GLY A 1 361 ? -11.045 2.050 -13.454 1.00 70.88 361 GLY A CA 1
ATOM 2945 C C . GLY A 1 361 ? -10.097 1.331 -14.417 1.00 70.88 361 GLY A C 1
ATOM 2946 O O . GLY A 1 361 ? -9.749 0.184 -14.135 1.00 70.88 361 GLY A O 1
ATOM 2947 N N . ARG A 1 362 ? -9.669 1.956 -15.523 1.00 77.00 362 ARG A N 1
ATOM 2948 C CA . ARG A 1 362 ? -8.669 1.374 -16.438 1.00 77.00 362 ARG A CA 1
ATOM 2949 C C . ARG A 1 362 ? -7.278 1.450 -15.839 1.00 77.00 362 ARG A C 1
ATOM 2951 O O . ARG A 1 362 ? -6.937 2.450 -15.217 1.00 77.00 362 ARG A O 1
ATOM 2958 N N . GLU A 1 363 ? -6.470 0.422 -16.062 1.00 79.12 363 GLU A N 1
ATOM 2959 C CA . GLU A 1 363 ? -5.096 0.400 -15.576 1.00 79.12 363 GLU A CA 1
ATOM 2960 C C . GLU A 1 363 ? -4.188 1.328 -16.394 1.00 79.12 363 GLU A C 1
ATOM 2962 O O . GLU A 1 363 ? -4.259 1.371 -17.623 1.00 79.12 363 GLU A O 1
ATOM 2967 N N . LEU A 1 364 ? -3.327 2.061 -15.693 1.00 79.81 364 LEU A N 1
ATOM 2968 C CA . LEU A 1 364 ? -2.285 2.905 -16.256 1.00 79.81 364 LEU A CA 1
ATOM 2969 C C . LEU A 1 364 ? -0.948 2.573 -15.602 1.00 79.81 364 LEU A C 1
ATOM 2971 O O . LEU A 1 364 ? -0.847 2.445 -14.382 1.00 79.81 364 LEU A O 1
ATOM 2975 N N . TYR A 1 365 ? 0.093 2.497 -16.415 1.00 82.12 365 TYR A N 1
ATOM 2976 C CA . TYR A 1 365 ? 1.476 2.428 -15.973 1.00 82.12 365 TYR A CA 1
ATOM 2977 C C . TYR A 1 365 ? 2.023 3.845 -15.962 1.00 82.12 365 TYR A C 1
ATOM 2979 O O . TYR A 1 365 ? 2.108 4.464 -17.020 1.00 82.12 365 TYR A O 1
ATOM 2987 N N . CYS A 1 366 ? 2.406 4.360 -14.798 1.00 80.31 366 CYS A N 1
ATOM 2988 C CA . CYS A 1 366 ? 2.938 5.714 -14.688 1.00 80.31 366 CYS A CA 1
ATOM 2989 C C . CYS A 1 366 ? 4.374 5.710 -14.169 1.00 80.31 366 CYS A C 1
ATOM 2991 O O . CYS A 1 366 ? 4.744 4.907 -13.310 1.00 80.31 366 CYS A O 1
ATOM 2993 N N . THR A 1 367 ? 5.181 6.634 -14.678 1.00 78.75 367 THR A N 1
ATOM 2994 C CA . THR A 1 367 ? 6.540 6.885 -14.200 1.00 78.75 367 THR A CA 1
ATOM 2995 C C . THR A 1 367 ? 6.911 8.356 -14.382 1.00 78.75 367 THR A C 1
ATOM 2997 O O . THR A 1 367 ? 6.329 9.053 -15.215 1.00 78.75 367 THR A O 1
ATOM 3000 N N . ALA A 1 368 ? 7.871 8.833 -13.596 1.00 75.38 368 ALA A N 1
ATOM 3001 C CA . ALA A 1 368 ? 8.434 10.173 -13.707 1.00 75.38 368 ALA A CA 1
ATOM 3002 C C . ALA A 1 368 ? 9.953 10.098 -13.562 1.00 75.38 368 ALA A C 1
ATOM 3004 O O . ALA A 1 368 ? 10.477 9.267 -12.813 1.00 75.38 368 ALA A O 1
ATOM 3005 N N . ILE A 1 369 ? 10.658 10.978 -14.267 1.00 71.44 369 ILE A N 1
ATOM 3006 C CA . ILE A 1 369 ? 12.100 11.134 -14.086 1.00 71.44 369 ILE A CA 1
ATOM 3007 C C . ILE A 1 369 ? 12.318 11.980 -12.825 1.00 71.44 369 ILE A C 1
ATOM 3009 O O . ILE A 1 369 ? 11.624 12.981 -12.634 1.00 71.44 369 ILE A O 1
ATOM 3013 N N . PRO A 1 370 ? 13.283 11.638 -11.960 1.00 62.41 370 PRO A N 1
ATOM 3014 C CA . PRO A 1 370 ? 13.658 12.531 -10.875 1.00 62.41 370 PRO A CA 1
ATOM 3015 C C . PRO A 1 370 ? 14.046 13.909 -11.415 1.00 62.41 370 PRO A C 1
ATOM 3017 O O . PRO A 1 370 ? 14.812 14.010 -12.369 1.00 62.41 370 PRO A O 1
ATOM 3020 N N . ASN A 1 371 ? 13.560 14.963 -10.761 1.00 63.75 371 ASN A N 1
ATOM 3021 C CA . ASN A 1 371 ? 13.801 16.360 -11.137 1.00 63.75 371 ASN A CA 1
ATOM 3022 C C . ASN A 1 371 ? 13.187 16.795 -12.484 1.00 63.75 371 ASN A C 1
ATOM 3024 O O . ASN A 1 371 ? 13.399 17.939 -12.880 1.00 63.75 371 ASN A O 1
ATOM 3028 N N . ASP A 1 372 ? 12.405 15.940 -13.153 1.00 70.00 372 ASP A N 1
ATOM 3029 C CA . ASP A 1 372 ? 11.571 16.320 -14.296 1.00 70.00 372 ASP A CA 1
ATOM 3030 C C . ASP A 1 372 ? 10.099 16.379 -13.849 1.00 70.00 372 ASP A C 1
ATOM 3032 O O . ASP A 1 372 ? 9.589 15.425 -13.253 1.00 70.00 372 ASP A O 1
ATOM 3036 N N . PRO A 1 373 ? 9.387 17.480 -14.120 1.00 68.31 373 PRO A N 1
ATOM 3037 C CA . PRO A 1 373 ? 7.954 17.580 -13.864 1.00 68.31 373 PRO A CA 1
ATOM 3038 C C . PRO A 1 373 ? 7.108 16.734 -14.834 1.00 68.31 373 PRO A C 1
ATOM 3040 O O . PRO A 1 373 ? 5.887 16.732 -14.750 1.00 68.31 373 PRO A O 1
ATOM 3043 N N . THR A 1 374 ? 7.687 16.009 -15.780 1.00 75.62 374 THR A N 1
ATOM 3044 C CA . THR A 1 374 ? 6.925 15.205 -16.734 1.00 75.62 374 THR A CA 1
ATOM 3045 C C . THR A 1 374 ? 6.520 13.862 -16.133 1.00 75.62 374 THR A C 1
ATOM 3047 O O . THR A 1 374 ? 7.347 13.104 -15.622 1.00 75.62 374 THR A O 1
ATOM 3050 N N . ILE A 1 375 ? 5.232 13.538 -16.251 1.00 77.88 375 ILE A N 1
ATOM 3051 C CA . ILE A 1 375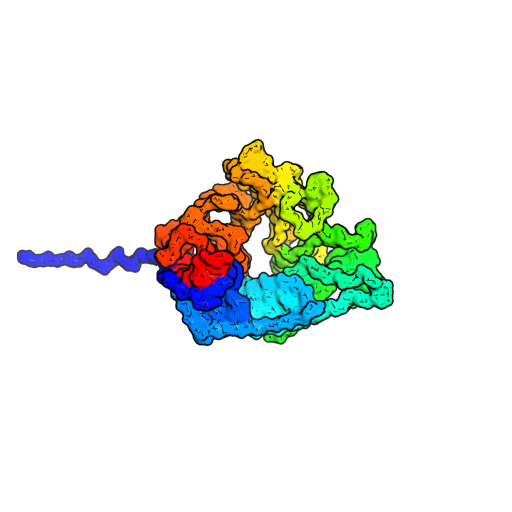 ? 4.681 12.229 -15.912 1.00 77.88 375 ILE A CA 1
ATOM 3052 C C . ILE A 1 375 ? 4.336 11.500 -17.206 1.00 77.88 375 ILE A C 1
ATOM 3054 O O . ILE A 1 375 ? 3.525 11.959 -18.013 1.00 77.88 375 ILE A O 1
ATOM 3058 N N . PHE A 1 376 ? 4.929 10.328 -17.381 1.00 78.94 376 PHE A N 1
ATOM 3059 C CA . PHE A 1 376 ? 4.647 9.435 -18.492 1.00 78.94 376 PHE A CA 1
ATOM 3060 C C . PHE A 1 376 ? 3.617 8.420 -18.037 1.00 78.94 376 PHE A C 1
ATOM 3062 O O . PHE A 1 376 ? 3.820 7.756 -17.023 1.00 78.94 376 PHE A O 1
ATOM 3069 N N . MET A 1 377 ? 2.526 8.292 -18.786 1.00 81.06 377 MET A N 1
ATOM 3070 C CA . MET A 1 377 ? 1.460 7.341 -18.499 1.00 81.06 377 MET A CA 1
ATOM 3071 C C . MET A 1 377 ? 1.210 6.502 -19.732 1.00 81.06 377 MET A C 1
ATOM 3073 O O . MET A 1 377 ? 1.023 7.039 -20.821 1.00 81.06 377 MET A O 1
ATOM 3077 N N . MET A 1 378 ? 1.162 5.196 -19.564 1.00 82.94 378 MET A N 1
ATOM 3078 C CA . MET A 1 378 ? 0.864 4.287 -20.650 1.00 82.94 378 MET A CA 1
ATOM 3079 C C . MET A 1 378 ? -0.306 3.399 -20.271 1.00 82.94 378 MET A C 1
ATOM 3081 O O . MET A 1 378 ? -0.361 2.900 -19.150 1.00 82.94 378 MET A O 1
ATOM 3085 N N . ASP A 1 379 ? -1.249 3.225 -21.188 1.00 80.19 379 ASP A N 1
ATOM 3086 C CA . ASP A 1 379 ? -2.330 2.264 -20.999 1.00 80.19 379 ASP A CA 1
ATOM 3087 C C . ASP A 1 379 ? -1.920 0.851 -21.445 1.00 80.19 379 ASP A C 1
ATOM 3089 O O . ASP A 1 379 ? -0.824 0.617 -21.965 1.00 80.19 379 ASP A O 1
ATOM 3093 N N . GLU A 1 380 ? -2.814 -0.11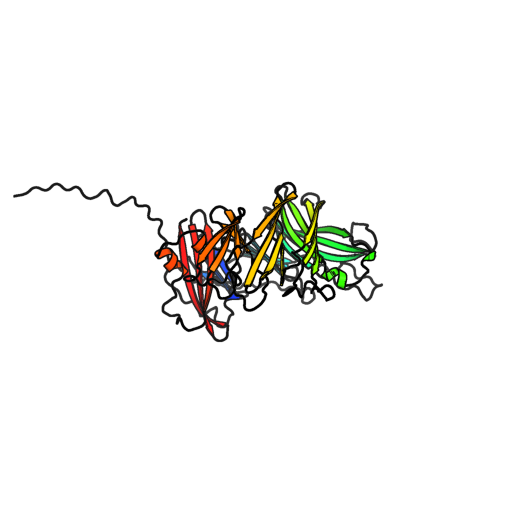2 -21.234 1.00 74.88 380 GLU A N 1
ATOM 3094 C CA . GLU A 1 380 ? -2.614 -1.517 -21.613 1.00 74.88 380 GLU A CA 1
ATOM 3095 C C . GLU A 1 380 ? -2.447 -1.721 -23.130 1.00 74.88 380 GLU A C 1
ATOM 3097 O O . GLU A 1 380 ? -1.873 -2.721 -23.554 1.00 74.88 380 GLU A O 1
ATOM 3102 N N . ASN A 1 381 ? -2.884 -0.761 -23.954 1.00 79.06 381 ASN A N 1
ATOM 3103 C CA . ASN A 1 381 ? -2.727 -0.786 -25.410 1.00 79.06 381 ASN A CA 1
ATOM 3104 C C . ASN A 1 381 ? -1.434 -0.095 -25.871 1.00 79.06 381 ASN A C 1
ATOM 3106 O O . ASN A 1 381 ? -1.261 0.161 -27.063 1.00 79.06 381 ASN A O 1
ATOM 3110 N N . SER A 1 382 ? -0.522 0.214 -24.941 1.00 75.56 382 SER A N 1
ATOM 3111 C CA . SER A 1 382 ? 0.725 0.940 -25.204 1.00 75.56 382 SER A CA 1
ATOM 3112 C C . SER A 1 382 ? 0.520 2.354 -25.766 1.00 75.56 382 SER A C 1
ATOM 3114 O O . SER A 1 382 ? 1.400 2.897 -26.438 1.00 75.56 382 SER A O 1
ATOM 3116 N N . VAL A 1 383 ? -0.625 2.985 -25.489 1.00 81.50 383 VAL A N 1
ATOM 3117 C CA . VAL A 1 383 ? -0.858 4.387 -25.845 1.00 81.50 383 VAL A CA 1
ATOM 3118 C C . VAL A 1 383 ? -0.232 5.271 -24.774 1.00 81.50 383 VAL A C 1
ATOM 3120 O O . VAL A 1 383 ? -0.689 5.315 -23.630 1.00 81.50 383 VAL A O 1
ATOM 3123 N N . LEU A 1 384 ? 0.823 5.994 -25.155 1.00 80.38 384 LEU A N 1
ATOM 3124 C CA . LEU A 1 384 ? 1.483 6.956 -24.280 1.00 80.38 384 LEU A CA 1
ATOM 3125 C C . LEU A 1 384 ? 0.680 8.260 -24.199 1.00 80.38 384 LEU A C 1
ATOM 3127 O O . LEU A 1 384 ? 0.377 8.893 -25.211 1.00 80.38 384 LEU A O 1
ATOM 3131 N N . LYS A 1 385 ? 0.442 8.710 -22.971 1.00 79.25 385 LYS A N 1
ATOM 3132 C CA . LYS A 1 385 ? 0.031 10.070 -22.633 1.00 79.25 385 LYS A CA 1
ATOM 3133 C C . LYS A 1 385 ? 1.119 10.722 -21.794 1.00 79.25 385 LYS A C 1
ATOM 3135 O O . LYS A 1 385 ? 1.665 10.111 -20.877 1.00 79.25 385 LYS A O 1
ATOM 3140 N N . ILE A 1 386 ? 1.416 11.974 -22.111 1.00 77.00 386 ILE A N 1
ATOM 3141 C CA . ILE A 1 386 ? 2.402 12.773 -21.390 1.00 77.00 386 ILE A CA 1
ATOM 3142 C C . ILE A 1 386 ? 1.640 13.852 -20.632 1.00 77.00 386 ILE A C 1
ATOM 3144 O O . ILE A 1 386 ? 0.919 14.644 -21.235 1.00 77.00 386 ILE A O 1
ATOM 3148 N N . GLY A 1 387 ? 1.771 13.834 -19.311 1.00 72.75 387 GLY A N 1
ATOM 3149 C CA . GLY A 1 387 ? 1.255 14.864 -18.424 1.00 72.75 387 GLY A CA 1
ATOM 3150 C C . GLY A 1 387 ? 2.385 15.757 -17.927 1.00 72.75 387 GLY A C 1
ATOM 3151 O O . GLY A 1 387 ? 3.491 15.283 -17.673 1.00 72.75 387 GLY A O 1
ATOM 3152 N N . HIS A 1 388 ? 2.096 17.042 -17.751 1.00 71.50 388 HIS A N 1
ATOM 3153 C CA . HIS A 1 388 ? 3.017 17.988 -17.131 1.00 71.50 388 HIS A CA 1
ATOM 3154 C C . HIS A 1 388 ? 2.583 18.268 -15.691 1.00 71.50 388 HIS A C 1
ATOM 3156 O O . HIS A 1 388 ? 1.430 18.598 -15.423 1.00 71.50 388 HIS A O 1
ATOM 3162 N N . ASN A 1 389 ? 3.519 18.144 -14.759 1.00 68.31 389 ASN A N 1
ATOM 3163 C CA . ASN A 1 389 ? 3.341 18.357 -13.325 1.00 68.31 389 ASN A CA 1
ATOM 3164 C C . ASN A 1 389 ? 4.011 19.669 -12.877 1.00 68.31 389 ASN A C 1
ATOM 3166 O O . ASN A 1 389 ? 4.396 19.813 -11.721 1.00 68.31 389 ASN A O 1
ATOM 3170 N N . ASP A 1 390 ? 4.173 20.634 -13.786 1.00 66.00 390 ASP A N 1
ATOM 3171 C CA . ASP A 1 390 ? 4.852 21.909 -13.513 1.00 66.00 390 ASP A CA 1
ATOM 3172 C C . ASP A 1 390 ? 4.133 22.735 -12.440 1.00 66.00 390 ASP A C 1
ATOM 3174 O O . ASP A 1 390 ? 4.757 23.341 -11.565 1.00 66.00 390 ASP A O 1
ATOM 3178 N N . LEU A 1 391 ? 2.798 22.741 -12.502 1.00 61.94 391 LEU A N 1
ATOM 3179 C CA . LEU A 1 391 ? 1.940 23.496 -11.585 1.00 61.94 391 LEU A CA 1
ATOM 3180 C C . LEU A 1 391 ? 1.872 22.837 -10.206 1.00 61.94 391 LEU A C 1
ATOM 3182 O O . LEU A 1 391 ? 1.806 23.493 -9.166 1.00 61.94 391 LEU A O 1
ATOM 3186 N N . LEU A 1 392 ? 1.890 21.513 -10.202 1.00 62.50 392 LEU A N 1
ATOM 3187 C CA . LEU A 1 392 ? 1.550 20.715 -9.041 1.00 62.50 392 LEU A CA 1
ATOM 3188 C C . LEU A 1 392 ? 2.783 20.217 -8.297 1.00 62.50 392 LEU A C 1
ATOM 3190 O O . LEU A 1 392 ? 2.724 20.096 -7.073 1.00 62.50 392 LEU A O 1
ATOM 3194 N N . LYS A 1 393 ? 3.910 20.058 -8.999 1.00 63.53 393 LYS A N 1
ATOM 3195 C CA . LYS A 1 393 ? 5.224 19.669 -8.470 1.00 63.53 393 LYS A CA 1
ATOM 3196 C C . LYS A 1 393 ? 5.162 18.415 -7.597 1.00 63.53 393 LYS A C 1
ATOM 3198 O O . LYS A 1 393 ? 5.874 18.294 -6.604 1.00 63.53 393 LYS A O 1
ATOM 3203 N N . TRP A 1 394 ? 4.268 17.490 -7.937 1.00 67.12 394 TRP A N 1
ATOM 3204 C CA . TRP A 1 394 ? 4.074 16.249 -7.195 1.00 67.12 394 TRP A CA 1
ATOM 3205 C C . TRP A 1 394 ? 5.259 15.303 -7.344 1.00 67.12 394 TRP A C 1
ATOM 3207 O O . TRP A 1 394 ? 5.717 15.033 -8.448 1.00 67.12 394 TRP A O 1
ATOM 3217 N N . ASP A 1 395 ? 5.694 14.715 -6.240 1.00 59.25 395 ASP A N 1
ATOM 3218 C CA . ASP A 1 395 ? 6.627 13.597 -6.282 1.00 59.25 395 ASP A CA 1
ATOM 3219 C C . ASP A 1 395 ? 5.831 12.285 -6.213 1.00 59.25 395 ASP A C 1
ATOM 3221 O O . ASP A 1 395 ? 5.301 11.921 -5.156 1.00 59.25 395 ASP A O 1
ATOM 3225 N N . LEU A 1 396 ? 5.737 11.573 -7.343 1.00 58.69 396 LEU A N 1
ATOM 3226 C CA . LEU A 1 396 ? 5.096 10.251 -7.421 1.00 58.69 396 LEU A CA 1
ATOM 3227 C C . LEU A 1 396 ? 5.775 9.218 -6.500 1.00 58.69 396 LEU A C 1
ATOM 3229 O O . LEU A 1 396 ? 5.180 8.194 -6.171 1.00 58.69 396 LEU A O 1
ATOM 3233 N N . ASN A 1 397 ? 7.011 9.478 -6.060 1.00 54.47 397 ASN A N 1
ATOM 3234 C CA . ASN A 1 397 ? 7.830 8.534 -5.305 1.00 54.47 397 ASN A CA 1
ATOM 3235 C C . ASN A 1 397 ? 7.694 8.687 -3.782 1.00 54.47 397 ASN A C 1
ATOM 3237 O O . ASN A 1 397 ? 8.067 7.767 -3.055 1.00 54.47 397 ASN A O 1
ATOM 3241 N N . LYS A 1 398 ? 7.198 9.831 -3.289 1.00 52.59 398 LYS A N 1
ATOM 3242 C CA . LYS A 1 398 ? 7.204 10.179 -1.851 1.00 52.59 398 LYS A CA 1
ATOM 3243 C C . LYS A 1 398 ? 5.827 10.220 -1.193 1.00 52.59 398 LYS A C 1
ATOM 3245 O O . LYS A 1 398 ? 5.725 10.451 0.009 1.00 52.59 398 LYS A O 1
ATOM 3250 N N . ASN A 1 399 ? 4.764 9.984 -1.955 1.00 50.22 399 ASN A N 1
ATOM 3251 C CA . ASN A 1 399 ? 3.398 10.078 -1.461 1.00 50.22 399 ASN A CA 1
ATOM 3252 C C . ASN A 1 399 ? 2.789 8.684 -1.274 1.00 50.22 399 ASN A C 1
ATOM 3254 O O . ASN A 1 399 ? 2.403 8.023 -2.232 1.00 50.22 399 ASN A O 1
ATOM 3258 N N . PHE A 1 400 ? 2.698 8.247 -0.014 1.00 39.66 400 PHE A N 1
ATOM 3259 C CA . PHE A 1 400 ? 2.010 7.015 0.378 1.00 39.66 400 PHE A CA 1
ATOM 3260 C C . PHE A 1 400 ? 0.509 7.139 0.096 1.00 39.66 400 PHE A C 1
ATOM 3262 O O . PHE A 1 400 ? -0.170 7.941 0.739 1.00 39.66 400 PHE A O 1
ATOM 3269 N N . VAL A 1 401 ? -0.023 6.365 -0.843 1.00 48.75 401 VAL A N 1
ATOM 3270 C CA . VAL A 1 401 ? -1.471 6.178 -0.989 1.00 48.75 401 VAL A CA 1
ATOM 3271 C C . VAL A 1 401 ? -1.823 4.817 -0.416 1.00 48.75 401 VAL A C 1
ATOM 3273 O O . VAL A 1 401 ? -1.158 3.820 -0.672 1.00 48.75 401 VAL A O 1
ATOM 3276 N N . LEU A 1 402 ? -2.814 4.832 0.463 1.00 42.97 402 LEU A N 1
ATOM 3277 C CA . LEU A 1 402 ? -3.309 3.684 1.201 1.00 42.97 402 LEU A CA 1
ATOM 3278 C C . LEU A 1 402 ? -4.552 3.227 0.427 1.00 42.97 402 LEU A C 1
ATOM 3280 O O . LEU A 1 402 ? -5.514 3.984 0.347 1.00 42.97 402 LEU A O 1
ATOM 3284 N N . SER A 1 403 ? -4.435 2.086 -0.249 1.00 47.38 403 SER A N 1
ATOM 3285 C CA . SER A 1 403 ? -5.247 1.588 -1.377 1.00 47.38 403 SER A CA 1
ATOM 3286 C C . SER A 1 403 ? -6.782 1.560 -1.167 1.00 47.38 403 SER A C 1
ATOM 3288 O O . SER A 1 403 ? -7.291 1.824 -0.084 1.00 47.38 403 SER A O 1
ATOM 3290 N N . ASP A 1 404 ? -7.613 1.329 -2.200 1.00 37.34 404 ASP A N 1
ATOM 3291 C CA . ASP A 1 404 ? -7.756 0.016 -2.879 1.00 37.34 404 ASP A CA 1
ATOM 3292 C C . ASP A 1 404 ? -7.652 -0.027 -4.417 1.00 37.34 404 ASP A C 1
ATOM 3294 O O . ASP A 1 404 ? -7.730 -1.099 -5.017 1.00 37.34 404 ASP A O 1
ATOM 3298 N N . ALA A 1 405 ? -7.425 1.094 -5.091 1.00 47.50 405 ALA A N 1
ATOM 3299 C CA . ALA A 1 405 ? -6.914 1.106 -6.461 1.00 47.50 405 ALA A CA 1
ATOM 3300 C C . ALA A 1 405 ? -6.433 2.517 -6.771 1.00 47.50 405 ALA A C 1
ATOM 3302 O O . ALA A 1 405 ? -7.245 3.429 -6.915 1.00 47.50 405 ALA A O 1
ATOM 3303 N N . ASP A 1 406 ? -5.119 2.680 -6.799 1.00 53.88 406 ASP A N 1
ATOM 3304 C CA . ASP A 1 406 ? -4.435 3.963 -6.758 1.00 53.88 406 ASP A CA 1
ATOM 3305 C C . ASP A 1 406 ? -4.917 4.912 -7.873 1.00 53.88 406 ASP A C 1
ATOM 3307 O O . ASP A 1 406 ? -4.552 4.776 -9.039 1.00 53.88 406 ASP A O 1
ATOM 3311 N N . LEU A 1 407 ? -5.763 5.883 -7.516 1.00 50.66 407 LEU A N 1
ATOM 3312 C CA . LEU A 1 407 ? -6.121 7.023 -8.360 1.00 50.66 407 LEU A CA 1
ATOM 3313 C C . LEU A 1 407 ? -5.032 8.073 -8.170 1.00 50.66 407 LEU A C 1
ATOM 3315 O O . LEU A 1 407 ? -5.093 8.868 -7.233 1.00 50.66 407 LEU A O 1
ATOM 3319 N N . LEU A 1 408 ? -4.009 8.072 -9.018 1.00 56.12 408 LEU A N 1
ATOM 3320 C CA . LEU A 1 408 ? -2.903 9.004 -8.826 1.00 56.12 408 LEU A CA 1
ATOM 3321 C C . LEU A 1 408 ? -2.389 9.549 -10.147 1.00 56.12 408 LEU A C 1
ATOM 3323 O O . LEU A 1 408 ? -1.317 9.189 -10.605 1.00 56.12 408 LEU A O 1
ATOM 3327 N N . CYS A 1 409 ? -3.200 10.410 -10.754 1.00 54.72 409 CYS A N 1
ATOM 3328 C CA . CYS A 1 409 ? -2.769 11.410 -11.732 1.00 54.72 409 CYS A CA 1
ATOM 3329 C C . CYS A 1 409 ? -3.956 12.306 -12.102 1.00 54.72 409 CYS A C 1
ATOM 3331 O O . CYS A 1 409 ? -4.184 12.570 -13.273 1.00 54.72 409 CYS A O 1
ATOM 3333 N N . LEU A 1 410 ? -4.752 12.767 -11.126 1.00 55.88 410 LEU A N 1
ATOM 3334 C CA . LEU A 1 410 ? -5.950 13.582 -11.393 1.00 55.88 410 LEU A CA 1
ATOM 3335 C C . LEU A 1 410 ? -5.764 14.688 -12.466 1.00 55.88 410 LEU A C 1
ATOM 3337 O O . LEU A 1 410 ? -6.604 14.759 -13.358 1.00 55.88 410 LEU A O 1
ATOM 3341 N N . PRO A 1 411 ? -4.656 15.454 -12.476 1.00 51.09 411 PRO A N 1
ATOM 3342 C CA . PRO A 1 411 ? -4.387 16.497 -13.475 1.00 51.09 411 PRO A CA 1
ATOM 3343 C C . PRO A 1 411 ? -4.146 15.989 -14.895 1.00 51.09 411 PRO A C 1
ATOM 3345 O O . PRO A 1 411 ? -4.183 16.757 -15.845 1.00 51.09 411 PRO A O 1
ATOM 3348 N N . CYS A 1 412 ? -3.822 14.707 -15.036 1.00 55.78 412 CYS A N 1
ATOM 3349 C CA . CYS A 1 412 ? -3.525 14.066 -16.311 1.00 55.78 412 CYS A CA 1
ATOM 3350 C C . CYS A 1 412 ? -4.604 13.041 -16.711 1.00 55.78 412 CYS A C 1
ATOM 3352 O O . CYS A 1 412 ? -4.624 12.556 -17.841 1.00 55.78 412 CYS A O 1
ATOM 3354 N N . LEU A 1 413 ? -5.495 12.702 -15.773 1.00 60.12 413 LEU A N 1
ATOM 3355 C CA . LEU A 1 413 ? -6.690 11.880 -15.963 1.00 60.12 413 LEU A CA 1
ATOM 3356 C C . LEU A 1 413 ? -7.922 12.718 -16.326 1.00 60.12 413 LEU A C 1
ATOM 3358 O O . LEU A 1 413 ? -8.884 12.180 -16.873 1.00 60.12 413 LEU A O 1
ATOM 3362 N N . LYS A 1 414 ? -7.878 14.014 -16.011 1.00 67.88 414 LYS A N 1
ATOM 3363 C CA . LYS A 1 414 ? -8.876 15.028 -16.327 1.00 67.88 414 LYS A CA 1
ATOM 3364 C C . LYS A 1 414 ? -8.151 16.335 -16.648 1.00 67.88 414 LYS A C 1
ATOM 3366 O O . LYS A 1 414 ? -7.263 16.731 -15.897 1.00 67.88 414 LYS A O 1
ATOM 3371 N N . ASP A 1 415 ? -8.573 17.022 -17.706 1.00 69.00 415 ASP A N 1
ATOM 3372 C CA . ASP A 1 415 ? -8.151 18.402 -17.944 1.00 69.00 415 ASP A CA 1
ATOM 3373 C C . ASP A 1 415 ? -8.749 19.298 -16.857 1.00 69.00 415 ASP A C 1
ATOM 3375 O O . ASP A 1 415 ? -9.964 19.499 -16.791 1.00 69.00 415 ASP A O 1
ATOM 3379 N N . LEU A 1 416 ? -7.891 19.800 -15.971 1.00 71.88 416 LEU A N 1
ATOM 3380 C CA . LEU A 1 416 ? -8.317 20.654 -14.870 1.00 71.88 416 LEU A CA 1
ATOM 3381 C C . LEU A 1 416 ? -8.648 22.055 -15.376 1.00 71.88 416 LEU A C 1
ATOM 3383 O O . LEU A 1 416 ? -7.850 22.692 -16.069 1.00 71.88 416 LEU A O 1
ATOM 3387 N N . SER A 1 417 ? -9.797 22.578 -14.959 1.00 75.81 417 SER A N 1
ATOM 3388 C CA . SER A 1 417 ? -10.131 23.986 -15.133 1.00 75.81 417 SER A CA 1
ATOM 3389 C C . SER A 1 417 ? -9.130 24.882 -14.390 1.00 75.81 417 SER A C 1
ATOM 3391 O O . SER A 1 417 ? -8.367 24.445 -13.523 1.00 75.81 417 SER A O 1
ATOM 3393 N N . LEU A 1 418 ? -9.126 26.181 -14.699 1.00 74.69 418 LEU A N 1
ATOM 3394 C CA . LEU A 1 418 ? -8.288 27.142 -13.975 1.00 74.69 418 LEU A CA 1
ATOM 3395 C C . LEU A 1 418 ? -8.606 27.153 -12.468 1.00 74.69 418 LEU A C 1
ATOM 3397 O O . LEU A 1 418 ? -7.701 27.302 -11.652 1.00 74.69 418 LEU A O 1
ATOM 3401 N N . GLU A 1 419 ? -9.877 26.987 -12.102 1.00 74.75 419 GLU A N 1
ATOM 3402 C CA . GLU A 1 419 ? -10.320 26.933 -10.705 1.00 74.75 419 GLU A CA 1
ATOM 3403 C C . GLU A 1 419 ? -9.851 25.651 -10.008 1.00 74.75 419 GLU A C 1
ATOM 3405 O O . GLU A 1 419 ? -9.406 25.699 -8.864 1.00 74.75 419 GLU A O 1
ATOM 3410 N N . GLU A 1 420 ? -9.869 24.517 -10.708 1.00 76.00 420 GLU A N 1
ATOM 3411 C CA . GLU A 1 420 ? -9.379 23.234 -10.188 1.00 76.00 420 GLU A CA 1
ATOM 3412 C C . GLU A 1 420 ? -7.855 23.215 -10.038 1.00 76.00 420 GLU A C 1
ATOM 3414 O O . GLU A 1 420 ? -7.332 22.678 -9.062 1.00 76.00 420 GLU A O 1
ATOM 3419 N N . ASN A 1 421 ? -7.128 23.853 -10.958 1.00 73.50 421 ASN A N 1
ATOM 3420 C CA . ASN A 1 421 ? -5.693 24.064 -10.794 1.00 73.50 421 ASN A CA 1
ATOM 3421 C C . ASN A 1 421 ? -5.418 24.934 -9.567 1.00 73.50 421 ASN A C 1
ATOM 3423 O O . ASN A 1 421 ? -4.665 24.520 -8.693 1.00 73.50 421 ASN A O 1
ATOM 3427 N N . LYS A 1 422 ? -6.102 26.077 -9.428 1.00 73.56 422 LYS A N 1
ATOM 3428 C CA . LYS A 1 422 ? -5.989 26.936 -8.237 1.00 73.56 422 LYS A CA 1
ATOM 3429 C C . LYS A 1 422 ? -6.280 26.185 -6.940 1.00 73.56 422 LYS A C 1
ATOM 3431 O O . LYS A 1 422 ? -5.610 26.372 -5.923 1.00 73.56 422 LYS A O 1
ATOM 3436 N N . LEU A 1 423 ? -7.259 25.284 -6.957 1.00 73.31 423 LEU A N 1
ATOM 3437 C CA . LEU A 1 423 ? -7.559 24.432 -5.815 1.00 73.31 423 LEU A CA 1
ATOM 3438 C C . LEU A 1 423 ? -6.341 23.595 -5.385 1.00 73.31 423 LEU A C 1
ATOM 3440 O O . LEU A 1 423 ? -6.050 23.558 -4.192 1.00 73.31 423 LEU A O 1
ATOM 3444 N N . LEU A 1 424 ? -5.636 22.984 -6.344 1.00 73.06 424 LEU A N 1
ATOM 3445 C CA . LEU A 1 424 ? -4.579 21.989 -6.126 1.00 73.06 424 LEU A CA 1
ATOM 3446 C C . LEU A 1 424 ? -3.142 22.544 -6.081 1.00 73.06 424 LEU A C 1
ATOM 3448 O O . LEU A 1 424 ? -2.264 21.903 -5.503 1.00 73.06 424 LEU A O 1
ATOM 3452 N N . SER A 1 425 ? -2.865 23.678 -6.734 1.00 67.94 425 SER A N 1
ATOM 3453 C CA . SER A 1 425 ? -1.504 24.209 -6.903 1.00 67.94 425 SER A CA 1
ATOM 3454 C C . SER A 1 425 ? -1.206 25.476 -6.110 1.00 67.94 425 SER A C 1
ATOM 3456 O O . SER A 1 425 ? -0.027 25.742 -5.855 1.00 67.94 425 SER A O 1
ATOM 3458 N N . ASP A 1 426 ? -2.226 26.262 -5.745 1.00 71.94 426 ASP A N 1
ATOM 3459 C CA . ASP A 1 426 ? -2.021 27.590 -5.155 1.00 71.94 426 ASP A CA 1
ATOM 3460 C C . ASP A 1 426 ? -1.337 27.497 -3.795 1.00 71.94 426 ASP A C 1
ATOM 3462 O O . ASP A 1 426 ? -1.898 26.947 -2.849 1.00 71.94 426 ASP A O 1
ATOM 3466 N N . LEU A 1 427 ? -0.153 28.096 -3.682 1.00 71.06 427 LEU A N 1
ATOM 3467 C CA . LEU A 1 427 ? 0.532 28.242 -2.404 1.00 71.06 427 LEU A CA 1
ATOM 3468 C C . LEU A 1 427 ? -0.178 29.291 -1.533 1.00 71.06 427 LEU A C 1
ATOM 3470 O O . LEU A 1 427 ? -0.658 30.299 -2.058 1.00 71.06 427 LEU A O 1
ATOM 3474 N N . PRO A 1 428 ? -0.228 29.104 -0.205 1.00 70.19 428 PRO A N 1
ATOM 3475 C CA . PRO A 1 428 ? -0.602 30.186 0.696 1.00 70.19 428 PRO A CA 1
ATOM 3476 C C . PRO A 1 428 ? 0.420 31.326 0.584 1.00 70.19 428 PRO A C 1
ATOM 3478 O O . PRO A 1 428 ? 1.623 31.077 0.527 1.00 70.19 428 PRO A O 1
ATOM 3481 N N . GLU A 1 429 ? -0.044 32.580 0.618 1.00 72.38 429 GLU A N 1
ATOM 3482 C CA . GLU A 1 429 ? 0.817 33.778 0.522 1.00 72.38 429 GLU A CA 1
ATOM 3483 C C . GLU A 1 429 ? 1.934 33.806 1.580 1.00 72.38 429 GLU A C 1
ATOM 3485 O O . GLU A 1 429 ? 2.990 34.397 1.365 1.00 72.38 429 GLU A O 1
ATOM 3490 N N . ALA A 1 430 ? 1.712 33.138 2.715 1.00 67.62 430 ALA A N 1
ATOM 3491 C CA . ALA A 1 430 ? 2.660 33.032 3.816 1.00 67.62 430 ALA A CA 1
ATOM 3492 C C . ALA A 1 430 ? 3.877 32.131 3.526 1.00 67.62 430 ALA A C 1
ATOM 3494 O O . ALA A 1 430 ? 4.848 32.197 4.277 1.00 67.62 430 ALA A O 1
ATOM 3495 N N . ILE A 1 431 ? 3.856 31.296 2.478 1.00 70.50 431 ILE A N 1
ATOM 3496 C CA . ILE A 1 431 ? 4.982 30.414 2.135 1.00 70.50 431 ILE A CA 1
ATOM 3497 C C . ILE A 1 431 ? 5.882 31.101 1.102 1.00 70.50 431 ILE A C 1
ATOM 3499 O O . ILE A 1 431 ? 5.471 31.297 -0.046 1.00 70.50 431 ILE A O 1
ATOM 3503 N N . PRO A 1 432 ? 7.138 31.433 1.455 1.00 70.38 432 PRO A N 1
ATOM 3504 C CA . PRO A 1 432 ? 8.067 32.017 0.503 1.00 70.38 432 PRO A CA 1
ATOM 3505 C C . PRO A 1 432 ? 8.455 30.987 -0.562 1.00 70.38 432 PRO A C 1
ATOM 3507 O O . PRO A 1 432 ? 8.904 29.887 -0.246 1.00 70.38 432 PRO A O 1
ATOM 3510 N N . SER A 1 433 ? 8.386 31.374 -1.836 1.00 67.81 433 SER A N 1
ATOM 3511 C CA . SER A 1 433 ? 8.711 30.499 -2.974 1.00 67.81 433 SER A CA 1
ATOM 3512 C C . SER A 1 433 ? 10.165 30.007 -3.011 1.00 67.81 433 SER A C 1
ATOM 3514 O O . SER A 1 433 ? 10.473 29.064 -3.737 1.00 67.81 433 SER A O 1
ATOM 3516 N N . GLN A 1 434 ? 11.057 30.646 -2.250 1.00 72.06 434 GLN A N 1
ATOM 3517 C CA . GLN A 1 434 ? 12.495 30.366 -2.215 1.00 72.06 434 GLN A CA 1
ATOM 3518 C C . GLN A 1 434 ? 12.908 29.389 -1.101 1.00 72.06 434 GLN A C 1
ATOM 3520 O O . GLN A 1 434 ? 14.068 28.983 -1.059 1.00 72.06 434 GLN A O 1
ATOM 3525 N N . VAL A 1 435 ? 12.000 29.029 -0.188 1.00 70.56 435 VAL A N 1
ATOM 3526 C CA . VAL A 1 435 ? 12.302 28.151 0.954 1.00 70.56 435 VAL A CA 1
ATOM 3527 C C . VAL A 1 435 ? 11.841 26.723 0.639 1.00 70.56 435 VAL A C 1
ATOM 3529 O O . VAL A 1 435 ? 10.791 26.566 0.006 1.00 70.56 435 VAL A O 1
ATOM 3532 N N . PRO A 1 436 ? 12.586 25.678 1.059 1.00 73.12 436 PRO A N 1
ATOM 3533 C CA . PRO A 1 436 ? 12.141 24.301 0.902 1.00 73.12 436 PRO A CA 1
ATOM 3534 C C . PRO A 1 436 ? 10.781 24.098 1.569 1.00 73.12 436 PRO A C 1
ATOM 3536 O O . PRO A 1 436 ? 10.579 24.447 2.735 1.00 73.12 436 PRO A O 1
ATOM 3539 N N . HIS A 1 437 ? 9.853 23.539 0.807 1.00 77.50 437 HIS A N 1
ATOM 3540 C CA . HIS A 1 437 ? 8.545 23.134 1.285 1.00 77.50 437 HIS A CA 1
ATOM 3541 C C . HIS A 1 437 ? 8.226 21.741 0.760 1.00 77.50 437 HIS A C 1
ATOM 3543 O O . HIS A 1 437 ? 8.630 21.375 -0.349 1.00 77.50 437 HIS A O 1
ATOM 3549 N N . THR A 1 438 ? 7.483 20.983 1.560 1.00 78.56 438 THR A N 1
ATOM 3550 C CA . THR A 1 438 ? 6.920 19.700 1.149 1.00 78.56 438 THR A CA 1
ATOM 3551 C C . THR A 1 438 ? 5.426 19.858 0.955 1.00 78.56 438 THR A C 1
ATOM 3553 O O . THR A 1 438 ? 4.699 20.349 1.820 1.00 78.56 438 THR A O 1
ATOM 3556 N N . ARG A 1 439 ? 4.979 19.364 -0.195 1.00 78.06 439 ARG A N 1
ATOM 3557 C CA . ARG A 1 439 ? 3.582 19.276 -0.584 1.00 78.06 439 ARG A CA 1
ATOM 3558 C C . ARG A 1 439 ? 3.113 17.833 -0.488 1.00 78.06 439 ARG A C 1
ATOM 3560 O O . ARG A 1 439 ? 3.696 16.948 -1.114 1.00 78.06 439 ARG A O 1
ATOM 3567 N N . ILE A 1 440 ? 2.026 17.607 0.241 1.00 78.56 440 ILE A N 1
ATOM 3568 C CA . ILE A 1 440 ? 1.354 16.309 0.331 1.00 78.56 440 ILE A CA 1
ATOM 3569 C C . ILE A 1 440 ? -0.086 16.499 -0.119 1.00 78.56 440 ILE A C 1
ATOM 3571 O O . ILE A 1 440 ? -0.820 17.316 0.431 1.00 78.56 440 ILE A O 1
ATOM 3575 N N . LEU A 1 441 ? -0.504 15.718 -1.109 1.00 77.38 441 LEU A N 1
ATOM 3576 C CA . LEU A 1 441 ? -1.870 15.733 -1.614 1.00 77.38 441 LEU A CA 1
ATOM 3577 C C . LEU A 1 441 ? -2.501 14.359 -1.448 1.00 77.38 441 LEU A C 1
ATOM 3579 O O . LEU A 1 441 ? -1.941 13.343 -1.861 1.00 77.38 441 LEU A O 1
ATOM 3583 N N . LYS A 1 442 ? -3.669 14.338 -0.808 1.00 79.19 442 LYS A N 1
ATOM 3584 C CA . LYS A 1 442 ? -4.508 13.153 -0.644 1.00 79.19 442 LYS A CA 1
ATOM 3585 C C . LYS A 1 442 ? -5.805 13.352 -1.400 1.00 79.19 442 LYS A C 1
ATOM 3587 O O . LYS A 1 442 ? -6.440 14.399 -1.295 1.00 79.19 442 LYS A O 1
ATOM 3592 N N . LEU A 1 443 ? -6.187 12.322 -2.142 1.00 78.81 443 LEU A N 1
ATOM 3593 C CA . LEU A 1 443 ? -7.385 12.307 -2.964 1.00 78.81 443 LEU A CA 1
ATOM 3594 C C . LEU A 1 443 ? -8.267 11.134 -2.546 1.00 78.81 443 LEU A C 1
ATOM 3596 O O . LEU A 1 443 ? -7.765 10.037 -2.303 1.00 78.81 443 LEU A O 1
ATOM 3600 N N . ARG A 1 444 ? -9.581 11.351 -2.502 1.00 79.12 444 ARG A N 1
ATOM 3601 C CA . ARG A 1 444 ? -10.571 10.282 -2.317 1.00 79.12 444 ARG A CA 1
ATOM 3602 C C . ARG A 1 444 ? -11.718 10.477 -3.295 1.00 79.12 444 ARG A C 1
ATOM 3604 O O . ARG A 1 444 ? -12.394 11.499 -3.253 1.00 79.12 444 ARG A O 1
ATOM 3611 N N . LYS A 1 445 ? -11.953 9.493 -4.165 1.00 78.81 445 LYS A N 1
ATOM 3612 C CA . LYS A 1 445 ? -13.132 9.478 -5.039 1.00 78.81 445 LYS A CA 1
ATOM 3613 C C . LYS A 1 445 ? -14.349 8.992 -4.253 1.00 78.81 445 LYS A C 1
ATOM 3615 O O . LYS A 1 445 ? -14.300 7.927 -3.643 1.00 78.81 445 LYS A O 1
ATOM 3620 N N . VAL A 1 446 ? -15.434 9.753 -4.309 1.00 79.50 446 VAL A N 1
ATOM 3621 C CA . VAL A 1 446 ? -16.734 9.441 -3.710 1.00 79.50 446 VAL A CA 1
ATOM 3622 C C . VAL A 1 446 ? -17.801 9.703 -4.767 1.00 79.50 446 VAL A C 1
ATOM 3624 O O . VAL A 1 446 ? -18.082 10.848 -5.109 1.00 79.50 446 VAL A O 1
ATOM 3627 N N . GLY A 1 447 ? -18.361 8.637 -5.343 1.00 79.69 447 GLY A N 1
ATOM 3628 C CA . GLY A 1 447 ? -19.261 8.760 -6.493 1.00 79.69 447 GLY A CA 1
ATOM 3629 C C . GLY A 1 447 ? -18.583 9.478 -7.667 1.00 79.69 447 GLY A C 1
ATOM 3630 O O . GLY A 1 447 ? -17.536 9.031 -8.141 1.00 79.69 447 GLY A O 1
ATOM 3631 N N . ASN A 1 448 ? -19.173 10.592 -8.106 1.00 79.44 448 ASN A N 1
ATOM 3632 C CA . ASN A 1 448 ? -18.651 11.452 -9.175 1.00 79.44 448 ASN A CA 1
ATOM 3633 C C . ASN A 1 448 ? -17.839 12.647 -8.651 1.00 79.44 448 ASN A C 1
ATOM 3635 O O . ASN A 1 448 ? -17.534 13.551 -9.413 1.00 79.44 448 ASN A O 1
ATOM 3639 N N . THR A 1 449 ? -17.464 12.662 -7.375 1.00 80.25 449 THR A N 1
ATOM 3640 C CA . THR A 1 449 ? -16.666 13.744 -6.792 1.00 80.25 449 THR A CA 1
ATOM 3641 C C . THR A 1 449 ? -15.311 13.203 -6.348 1.00 80.25 449 THR A C 1
ATOM 3643 O O . THR A 1 449 ? -15.193 12.074 -5.868 1.00 80.25 449 THR A O 1
ATOM 3646 N N . ILE A 1 450 ? -14.270 14.018 -6.468 1.00 81.00 450 ILE A N 1
ATOM 3647 C CA . ILE A 1 450 ? -12.974 13.796 -5.836 1.00 81.00 450 ILE A CA 1
ATOM 3648 C C . ILE A 1 450 ? -12.796 14.807 -4.721 1.00 81.00 450 ILE A C 1
ATOM 3650 O O . ILE A 1 450 ? -12.765 16.014 -4.944 1.00 81.00 450 ILE A O 1
ATOM 3654 N N . LEU A 1 451 ? -12.655 14.285 -3.513 1.00 84.44 451 LEU A N 1
ATOM 3655 C CA . LEU A 1 451 ? -12.291 15.035 -2.328 1.00 84.44 451 LEU A CA 1
ATOM 3656 C C . LEU A 1 451 ? -10.776 15.205 -2.290 1.00 84.44 451 LEU A C 1
ATOM 3658 O O . LEU A 1 451 ? -10.034 14.271 -2.604 1.00 84.44 451 LEU A O 1
ATOM 3662 N N . VAL A 1 452 ? -10.334 16.387 -1.876 1.00 83.50 452 VAL A N 1
ATOM 3663 C CA . VAL A 1 452 ? -8.930 16.792 -1.856 1.00 83.50 452 VAL A CA 1
ATOM 3664 C C . VAL A 1 452 ? -8.554 17.253 -0.455 1.00 83.50 452 VAL A C 1
ATOM 3666 O O . VAL A 1 452 ? -9.246 18.084 0.134 1.00 83.50 452 VAL A O 1
ATOM 3669 N N . LEU A 1 453 ? -7.417 16.768 0.032 1.00 85.50 453 LEU A N 1
ATOM 3670 C CA . LEU A 1 453 ? -6.683 17.338 1.155 1.00 85.50 453 LEU A CA 1
ATOM 3671 C C . LEU A 1 453 ? -5.273 17.701 0.684 1.00 85.50 453 LEU A C 1
ATOM 3673 O O . LEU A 1 453 ? -4.507 16.831 0.271 1.00 85.50 453 LEU A O 1
ATOM 3677 N N . HIS A 1 454 ? -4.944 18.983 0.765 1.00 85.12 454 HIS A N 1
ATOM 3678 C CA . HIS A 1 454 ? -3.639 19.551 0.455 1.00 85.12 454 HIS A CA 1
ATOM 3679 C C . HIS A 1 454 ? -2.970 19.980 1.757 1.00 85.12 454 HIS A C 1
ATOM 3681 O O . HIS A 1 454 ? -3.488 20.828 2.483 1.00 85.12 454 HIS A O 1
ATOM 3687 N N . LEU A 1 455 ? -1.821 19.376 2.046 1.00 84.62 455 LEU A N 1
ATOM 3688 C CA . LEU A 1 455 ? -0.915 19.771 3.115 1.00 84.62 455 LEU A CA 1
ATOM 3689 C C . LEU A 1 455 ? 0.310 20.434 2.491 1.00 84.62 455 LEU A C 1
ATOM 3691 O O . LEU A 1 455 ? 0.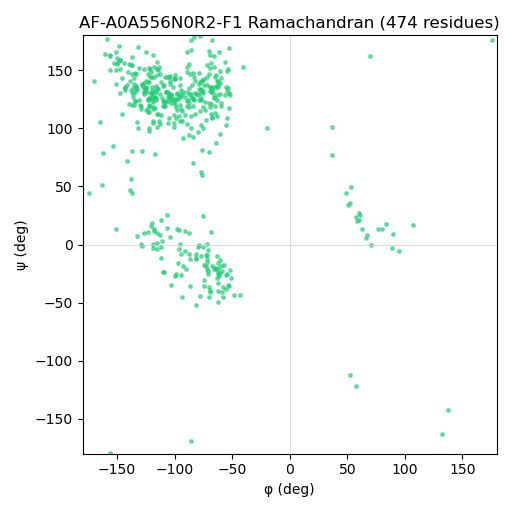915 19.882 1.570 1.00 84.62 455 LEU A O 1
ATOM 3695 N N . GLU A 1 456 ? 0.688 21.589 3.011 1.00 85.31 456 GLU A N 1
ATOM 3696 C CA . GLU A 1 456 ? 1.884 22.307 2.593 1.00 85.31 456 GLU A CA 1
ATOM 3697 C C . GLU A 1 456 ? 2.691 22.660 3.842 1.00 85.31 456 GLU A C 1
ATOM 3699 O O . GLU A 1 456 ? 2.190 23.342 4.739 1.00 85.31 456 GLU A O 1
ATOM 3704 N N . SER A 1 457 ? 3.921 22.158 3.939 1.00 85.06 457 SER A N 1
ATOM 3705 C CA . SER A 1 457 ? 4.785 22.387 5.095 1.00 85.06 457 SER A CA 1
ATOM 3706 C C . SER A 1 457 ? 5.967 23.269 4.731 1.00 85.06 457 SER A C 1
ATOM 3708 O O . SER A 1 457 ? 6.740 22.921 3.840 1.00 85.06 457 SER A O 1
ATOM 3710 N N . LEU A 1 458 ? 6.160 24.359 5.472 1.00 86.25 458 LEU A N 1
ATOM 3711 C CA . LEU A 1 458 ? 7.415 25.104 5.461 1.00 86.25 458 LEU A CA 1
ATOM 3712 C C . LEU A 1 458 ? 8.447 24.337 6.290 1.00 86.25 458 LEU A C 1
ATOM 3714 O O . LEU A 1 458 ? 8.188 24.038 7.462 1.00 86.25 458 LEU A O 1
ATOM 3718 N N . GLU A 1 459 ? 9.607 24.043 5.707 1.00 84.56 459 GLU A N 1
ATOM 3719 C CA . GLU A 1 459 ? 10.626 23.219 6.354 1.00 84.56 459 GLU A CA 1
ATOM 3720 C C . GLU A 1 459 ? 11.838 24.010 6.841 1.00 84.56 459 GLU A C 1
ATOM 3722 O O . GLU A 1 459 ? 12.332 24.926 6.184 1.00 84.56 459 GLU A O 1
ATOM 3727 N N . GLU A 1 460 ? 12.375 23.586 7.983 1.00 84.06 460 GLU A N 1
ATOM 3728 C CA . GLU A 1 460 ? 13.661 24.029 8.508 1.00 84.06 460 GLU A CA 1
ATOM 3729 C C . GLU A 1 460 ? 14.443 22.795 8.979 1.00 84.06 460 GLU A C 1
ATOM 3731 O O . GLU A 1 460 ? 13.941 21.994 9.764 1.00 84.06 460 GLU A O 1
ATOM 3736 N N . ALA A 1 461 ? 15.653 22.590 8.445 1.00 83.44 461 ALA A N 1
ATOM 3737 C CA . ALA A 1 461 ? 16.486 21.412 8.732 1.00 83.44 461 ALA A CA 1
ATOM 3738 C C . ALA A 1 461 ? 15.772 20.047 8.537 1.00 83.44 461 ALA A C 1
ATOM 3740 O O . ALA A 1 461 ? 16.013 19.100 9.284 1.00 83.44 461 ALA A O 1
ATOM 3741 N N . GLY A 1 462 ? 14.892 19.943 7.530 1.00 77.69 462 GLY A N 1
ATOM 3742 C CA . GLY A 1 462 ? 14.135 18.720 7.211 1.00 77.69 462 GLY A CA 1
ATOM 3743 C C . GLY A 1 462 ? 12.959 18.432 8.151 1.00 77.69 462 GLY A C 1
ATOM 3744 O O . GLY A 1 462 ? 12.431 17.317 8.164 1.00 77.69 462 GLY A O 1
ATOM 3745 N N . LYS A 1 463 ? 12.566 19.421 8.960 1.00 83.69 463 LYS A N 1
ATOM 3746 C CA . LYS A 1 463 ? 11.456 19.346 9.908 1.00 83.69 463 LYS A CA 1
ATOM 3747 C C . LYS A 1 463 ? 10.410 20.414 9.623 1.00 83.69 463 LYS A C 1
ATOM 3749 O O . LYS A 1 463 ? 10.727 21.499 9.141 1.00 83.69 463 LYS A O 1
ATOM 3754 N N . THR A 1 464 ? 9.166 20.113 9.971 1.00 83.75 464 THR A N 1
ATOM 3755 C CA . THR A 1 464 ? 8.022 21.009 9.810 1.00 83.75 464 THR A CA 1
ATOM 3756 C C . THR A 1 464 ? 8.137 22.179 10.779 1.00 83.75 464 THR A C 1
ATOM 3758 O O . THR A 1 464 ? 8.115 22.005 11.996 1.00 83.75 464 THR A O 1
ATOM 3761 N N . LYS A 1 465 ? 8.229 23.390 10.235 1.00 86.56 465 LYS A N 1
ATOM 3762 C CA . LYS A 1 465 ? 8.161 24.638 10.999 1.00 86.56 465 LYS A CA 1
ATOM 3763 C C . LYS A 1 465 ? 6.740 25.181 11.038 1.00 86.56 465 LYS A C 1
ATOM 3765 O O . LYS A 1 465 ? 6.269 25.603 12.091 1.00 86.56 465 LYS A O 1
ATOM 3770 N N . GLN A 1 466 ? 6.084 25.177 9.880 1.00 87.50 466 GLN A N 1
ATOM 3771 C CA . GLN A 1 466 ? 4.687 25.562 9.731 1.00 87.50 466 GLN A CA 1
ATOM 3772 C C . GLN A 1 466 ? 3.971 24.562 8.838 1.00 87.50 466 GLN A C 1
ATOM 3774 O O . GLN A 1 466 ? 4.559 24.077 7.872 1.00 87.50 466 GLN A O 1
ATOM 3779 N N . LEU A 1 467 ? 2.712 24.279 9.160 1.00 87.69 467 LEU A N 1
ATOM 3780 C CA . LEU A 1 467 ? 1.854 23.394 8.380 1.00 87.69 467 LEU A CA 1
ATOM 3781 C C . LEU A 1 467 ? 0.598 24.149 7.962 1.00 87.69 467 LEU A C 1
ATOM 3783 O O . LEU A 1 467 ? -0.144 24.645 8.807 1.00 87.69 467 LEU A O 1
ATOM 3787 N N . PHE A 1 468 ? 0.342 24.190 6.664 1.00 87.94 468 PHE A N 1
ATOM 3788 C CA . PHE A 1 468 ? -0.848 24.777 6.075 1.00 87.94 468 PHE A CA 1
ATOM 3789 C C . PHE A 1 468 ? -1.713 23.673 5.476 1.00 87.94 468 PHE A C 1
ATOM 3791 O O . PHE A 1 468 ? -1.206 22.722 4.880 1.00 87.94 468 PHE A O 1
ATOM 3798 N N . LEU A 1 469 ? -3.027 23.804 5.645 1.00 88.00 469 LEU A N 1
ATOM 3799 C CA . LEU A 1 469 ? -4.020 22.848 5.162 1.00 88.00 469 LEU A CA 1
ATOM 3800 C C . LEU A 1 469 ? -5.011 23.556 4.240 1.00 88.00 469 LEU A C 1
ATOM 3802 O O . LEU A 1 469 ? -5.450 24.668 4.544 1.00 88.00 469 LEU A O 1
ATOM 3806 N N . LYS A 1 470 ? -5.399 22.888 3.156 1.00 86.56 470 LYS A N 1
ATOM 3807 C CA . LYS A 1 470 ? -6.489 23.298 2.270 1.00 86.56 470 LYS A CA 1
ATOM 3808 C C . LYS A 1 470 ? -7.268 22.068 1.830 1.00 86.56 470 LYS A C 1
ATOM 3810 O O . LYS A 1 470 ? -6.690 21.036 1.501 1.00 86.56 470 LYS A O 1
ATOM 3815 N N . THR A 1 471 ? -8.588 22.176 1.821 1.00 86.94 471 THR A N 1
ATOM 3816 C CA . THR A 1 471 ? -9.483 21.112 1.359 1.00 86.94 471 THR A CA 1
ATOM 3817 C C . THR A 1 471 ? -10.242 21.538 0.115 1.00 86.94 471 THR A C 1
ATOM 3819 O O . THR A 1 471 ? -10.417 22.732 -0.158 1.00 86.94 471 THR A O 1
ATOM 3822 N N . GLY A 1 472 ? -10.696 20.541 -0.641 1.00 85.25 472 GLY A N 1
ATOM 3823 C CA . GLY A 1 472 ? -11.325 20.761 -1.929 1.00 85.25 472 GLY A CA 1
ATOM 3824 C C . GLY A 1 472 ? -12.266 19.666 -2.383 1.00 85.25 472 GLY A C 1
ATOM 3825 O O . GLY A 1 472 ? -12.209 18.536 -1.893 1.00 85.25 472 GLY A O 1
ATOM 3826 N N . LYS A 1 473 ? -13.099 20.008 -3.367 1.00 85.56 473 LYS A N 1
ATOM 3827 C CA . LYS A 1 473 ? -13.923 19.062 -4.124 1.00 85.56 473 LYS A CA 1
ATOM 3828 C C . LYS A 1 473 ? -13.808 19.347 -5.619 1.00 85.56 473 LYS A C 1
ATOM 3830 O O . LYS A 1 473 ? -13.863 20.506 -6.026 1.00 85.56 473 LYS A O 1
ATOM 3835 N N . ILE A 1 474 ? -13.643 18.287 -6.405 1.00 79.50 474 ILE A N 1
ATOM 3836 C CA . ILE A 1 474 ? -13.541 18.299 -7.868 1.00 79.50 474 ILE A CA 1
ATOM 3837 C C . ILE A 1 474 ? -14.634 17.378 -8.416 1.00 79.50 474 ILE A C 1
ATOM 3839 O O . ILE A 1 474 ? -14.619 16.182 -8.137 1.00 79.50 474 ILE A O 1
ATOM 3843 N N . GLU A 1 475 ? -15.578 17.921 -9.177 1.00 81.31 475 GLU A N 1
ATOM 3844 C CA . GLU A 1 475 ? -16.637 17.143 -9.840 1.00 81.31 475 GLU A CA 1
ATOM 3845 C C . GLU A 1 475 ? -16.085 16.460 -11.101 1.00 81.31 475 GLU A C 1
ATOM 3847 O O . GLU A 1 475 ? -15.276 17.062 -11.805 1.00 81.31 475 GLU A O 1
ATOM 3852 N N . LEU A 1 476 ? -16.470 15.212 -11.382 1.00 70.56 476 LEU A N 1
ATOM 3853 C CA . LEU A 1 476 ? -15.950 14.399 -12.494 1.00 70.56 476 LEU A CA 1
ATOM 3854 C C . LEU A 1 476 ? -16.771 14.484 -13.776 1.00 70.56 476 LEU A C 1
ATOM 3856 O O . LEU A 1 476 ? -18.019 14.451 -13.692 1.00 70.56 476 LEU A O 1
#

Radius of gyration: 25.8 Å; Cα contacts (8 Å, |Δi|>4): 992; chains: 1; bounding box: 77×94×51 Å

Secondary structure (DSSP, 8-state):
--------SSSSS-------EEPPPEE-TTTTTTS-GGG-EEEE-TTS-EEEEETTEEEEE-TTS-B-GGG-EE----PPPTT-----EEEEETTTTEEEEEETTEEEEEE--SSSPPEEEEEEPPP---S---TT-TT-----EEEEEEE--STTEEEEEEEEEEEESSPPTT----SEEEEEEEEEEEETTT--EEEEEEEEEE--GGG-S-HHHHTTEEEEEEEE-TTSEEEEEEEEEEEE-TTSPPBPGGG-TT-SEEEEEEEEEEEETTT--EEEEEEEEEE--TT-SEEEEEEETTEEEEEEEEEETTEEEEEEEEEEE-TTS-EEEEEEE---S-B--SS------EEEE-TTS-EEEEEE-TT--EEEEEETT--EEEEE-TTT---TTT----SSS----HHHHS---HHHHHHHHPPPTTS-TTS-EEEEEEEEEETTEEEEEEEEEEEETTEEEEEEEEEEEEE-

Foldseek 3Di:
DDDDDDDDDDDDPPPPPQDWDWADKDWDQPPFFFHFPLQFDKDAALQQKIWTDDPQWIWTAHNNRHTDPVQTDGHPDDDADPVFFADKDWAAPNVQQWIWIDTRQKTWIWRDDRPHYIDIDIARHDDPPPPDDDPPDPPFDDQHFQDWDWDPPDPQKIKIKTKGKHQDPDDDPPDDDDGAIWIKIKIWIAGNVVRDTDIDIDTADGDDCVVPPDPVQVLQWHKDFQAAAPQRWTKIKIKRKFQDDPPDHGDGPVVQWFGQWIKIWIWIKTARPVPRDIDGLDIDIDIDDNQFRHWDWDGYHFGIKIKTWGDDPQAIWIWIWTWGQHNSRDTDIFTETQDDDGHRDPDGGYWPWDWAAAPVGFIWTWGDDVPAQWIWIAGSVNDIDIDGNPQQPDDPPSADDNDDGHHPDVVRSDVDDPSRSCQRRPDDPPADPPADKDWYWDWDDDPQKIKIKIWIAGDDPSGGSMIMIMIIIRGD

pLDDT: mean 72.4, std 16.7, range [27.77, 96.0]

Solvent-accessible surface area (backbone atoms only — not comparable to full-atom values): 27894 Å² total; per-residue (Å²): 130,90,86,87,85,90,87,88,87,84,89,84,86,81,75,86,72,83,63,62,49,64,48,65,77,36,82,55,31,86,83,49,50,72,34,45,71,88,62,55,42,75,48,79,48,93,84,46,21,35,36,43,27,57,87,48,37,38,41,32,22,45,52,64,52,50,71,43,78,89,42,55,41,76,53,83,74,82,76,48,59,92,93,40,84,48,86,62,40,75,41,59,43,71,90,76,34,30,40,39,33,40,44,32,60,24,41,36,40,37,38,56,52,92,89,50,69,62,49,74,47,78,44,80,50,86,74,86,82,67,90,57,86,56,100,82,59,98,82,77,86,70,73,55,69,76,34,61,47,68,45,69,91,48,87,67,35,37,38,36,42,39,33,32,51,47,75,37,89,70,61,62,94,92,50,91,71,79,75,25,47,33,35,38,36,38,39,41,39,33,36,67,86,79,67,48,75,49,79,46,82,42,79,77,48,78,46,65,61,87,71,54,98,49,69,79,57,59,42,28,51,50,59,42,73,22,41,65,47,93,85,54,26,39,32,33,39,43,34,48,38,47,38,27,47,97,91,54,72,72,52,47,69,91,63,56,84,71,30,31,37,46,41,30,40,38,37,32,34,37,32,35,72,90,80,66,49,74,46,79,70,44,75,51,74,51,67,58,60,89,66,30,50,6,40,45,80,46,77,36,84,43,31,39,36,43,28,27,17,33,74,52,99,84,25,40,42,45,38,36,41,36,40,33,50,50,85,85,56,48,72,49,75,46,77,44,71,60,87,56,86,63,39,77,60,99,59,85,52,62,51,68,71,44,78,29,27,46,99,88,65,49,60,31,43,33,36,61,54,89,98,46,50,47,37,43,34,28,38,88,85,65,52,76,45,81,32,79,28,75,73,60,67,72,59,88,88,75,64,90,77,81,58,96,64,47,72,79,49,66,74,68,72,37,89,62,49,75,64,49,42,50,65,74,44,62,74,59,90,86,59,62,92,88,55,64,62,52,78,48,79,47,75,44,79,52,92,62,33,34,33,37,40,39,38,41,27,42,48,54,98,74,15,20,61,37,34,35,33,32,26,37,41,41,66,111